Protein AF-A0A7S4E510-F1 (afdb_monomer_lite)

Foldseek 3Di:
DDDDDDDDDDDDDDDDDDDDDDDPVVVVVVVVVVVVVVPPPDDPPPPPDPDVLLVLLVQQLPDDPVPPVSNVVSVVVCVVVVPALVNLVVRCCCQCVPPDLSSVLSSLQVSLVRCQVVNDDLQCLLVLLLVLLVSCVRQSNVLSSLSSLLSSLLNLVVDPDPSNLNSLQSLLCSLQNPVLLCLVVHDPSSLLSSLSNLLSCLPPPNLVSNCVVPVQQLLSQLNSLLNNLAPDDPLSSLLSSLSSLLSSQLSCVPRNNSDPCSLVSSLVSLLVCAPPPDDAPPDRVPPRDSVSSLVSSLSSQLSAQSSLLSQLVSLLVQLPPPPHALVNVLSSLQSNLSSLVHHDLVSLQVCLVSLLVSLVVCLVSHDPVSNVSSVSNNVSSVVSPVVVVVVVVVVVVVVVVDD

InterPro domains:
  IPR029240 MMS19, N-terminal [PF14500] (93-359)
  IPR039920 DNA repair/transcription protein MMS19 [PTHR12891] (59-388)

Organism: NCBI:txid35677

pLDDT: mean 81.96, std 18.94, range [25.2, 98.0]

Structure (mmCIF, N/CA/C/O backbone):
data_AF-A0A7S4E510-F1
#
_entry.id   AF-A0A7S4E510-F1
#
loop_
_atom_site.group_PDB
_atom_site.id
_atom_site.type_symbol
_atom_site.label_atom_id
_atom_site.label_alt_id
_atom_site.label_comp_id
_atom_site.label_asym_id
_atom_site.label_entity_id
_atom_site.label_seq_id
_atom_site.pdbx_PDB_ins_code
_atom_site.Cartn_x
_atom_site.Cartn_y
_atom_site.Cartn_z
_atom_site.occupancy
_atom_site.B_iso_or_equiv
_atom_site.auth_seq_id
_atom_site.auth_comp_id
_atom_site.auth_asym_id
_atom_site.auth_atom_id
_atom_site.pdbx_PDB_model_num
ATOM 1 N N . MET A 1 1 ? -2.244 -4.834 -28.600 1.00 34.59 1 MET A N 1
ATOM 2 C CA . MET A 1 1 ? -3.024 -5.903 -27.921 1.00 34.59 1 MET A CA 1
ATOM 3 C C . MET A 1 1 ? -4.372 -5.312 -27.489 1.00 34.59 1 MET A C 1
ATOM 5 O O . MET A 1 1 ? -4.414 -4.124 -27.218 1.00 34.59 1 MET A O 1
ATOM 9 N N . ARG A 1 2 ? -5.484 -6.060 -27.577 1.00 27.27 2 ARG A N 1
ATOM 10 C CA . ARG A 1 2 ? -6.871 -5.535 -27.662 1.00 27.27 2 ARG A CA 1
ATOM 11 C C . ARG A 1 2 ? -7.300 -4.632 -26.488 1.00 27.27 2 ARG A C 1
ATOM 13 O O . ARG A 1 2 ? -7.232 -5.043 -25.337 1.00 27.27 2 ARG A O 1
ATOM 20 N N . ALA A 1 3 ? -7.831 -3.454 -26.825 1.00 25.20 3 ALA A N 1
ATOM 21 C CA . ALA A 1 3 ? -8.552 -2.554 -25.929 1.00 25.20 3 ALA A CA 1
ATOM 22 C C . ALA A 1 3 ? -9.840 -3.218 -25.411 1.00 25.20 3 ALA A C 1
ATOM 24 O O . ALA A 1 3 ? -10.648 -3.704 -26.204 1.00 25.20 3 ALA A O 1
ATOM 25 N N . ALA A 1 4 ? -10.026 -3.247 -24.091 1.00 29.47 4 ALA A N 1
ATOM 26 C CA . ALA A 1 4 ? -11.217 -3.795 -23.451 1.00 29.47 4 ALA A CA 1
ATOM 27 C C . ALA A 1 4 ? -12.209 -2.672 -23.109 1.00 29.47 4 ALA A C 1
ATOM 29 O O . ALA A 1 4 ? -11.973 -1.842 -22.234 1.00 29.47 4 ALA A O 1
ATOM 30 N N . THR A 1 5 ? -13.329 -2.667 -23.824 1.00 28.55 5 THR A N 1
ATOM 31 C CA . THR A 1 5 ? -14.561 -1.930 -23.526 1.00 28.55 5 THR A CA 1
ATOM 32 C C . THR A 1 5 ? -15.255 -2.511 -22.287 1.00 28.55 5 THR A C 1
ATOM 34 O O . THR A 1 5 ? -15.418 -3.723 -22.177 1.00 28.55 5 THR A O 1
ATOM 37 N N . LEU A 1 6 ? -15.668 -1.643 -21.360 1.00 31.52 6 LEU A N 1
ATOM 38 C CA . LEU A 1 6 ? -16.363 -1.969 -20.108 1.00 31.52 6 LEU A CA 1
ATOM 39 C C . LEU A 1 6 ? -17.877 -1.746 -20.256 1.00 31.52 6 LEU A C 1
ATOM 41 O O . LEU A 1 6 ? -18.286 -0.591 -20.311 1.00 31.52 6 LEU A O 1
ATOM 45 N N . TRP A 1 7 ? -18.681 -2.815 -20.263 1.00 25.94 7 TRP A N 1
ATOM 46 C CA . TRP A 1 7 ? -20.042 -2.891 -19.690 1.00 25.94 7 TRP A CA 1
ATOM 47 C C . TRP A 1 7 ? -20.675 -4.261 -19.980 1.00 25.94 7 TRP A C 1
ATOM 49 O O . TRP A 1 7 ? -20.770 -4.627 -21.143 1.00 25.94 7 TRP A O 1
ATOM 59 N N . GLU A 1 8 ? -21.082 -4.991 -18.932 1.00 26.61 8 GLU A N 1
ATOM 60 C CA . GLU A 1 8 ? -22.410 -5.621 -18.774 1.00 26.61 8 GLU A CA 1
ATOM 61 C C . GLU A 1 8 ? -22.497 -6.454 -17.475 1.00 26.61 8 GLU A C 1
ATOM 63 O O . GLU A 1 8 ? -21.551 -7.132 -17.073 1.00 26.61 8 GLU A O 1
ATOM 68 N N . ASP A 1 9 ? -23.653 -6.331 -16.816 1.00 27.31 9 ASP A N 1
ATOM 69 C CA . ASP A 1 9 ? -24.111 -7.009 -15.596 1.00 27.31 9 ASP A CA 1
ATOM 70 C C . ASP A 1 9 ? -24.517 -8.473 -15.844 1.00 27.31 9 ASP A C 1
ATOM 72 O O . ASP A 1 9 ? -25.006 -8.804 -16.922 1.00 27.31 9 ASP A O 1
ATOM 76 N N . THR A 1 10 ? -24.455 -9.328 -14.811 1.00 29.94 10 THR A N 1
ATOM 77 C CA . THR A 1 10 ? -25.538 -10.277 -14.439 1.00 29.94 10 THR A CA 1
ATOM 78 C C . THR A 1 10 ? -25.245 -11.030 -13.130 1.00 29.94 10 THR A C 1
ATOM 80 O O . THR A 1 10 ? -24.119 -11.093 -12.646 1.00 29.94 10 THR A O 1
ATOM 83 N N . ALA A 1 11 ? -26.316 -11.543 -12.518 1.00 28.16 11 ALA A N 1
ATOM 84 C CA . ALA A 1 11 ? -26.493 -11.771 -11.088 1.00 28.16 11 ALA A CA 1
ATOM 85 C C . ALA A 1 11 ? -26.593 -13.256 -10.639 1.00 28.16 11 ALA A C 1
ATOM 87 O O . ALA A 1 11 ? -26.949 -14.124 -11.424 1.00 28.16 11 ALA A O 1
ATOM 88 N N . ALA A 1 12 ? -26.412 -13.450 -9.318 1.00 28.72 12 ALA A N 1
ATOM 89 C CA . ALA A 1 12 ? -27.141 -14.323 -8.363 1.00 28.72 12 ALA A CA 1
ATOM 90 C C . ALA A 1 12 ? -26.940 -15.873 -8.234 1.00 28.72 12 ALA A C 1
ATOM 92 O O . ALA A 1 12 ? -27.448 -16.644 -9.037 1.00 28.72 12 ALA A O 1
ATOM 93 N N . HIS A 1 13 ? -26.416 -16.252 -7.036 1.00 26.38 13 HIS A N 1
ATOM 94 C CA . HIS A 1 13 ? -26.822 -17.304 -6.040 1.00 26.38 13 HIS A CA 1
ATOM 95 C C . HIS A 1 13 ? -26.686 -18.831 -6.312 1.00 26.38 13 HIS A C 1
ATOM 97 O O . HIS A 1 13 ? -26.640 -19.205 -7.477 1.00 26.38 13 HIS A O 1
ATOM 103 N N . PRO A 1 14 ? -26.714 -19.753 -5.287 1.00 35.78 14 PRO A N 1
ATOM 104 C CA . PRO A 1 14 ? -26.771 -19.663 -3.794 1.00 35.78 14 PRO A CA 1
ATOM 105 C C . PRO A 1 14 ? -25.725 -20.572 -3.029 1.00 35.78 14 PRO A C 1
ATOM 107 O O . PRO A 1 14 ? -24.839 -21.129 -3.675 1.00 35.78 14 PRO A O 1
ATOM 110 N N . PRO A 1 15 ? -25.761 -20.718 -1.668 1.00 34.16 15 PRO A N 1
ATOM 111 C CA . PRO A 1 15 ? -24.638 -21.214 -0.850 1.00 34.16 15 PRO A CA 1
ATOM 112 C C . PRO A 1 15 ? -24.763 -22.674 -0.358 1.00 34.16 15 PRO A C 1
ATOM 114 O O . PRO A 1 15 ? -25.859 -23.224 -0.259 1.00 34.16 15 PRO A O 1
ATOM 117 N N . ALA A 1 16 ? -23.633 -23.268 0.051 1.00 29.16 16 ALA A N 1
ATOM 118 C CA . ALA A 1 16 ? -23.561 -24.573 0.716 1.00 29.16 16 ALA A CA 1
ATOM 119 C C . ALA A 1 16 ? -22.999 -24.458 2.146 1.00 29.16 16 ALA A C 1
ATOM 121 O O . ALA A 1 16 ? -22.014 -23.767 2.398 1.00 29.16 16 ALA A O 1
ATOM 122 N N . ALA A 1 17 ? -23.660 -25.150 3.075 1.00 28.94 17 ALA A N 1
ATOM 123 C CA . ALA A 1 17 ? -23.387 -25.197 4.507 1.00 28.94 17 ALA A CA 1
ATOM 124 C C . ALA A 1 17 ? -22.254 -26.173 4.871 1.00 28.94 17 ALA A C 1
ATOM 126 O O . ALA A 1 17 ? -22.187 -27.260 4.299 1.00 28.94 17 ALA A O 1
ATOM 127 N N . GLN A 1 18 ? -21.457 -25.855 5.900 1.00 30.02 18 GLN A N 1
ATOM 128 C CA . GLN A 1 18 ? -20.700 -26.852 6.671 1.00 30.02 18 GLN A CA 1
ATOM 129 C C . GLN A 1 18 ? -20.683 -26.523 8.175 1.00 30.02 18 GLN A C 1
ATOM 131 O O . GLN A 1 18 ? -20.299 -25.435 8.599 1.00 30.02 18 GLN A O 1
ATOM 136 N N . ALA A 1 19 ? -21.117 -27.511 8.965 1.00 29.25 19 ALA A N 1
ATOM 137 C CA . ALA A 1 19 ? -20.861 -27.682 10.397 1.00 29.25 19 ALA A CA 1
ATOM 138 C C . ALA A 1 19 ? -19.338 -27.819 10.637 1.00 29.25 19 ALA A C 1
ATOM 140 O O . ALA A 1 19 ? -18.631 -28.300 9.763 1.00 29.25 19 ALA A O 1
ATOM 141 N N . GLY A 1 20 ? -18.705 -27.443 11.747 1.00 29.67 20 GLY A N 1
ATOM 142 C CA . GLY A 1 20 ? -19.125 -27.399 13.142 1.00 29.67 20 GLY A CA 1
ATOM 143 C C . GLY A 1 20 ? -18.057 -28.135 13.969 1.00 29.67 20 GLY A C 1
ATOM 144 O O . GLY A 1 20 ? -18.207 -29.320 14.241 1.00 29.67 20 GLY A O 1
ATOM 145 N N . LEU A 1 21 ? -16.971 -27.447 14.348 1.00 28.58 21 LEU A N 1
ATOM 146 C CA . LEU A 1 21 ? -15.955 -27.925 15.302 1.00 28.58 21 LEU A CA 1
ATOM 147 C C . LEU A 1 21 ? -15.669 -26.834 16.357 1.00 28.58 21 LEU A C 1
ATOM 149 O O . LEU A 1 21 ? -15.790 -25.646 16.056 1.00 28.58 21 LEU A O 1
ATOM 153 N N . PRO A 1 22 ? -15.361 -27.205 17.616 1.00 32.94 22 PRO A N 1
ATOM 154 C CA . PRO A 1 22 ? -15.517 -26.318 18.767 1.00 32.94 22 PRO A CA 1
ATOM 155 C C . PRO A 1 22 ? -14.387 -25.287 18.880 1.00 32.94 22 PRO A C 1
ATOM 157 O O . PRO A 1 22 ? -13.209 -25.636 18.936 1.00 32.94 22 PRO A O 1
ATOM 160 N N . SER A 1 23 ? -14.761 -24.008 18.971 1.00 40.84 23 SER A N 1
ATOM 161 C CA . SER A 1 23 ? -13.823 -22.895 19.090 1.00 40.84 23 SER A CA 1
ATOM 162 C C . SER A 1 23 ? -13.149 -22.824 20.467 1.00 40.84 23 SER A C 1
ATOM 164 O O . SER A 1 23 ? -13.710 -23.145 21.521 1.00 40.84 23 SER A O 1
ATOM 166 N N . SER A 1 24 ? -11.929 -22.302 20.441 1.00 42.72 24 SER A N 1
ATOM 167 C CA . SER A 1 24 ? -11.059 -21.888 21.548 1.00 42.72 24 SER A CA 1
ATOM 168 C C . SER A 1 24 ? -11.702 -20.947 22.591 1.00 42.72 24 SER A C 1
ATOM 170 O O . SER A 1 24 ? -11.084 -20.666 23.622 1.00 42.72 24 SER A O 1
ATOM 172 N N . SER A 1 25 ? -12.954 -20.516 22.399 1.00 42.75 25 SER A N 1
ATOM 173 C CA . SER A 1 25 ? -13.703 -19.616 23.285 1.00 42.75 25 SER A CA 1
ATOM 174 C C . SER A 1 25 ? -13.950 -20.170 24.693 1.00 42.75 25 SER A C 1
ATOM 176 O O . SER A 1 25 ? -14.021 -19.396 25.645 1.00 42.75 25 SER A O 1
ATOM 1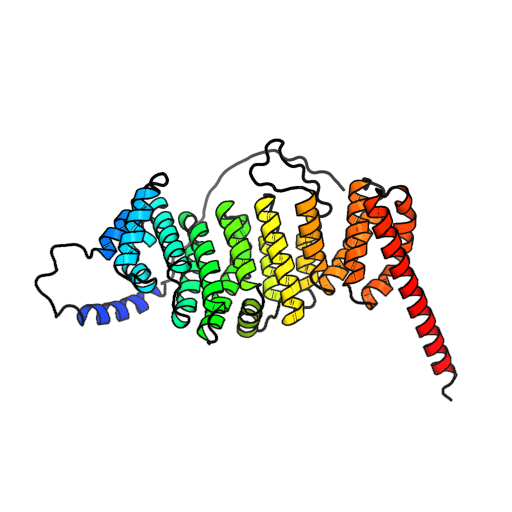78 N N . ARG A 1 26 ? -14.025 -21.496 24.887 1.00 40.44 26 ARG A N 1
ATOM 179 C CA . ARG A 1 26 ? -14.336 -22.072 26.218 1.00 40.44 26 ARG A CA 1
ATOM 180 C C . ARG A 1 26 ? -13.189 -21.977 27.231 1.00 40.44 26 ARG A C 1
ATOM 182 O O . ARG A 1 26 ? -13.447 -21.917 28.430 1.00 40.44 26 ARG A O 1
ATOM 189 N N . LYS A 1 27 ? -11.928 -21.921 26.784 1.00 35.97 27 LYS A N 1
ATOM 190 C CA . LYS A 1 27 ? -10.766 -21.799 27.692 1.00 35.97 27 LYS A CA 1
ATOM 191 C C . LYS A 1 27 ? -10.543 -20.360 28.180 1.00 35.97 27 LYS A C 1
ATOM 193 O O . LYS A 1 27 ? -10.024 -20.167 29.277 1.00 35.97 27 LYS A O 1
ATOM 198 N N . LEU A 1 28 ? -10.995 -19.363 27.416 1.00 45.06 28 LEU A N 1
ATOM 199 C CA . LEU A 1 28 ? -11.019 -17.953 27.829 1.00 45.06 28 LEU A CA 1
ATOM 200 C C . LEU A 1 28 ? -12.139 -17.660 28.843 1.00 45.06 28 LEU A C 1
ATOM 202 O O . LEU A 1 28 ? -11.979 -16.783 29.690 1.00 45.06 28 LEU A O 1
ATOM 206 N N . ASP A 1 29 ? -13.232 -18.425 28.813 1.00 44.88 29 ASP A N 1
ATOM 207 C CA . ASP A 1 29 ? -14.400 -18.192 29.670 1.00 44.88 29 ASP A CA 1
ATOM 208 C C . ASP A 1 29 ? -14.167 -18.600 31.143 1.00 44.88 29 ASP A C 1
ATOM 210 O O . ASP A 1 29 ? -14.668 -17.957 32.067 1.00 44.88 29 ASP A O 1
ATOM 214 N N . LEU A 1 30 ? -13.319 -19.605 31.404 1.00 39.88 30 LEU A N 1
ATOM 215 C CA . LEU A 1 30 ? -13.035 -20.056 32.775 1.00 39.88 30 LEU A CA 1
ATOM 216 C C . LEU A 1 30 ? -12.098 -19.101 33.541 1.00 39.88 30 LEU A C 1
ATOM 218 O O . LEU A 1 30 ? -12.336 -18.808 34.711 1.00 39.88 30 LEU A O 1
ATOM 222 N N . LYS A 1 31 ? -11.074 -18.542 32.874 1.00 42.41 31 LYS A N 1
ATOM 223 C CA . LYS A 1 31 ? -10.165 -17.549 33.486 1.00 42.41 31 LYS A CA 1
ATOM 224 C C . LYS A 1 31 ? -10.860 -16.202 33.750 1.00 42.41 31 LYS A C 1
ATOM 226 O O . LYS A 1 31 ? -10.549 -15.544 34.740 1.00 42.41 31 LYS A O 1
ATOM 231 N N . ARG A 1 32 ? -11.860 -15.828 32.935 1.00 46.44 32 ARG A N 1
ATOM 232 C CA . ARG A 1 32 ? -12.686 -14.616 33.127 1.00 46.44 32 ARG A CA 1
ATOM 233 C C . ARG A 1 32 ? -13.617 -14.699 34.345 1.00 46.44 32 ARG A C 1
ATOM 235 O O . ARG A 1 32 ? -13.875 -13.677 34.983 1.00 46.44 32 ARG A O 1
ATOM 242 N N . ARG A 1 33 ? -14.101 -15.894 34.709 1.00 45.97 33 ARG A N 1
ATOM 243 C CA . ARG A 1 33 ? -14.996 -16.083 35.871 1.00 45.97 33 ARG A CA 1
ATOM 244 C C . ARG A 1 33 ? -14.266 -15.985 37.212 1.00 45.97 33 ARG A C 1
ATOM 246 O O . ARG A 1 33 ? -14.810 -15.389 38.138 1.00 45.97 33 ARG A O 1
ATOM 253 N N . CYS A 1 34 ? -13.026 -16.468 37.301 1.00 42.31 34 CYS A N 1
ATOM 254 C CA . CYS A 1 34 ? -12.227 -16.363 38.527 1.00 42.31 34 CYS A CA 1
ATOM 255 C C . CYS A 1 34 ? -11.835 -14.911 38.861 1.00 42.31 34 CYS A C 1
ATOM 257 O O . CYS A 1 34 ? -11.834 -14.539 40.031 1.00 42.31 34 CYS A O 1
ATOM 259 N N . TRP A 1 35 ? -11.601 -14.061 37.854 1.00 39.38 35 TRP A N 1
ATOM 260 C CA . TRP A 1 35 ? -11.285 -12.640 38.073 1.00 39.38 35 TRP A CA 1
ATOM 261 C C . TRP A 1 35 ? -12.512 -11.820 38.513 1.00 39.38 35 TRP A C 1
ATOM 263 O O . TRP A 1 35 ? -12.420 -10.968 39.395 1.00 39.38 35 TRP A O 1
ATOM 273 N N . ARG A 1 36 ? -13.703 -12.133 37.977 1.00 41.69 36 ARG A N 1
ATOM 274 C CA . ARG A 1 36 ? -14.965 -11.458 38.344 1.00 41.69 36 ARG A CA 1
ATOM 275 C C . ARG A 1 36 ? -15.461 -11.774 39.760 1.00 41.69 36 ARG A C 1
ATOM 277 O O . ARG A 1 36 ? -16.232 -10.982 40.296 1.00 41.69 36 ARG A O 1
ATOM 284 N N . MET A 1 37 ? -15.061 -12.895 40.367 1.00 36.72 37 MET A N 1
ATOM 285 C CA . MET A 1 37 ? -15.494 -13.230 41.733 1.00 36.72 37 MET A CA 1
ATOM 286 C C . MET A 1 37 ? -14.672 -12.533 42.823 1.00 36.72 37 MET A C 1
ATOM 288 O O . MET A 1 37 ? -15.230 -12.234 43.874 1.00 36.72 37 MET A O 1
ATOM 292 N N . SER A 1 38 ? -13.404 -12.191 42.571 1.00 39.59 38 SER A N 1
ATOM 293 C CA . SER A 1 38 ? -12.547 -11.565 43.592 1.00 39.59 38 SER A CA 1
ATOM 294 C C . SER A 1 38 ? -12.798 -10.061 43.783 1.00 39.59 38 SER A C 1
ATOM 296 O O . SER A 1 38 ? -12.484 -9.527 44.840 1.00 39.59 38 SER A O 1
ATOM 298 N N . LEU A 1 39 ? -13.384 -9.375 42.795 1.00 42.50 39 LEU A N 1
ATOM 299 C CA . LEU A 1 39 ? -13.647 -7.925 42.833 1.00 42.50 39 LEU A CA 1
ATOM 300 C C . LEU A 1 39 ? -15.077 -7.559 43.273 1.00 42.50 39 LEU A C 1
ATOM 302 O O . LEU A 1 39 ? -15.386 -6.388 43.461 1.00 42.50 39 LEU A O 1
ATOM 306 N N . ARG A 1 40 ? -15.965 -8.544 43.469 1.00 46.34 40 ARG A N 1
ATOM 307 C CA . ARG A 1 40 ? -17.377 -8.316 43.845 1.00 46.34 40 ARG A CA 1
ATOM 308 C C . ARG A 1 40 ? -17.625 -8.114 45.345 1.00 46.34 40 ARG A C 1
ATOM 310 O O . ARG A 1 40 ? -18.770 -7.896 45.724 1.00 46.34 40 ARG A O 1
ATOM 317 N N . GLN A 1 41 ? -16.601 -8.181 46.198 1.00 42.78 41 GLN A N 1
ATOM 318 C CA . GLN A 1 41 ? -16.773 -8.104 47.658 1.00 42.78 41 GLN A CA 1
ATOM 319 C C . GLN A 1 41 ? -16.532 -6.722 48.290 1.00 42.78 41 GLN A C 1
ATOM 321 O O . GLN A 1 41 ? -16.660 -6.597 49.503 1.00 42.78 41 GLN A O 1
ATOM 326 N N . GLN A 1 42 ? -16.246 -5.666 47.522 1.00 45.84 42 GLN A N 1
ATOM 327 C CA . GLN A 1 42 ? -16.008 -4.331 48.088 1.00 45.84 42 GLN A CA 1
ATOM 328 C C . GLN A 1 42 ? -16.864 -3.264 47.387 1.00 45.84 42 GLN A C 1
ATOM 330 O O . GLN A 1 42 ? -16.559 -2.861 46.271 1.00 45.84 42 GLN A O 1
ATOM 335 N N . GLY A 1 43 ? -17.934 -2.797 48.047 1.00 40.91 43 GLY A N 1
ATOM 336 C CA . GLY A 1 43 ? -18.635 -1.554 47.680 1.00 40.91 43 GLY A CA 1
ATOM 337 C C . GLY A 1 43 ? -20.136 -1.688 47.393 1.00 40.91 43 GLY A C 1
ATOM 338 O O . GLY A 1 43 ? -20.572 -1.664 46.243 1.00 40.91 43 GLY A O 1
ATOM 339 N N . LEU A 1 44 ? -20.948 -1.764 48.448 1.00 49.22 44 LEU A N 1
ATOM 340 C CA . LEU A 1 44 ? -22.409 -1.637 48.394 1.00 49.22 44 LEU A CA 1
ATOM 341 C C . LEU A 1 44 ? -22.789 -0.162 48.602 1.00 49.22 44 LEU A C 1
ATOM 343 O O . LEU A 1 44 ? -22.915 0.257 49.745 1.00 49.22 44 LEU A O 1
ATOM 347 N N . LEU A 1 45 ? -22.890 0.610 47.507 1.00 41.62 45 LEU A N 1
ATOM 348 C CA . LEU A 1 45 ? -23.704 1.845 47.348 1.00 41.62 45 LEU A CA 1
ATOM 349 C C . LEU A 1 45 ? -23.498 2.544 45.979 1.00 41.62 45 LEU A C 1
ATOM 351 O O . LEU A 1 45 ? -24.301 3.389 45.606 1.00 41.62 45 LEU A O 1
ATOM 355 N N . GLY A 1 46 ? -22.495 2.156 45.178 1.00 42.44 46 GLY A N 1
ATOM 356 C CA . GLY A 1 46 ? -22.245 2.712 43.831 1.00 42.44 46 GLY A CA 1
ATOM 357 C C . GLY A 1 46 ? -23.093 2.134 42.682 1.00 42.44 46 GLY A C 1
ATOM 358 O O . GLY A 1 46 ? -22.770 2.355 41.523 1.00 42.44 46 GLY A O 1
ATOM 359 N N . TRP A 1 47 ? -24.147 1.365 42.970 1.00 47.59 47 TRP A N 1
ATOM 360 C CA . TRP A 1 47 ? -24.819 0.486 41.994 1.00 47.59 47 TRP A CA 1
ATOM 361 C C . TRP A 1 47 ? -25.991 1.110 41.216 1.00 47.59 47 TRP A C 1
ATOM 363 O O . TRP A 1 47 ? -26.612 0.418 40.415 1.00 47.59 47 TRP A O 1
ATOM 373 N N . LEU A 1 48 ? -26.325 2.384 41.440 1.00 57.94 48 LEU A N 1
ATOM 374 C CA . LEU A 1 48 ? -27.518 3.000 40.835 1.00 57.94 48 LEU A CA 1
ATOM 375 C C . LEU A 1 48 ? -27.236 3.904 39.632 1.00 57.94 48 LEU A C 1
ATOM 377 O O . LEU A 1 48 ? -28.159 4.186 38.873 1.00 57.94 48 LEU A O 1
ATOM 381 N N . LEU A 1 49 ? -25.989 4.330 39.422 1.00 64.75 49 LEU A N 1
ATOM 382 C CA . LEU A 1 49 ? -25.622 5.157 38.275 1.00 64.75 49 LEU A CA 1
ATOM 383 C C . LEU A 1 49 ? -24.633 4.397 37.386 1.00 64.75 49 LEU A C 1
ATOM 385 O O . LEU A 1 49 ? -23.673 3.831 37.911 1.00 64.75 49 LEU A O 1
ATOM 389 N N . PRO A 1 50 ? -24.858 4.350 36.059 1.00 80.25 50 PRO A N 1
ATOM 390 C CA . PRO A 1 50 ? -23.891 3.766 35.141 1.00 80.25 50 PRO A CA 1
ATOM 391 C C . PRO A 1 50 ? -22.546 4.485 35.279 1.00 80.25 50 PRO A C 1
ATOM 393 O O . PRO A 1 50 ? -22.510 5.707 35.446 1.00 80.25 50 PRO A O 1
ATOM 396 N N . ASP A 1 51 ? -21.446 3.727 35.209 1.00 88.75 51 ASP A N 1
ATOM 397 C CA . ASP A 1 51 ? -20.103 4.306 35.217 1.00 88.75 51 ASP A CA 1
ATOM 398 C C . ASP A 1 51 ? -20.031 5.352 34.098 1.00 88.75 51 ASP A C 1
ATOM 400 O O . ASP A 1 51 ? -20.404 5.050 32.958 1.00 88.75 51 ASP A O 1
ATOM 404 N N . PRO A 1 52 ? -19.606 6.594 34.364 1.00 89.62 52 PRO A N 1
ATOM 405 C CA . PRO A 1 52 ? -19.803 7.612 33.357 1.00 89.62 52 PRO A CA 1
ATOM 406 C C . PRO A 1 52 ? -18.805 7.516 32.188 1.00 89.62 52 PRO A C 1
ATOM 408 O O . PRO A 1 52 ? -19.051 8.130 31.151 1.00 89.62 52 PRO A O 1
ATOM 411 N N . ILE A 1 53 ? -17.746 6.694 32.284 1.00 92.31 53 ILE A N 1
ATOM 412 C CA . ILE A 1 53 ? -16.983 6.266 31.096 1.00 92.31 53 ILE A CA 1
ATOM 413 C C . ILE A 1 53 ? -17.893 5.445 30.172 1.00 92.31 53 ILE A C 1
ATOM 415 O O . ILE A 1 53 ? -17.919 5.682 28.965 1.00 92.31 53 ILE A O 1
ATOM 419 N N . ASP A 1 54 ? -18.698 4.531 30.721 1.00 93.25 54 ASP A N 1
ATOM 420 C CA . ASP A 1 54 ? -19.636 3.722 29.935 1.00 93.25 54 ASP A CA 1
ATOM 421 C C . ASP A 1 54 ? -20.742 4.588 29.315 1.00 93.25 54 ASP A C 1
ATOM 423 O O . ASP A 1 54 ? -21.198 4.301 28.203 1.00 93.25 54 ASP A O 1
ATOM 427 N N . VAL A 1 55 ? -21.163 5.649 30.017 1.00 93.44 55 VAL A N 1
ATOM 428 C CA . VAL A 1 55 ? -22.119 6.647 29.507 1.00 93.44 55 VAL A CA 1
ATOM 429 C C . VAL A 1 55 ? -21.516 7.421 28.338 1.00 93.44 55 VAL A C 1
ATOM 431 O O . VAL A 1 55 ? -22.157 7.532 27.295 1.00 93.44 55 VAL A O 1
ATOM 434 N N . ALA A 1 56 ? -20.283 7.911 28.471 1.00 94.44 56 ALA A N 1
ATOM 435 C CA . ALA A 1 56 ? -19.623 8.669 27.413 1.00 94.44 56 ALA A CA 1
ATOM 436 C C . ALA A 1 56 ? -19.314 7.799 26.177 1.00 94.44 56 ALA A C 1
ATOM 438 O O . ALA A 1 56 ? -19.525 8.244 25.047 1.00 94.44 56 ALA A O 1
ATOM 439 N N . ILE A 1 57 ? -18.915 6.533 26.367 1.00 95.56 57 ILE A N 1
ATOM 440 C CA . ILE A 1 57 ? -18.780 5.562 25.265 1.00 95.56 57 ILE A CA 1
ATOM 441 C C . ILE A 1 57 ? -20.127 5.372 24.559 1.00 95.56 57 ILE A C 1
ATOM 443 O O . ILE A 1 57 ? -20.199 5.469 23.333 1.00 95.56 57 ILE A O 1
ATOM 447 N N . ALA A 1 58 ? -21.202 5.120 25.313 1.00 94.69 58 ALA A N 1
ATOM 448 C CA . ALA A 1 58 ? -22.525 4.914 24.733 1.00 94.69 58 ALA A CA 1
ATOM 449 C C . ALA A 1 58 ? -23.016 6.153 23.969 1.00 94.69 58 ALA A C 1
ATOM 451 O O . ALA A 1 58 ? -23.541 6.006 22.867 1.00 94.69 58 ALA A O 1
ATOM 452 N N . ALA A 1 59 ? -22.792 7.355 24.512 1.00 94.38 59 ALA A N 1
ATOM 453 C CA . ALA A 1 59 ? -23.133 8.618 23.864 1.00 94.38 59 ALA A CA 1
ATOM 454 C C . ALA A 1 59 ? -22.389 8.791 22.532 1.00 94.38 59 ALA A C 1
ATOM 456 O O . ALA A 1 59 ? -23.016 9.065 21.510 1.00 94.38 59 ALA A O 1
ATOM 457 N N . TYR A 1 60 ? -21.076 8.539 22.507 1.00 95.69 60 TYR A N 1
ATOM 458 C CA . TYR A 1 60 ? -20.295 8.607 21.271 1.00 95.69 60 TYR A CA 1
ATOM 459 C C . TYR A 1 60 ? -20.790 7.598 20.226 1.00 95.69 60 TYR A C 1
ATOM 461 O O . TYR A 1 60 ? -20.920 7.925 19.047 1.00 95.69 60 TYR A O 1
ATOM 469 N N . VAL A 1 61 ? -21.050 6.355 20.642 1.00 94.94 61 VAL A N 1
ATOM 470 C CA . VAL A 1 61 ? -21.465 5.279 19.730 1.00 94.94 61 VAL A CA 1
ATOM 471 C C . VAL A 1 61 ? -22.868 5.525 19.168 1.00 94.94 61 VAL A C 1
ATOM 473 O O . VAL A 1 61 ? -23.111 5.222 17.997 1.00 94.94 61 VAL A O 1
ATOM 476 N N . ALA A 1 62 ? -23.774 6.075 19.980 1.00 92.31 62 ALA A N 1
ATOM 477 C CA . ALA A 1 62 ? -25.138 6.412 19.581 1.00 92.31 62 ALA A CA 1
ATOM 478 C C . ALA A 1 62 ? -25.219 7.655 18.679 1.00 92.31 62 ALA A C 1
ATOM 480 O O . ALA A 1 62 ? -26.192 7.797 17.938 1.00 92.31 62 ALA A O 1
ATOM 481 N N . ALA A 1 63 ? -24.210 8.533 18.711 1.00 87.38 63 ALA A N 1
ATOM 482 C CA . ALA A 1 63 ? -24.180 9.732 17.886 1.00 87.38 63 ALA A CA 1
ATOM 483 C C . ALA A 1 63 ? -24.263 9.381 16.389 1.00 87.38 63 ALA A C 1
ATOM 485 O O . ALA A 1 63 ? -23.463 8.610 15.840 1.00 87.38 63 ALA A O 1
ATOM 486 N N . CYS A 1 64 ? -25.249 9.968 15.713 1.00 78.94 64 CYS A N 1
ATOM 487 C CA . CYS A 1 64 ? -25.468 9.789 14.280 1.00 78.94 64 CYS A CA 1
ATOM 488 C C . CYS A 1 64 ? -24.326 10.422 13.477 1.00 78.94 64 CYS A C 1
ATOM 490 O O . CYS A 1 64 ? -23.653 11.322 13.964 1.00 78.94 64 CYS A O 1
ATOM 492 N N . GLU A 1 65 ? -24.101 10.017 12.224 1.00 71.44 65 GLU A N 1
ATOM 493 C CA . GLU A 1 65 ? -22.980 10.539 11.415 1.00 71.44 65 GLU A CA 1
ATOM 494 C C . GLU A 1 65 ? -22.924 12.063 11.301 1.00 71.44 65 GLU A C 1
ATOM 496 O O . GLU A 1 65 ? -21.828 12.605 11.276 1.00 71.44 65 GLU A O 1
ATOM 501 N N . ALA A 1 66 ? -24.064 12.750 11.283 1.00 77.50 66 ALA A N 1
ATOM 502 C CA . ALA A 1 66 ? -24.117 14.208 11.202 1.00 77.50 66 ALA A CA 1
ATOM 503 C C . ALA A 1 66 ? -23.808 14.919 12.536 1.00 77.50 66 ALA A C 1
ATOM 505 O O . ALA A 1 66 ? -23.580 16.122 12.547 1.00 77.50 66 ALA A O 1
ATOM 506 N N . ASP A 1 67 ? -23.790 14.188 13.653 1.00 87.12 67 ASP A N 1
ATOM 507 C CA . ASP A 1 67 ? -23.582 14.736 14.994 1.00 87.12 67 ASP A CA 1
ATOM 508 C C . ASP A 1 67 ? -22.093 14.724 15.382 1.00 87.12 67 ASP A C 1
ATOM 510 O O . ASP A 1 67 ? -21.621 13.909 16.183 1.00 87.12 67 ASP A O 1
ATOM 514 N N . ASP A 1 68 ? -21.311 15.590 14.733 1.00 85.81 68 ASP A N 1
ATOM 515 C CA . ASP A 1 68 ? -19.895 15.775 15.068 1.00 85.81 68 ASP A CA 1
ATOM 516 C C . ASP A 1 68 ? -19.706 16.454 16.433 1.00 85.81 68 ASP A C 1
ATOM 518 O O . ASP A 1 68 ? -18.772 16.101 17.157 1.00 85.81 68 ASP A O 1
ATOM 522 N N . GLU A 1 69 ? -20.604 17.364 16.819 1.00 89.19 69 GLU A N 1
ATOM 523 C CA . GLU A 1 69 ? -20.554 18.058 18.111 1.00 89.19 69 GLU A CA 1
ATOM 524 C C . GLU A 1 69 ? -20.791 17.097 19.281 1.00 89.19 69 GLU A C 1
ATOM 526 O O . GLU A 1 69 ? -19.995 17.076 20.223 1.00 89.19 69 GLU A O 1
ATOM 531 N N . GLY A 1 70 ? -21.811 16.236 19.201 1.00 89.31 70 GLY A N 1
ATOM 532 C CA . GLY A 1 70 ? -22.090 15.227 20.221 1.00 89.31 70 GLY A CA 1
ATOM 533 C C . GLY A 1 70 ? -20.944 14.229 20.387 1.00 89.31 70 GLY A C 1
ATOM 534 O O . GLY A 1 70 ? -20.550 13.910 21.513 1.00 89.31 70 GLY A O 1
ATOM 535 N N . ARG A 1 71 ? -20.315 13.800 19.282 1.00 91.56 71 ARG A N 1
ATOM 536 C CA . ARG A 1 71 ? -19.093 12.977 19.346 1.00 91.56 71 ARG A CA 1
ATOM 537 C C . ARG A 1 71 ? -17.925 13.712 19.989 1.00 91.56 71 ARG A C 1
ATOM 539 O O . ARG A 1 71 ? -17.212 13.115 20.796 1.00 91.56 71 ARG A O 1
ATOM 546 N N . ALA A 1 72 ? -17.707 14.975 19.631 1.00 91.50 72 ALA A N 1
ATOM 547 C CA . ALA A 1 72 ? -16.626 15.778 20.190 1.00 91.50 72 ALA A CA 1
ATOM 548 C C . ALA A 1 72 ? -16.812 15.994 21.700 1.00 91.50 72 ALA A C 1
ATOM 550 O O . ALA A 1 72 ? -15.846 15.860 22.453 1.00 91.50 72 ALA A O 1
ATOM 551 N N . ALA A 1 73 ? -18.044 16.244 22.148 1.00 93.62 73 ALA A N 1
ATOM 552 C CA . ALA A 1 73 ? -18.389 16.372 23.560 1.00 93.62 73 ALA A CA 1
ATOM 553 C C . ALA A 1 73 ? -18.174 15.054 24.324 1.00 93.62 73 ALA A C 1
ATOM 555 O O . ALA A 1 73 ? -17.496 15.043 25.351 1.00 93.62 73 ALA A O 1
ATOM 556 N N . ALA A 1 74 ? -18.664 13.928 23.793 1.00 94.56 74 ALA A N 1
ATOM 557 C CA . ALA A 1 74 ? -18.459 12.613 24.403 1.00 94.56 74 ALA A CA 1
ATOM 558 C C . ALA A 1 74 ? -16.967 12.243 24.494 1.00 94.56 74 ALA A C 1
ATOM 560 O O . ALA A 1 74 ? -16.506 11.713 25.505 1.00 94.56 74 ALA A O 1
ATOM 561 N N . TRP A 1 75 ? -16.185 12.571 23.463 1.00 95.19 75 TRP A N 1
ATOM 562 C CA . TRP A 1 75 ? -14.737 12.387 23.480 1.00 95.19 75 TRP A CA 1
ATOM 563 C C . TRP A 1 75 ? -14.028 13.305 24.486 1.00 95.19 75 TRP A C 1
ATOM 565 O O . TRP A 1 75 ? -13.106 12.871 25.178 1.00 95.19 75 TRP A O 1
ATOM 575 N N . ALA A 1 76 ? -14.442 14.569 24.597 1.00 94.69 76 ALA A N 1
ATOM 576 C CA . ALA A 1 76 ? -13.902 15.493 25.591 1.00 94.69 76 ALA A CA 1
ATOM 577 C C . ALA A 1 76 ? -14.140 14.985 27.021 1.00 94.69 76 ALA A C 1
ATOM 579 O O . ALA A 1 76 ? -13.219 15.038 27.833 1.00 94.69 76 ALA A O 1
ATOM 580 N N . GLU A 1 77 ? -15.316 14.417 27.296 1.00 94.94 77 GLU A N 1
ATOM 581 C CA . GLU A 1 77 ? -15.637 13.801 28.588 1.00 94.94 77 GLU A CA 1
ATOM 582 C C . GLU A 1 77 ? -14.749 12.580 28.881 1.00 94.94 77 GLU A C 1
ATOM 584 O O . GLU A 1 77 ? -14.201 12.456 29.977 1.00 94.94 77 GLU A O 1
ATOM 589 N N . LEU A 1 78 ? -14.538 11.701 27.893 1.00 95.56 78 LEU A N 1
ATOM 590 C CA . LEU A 1 78 ? -13.626 10.557 28.032 1.00 95.56 78 LEU A CA 1
ATOM 591 C C . LEU A 1 78 ? -12.194 11.006 28.352 1.00 95.56 78 LEU A C 1
ATOM 593 O O . LEU A 1 78 ? -11.561 10.452 29.253 1.00 95.56 78 LEU A O 1
ATOM 597 N N . ARG A 1 79 ? -11.704 12.046 27.666 1.00 94.69 79 ARG A N 1
ATOM 598 C CA . ARG A 1 79 ? -10.379 12.629 27.930 1.00 94.69 79 ARG A CA 1
ATOM 599 C C . ARG A 1 79 ? -10.291 13.278 29.306 1.00 94.69 79 ARG A C 1
ATOM 601 O O . ARG A 1 79 ? -9.310 13.050 30.007 1.00 94.69 79 ARG A O 1
ATOM 608 N N . ALA A 1 80 ? -11.300 14.050 29.709 1.00 94.75 80 ALA A N 1
ATOM 609 C CA . ALA A 1 80 ? -11.338 14.702 31.020 1.00 94.75 80 ALA A CA 1
ATOM 610 C C . ALA A 1 80 ? -11.269 13.685 32.172 1.00 94.75 80 ALA A C 1
ATOM 612 O O . ALA A 1 80 ? -10.725 13.977 33.234 1.00 94.75 80 ALA A O 1
ATOM 613 N N . ARG A 1 81 ? -11.774 12.471 31.936 1.00 93.50 81 ARG A N 1
ATOM 614 C CA . ARG A 1 81 ? -11.748 11.350 32.884 1.00 93.50 81 ARG A CA 1
ATOM 615 C C . ARG A 1 81 ? -10.481 10.503 32.830 1.00 93.50 81 ARG A C 1
ATOM 617 O O . ARG A 1 81 ? -10.374 9.557 33.602 1.00 93.50 81 ARG A O 1
ATOM 624 N N . GLY A 1 82 ? -9.551 10.807 31.926 1.00 92.94 82 GLY A N 1
ATOM 625 C CA . GLY A 1 82 ? -8.332 10.021 31.744 1.00 92.94 82 GLY A CA 1
ATOM 626 C C . GLY A 1 82 ? -8.588 8.604 31.226 1.00 92.94 82 GLY A C 1
ATOM 627 O O . GLY A 1 82 ? -7.802 7.711 31.526 1.00 92.94 82 GLY A O 1
ATOM 628 N N . ALA A 1 83 ? -9.677 8.382 30.479 1.00 93.75 83 ALA A N 1
ATOM 629 C CA . ALA A 1 83 ? -9.965 7.071 29.905 1.00 93.75 83 ALA A CA 1
ATOM 630 C C . ALA A 1 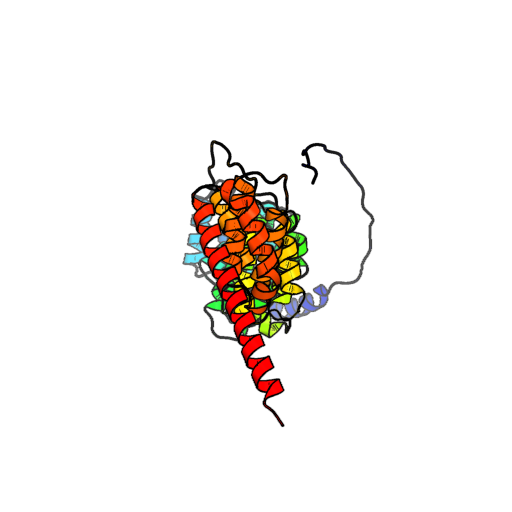83 ? -8.840 6.641 28.949 1.00 93.75 83 ALA A C 1
ATOM 632 O O . ALA A 1 83 ? -8.385 7.422 28.110 1.00 93.75 83 ALA A O 1
ATOM 633 N N . THR A 1 84 ? -8.415 5.385 29.058 1.00 90.62 84 THR A N 1
ATOM 634 C CA . THR A 1 84 ? -7.338 4.814 28.238 1.00 90.62 84 THR A CA 1
ATOM 635 C C . THR A 1 84 ? -7.874 3.904 27.128 1.00 90.62 84 THR A C 1
ATOM 637 O O . THR A 1 84 ? -9.033 3.479 27.142 1.00 90.62 84 THR A O 1
ATOM 640 N N . CYS A 1 85 ? -7.008 3.532 26.175 1.00 89.44 85 CYS A N 1
ATOM 641 C CA . CYS A 1 85 ? -7.312 2.469 25.208 1.00 89.44 85 CYS A CA 1
ATOM 642 C C . CYS A 1 85 ? -7.723 1.159 25.908 1.00 89.44 85 CYS A C 1
ATOM 644 O O . CYS A 1 85 ? -8.652 0.486 25.460 1.00 89.44 85 CYS A O 1
ATOM 646 N N . ALA A 1 86 ? -7.054 0.806 27.011 1.00 86.69 86 ALA A N 1
ATOM 647 C CA . ALA A 1 86 ? -7.348 -0.402 27.775 1.00 86.69 86 ALA A CA 1
ATOM 648 C C . ALA A 1 86 ? -8.745 -0.342 28.416 1.00 86.69 86 ALA A C 1
ATOM 650 O O . ALA A 1 86 ? -9.510 -1.303 28.295 1.00 86.69 86 ALA A O 1
ATOM 651 N N . ASP A 1 87 ? -9.114 0.802 29.007 1.00 89.88 87 ASP A N 1
ATOM 652 C CA . ASP A 1 87 ? -10.465 1.024 29.541 1.00 89.88 87 ASP A CA 1
ATOM 653 C C . ASP A 1 87 ? -11.516 0.855 28.446 1.00 89.88 87 ASP A C 1
ATOM 655 O O . ASP A 1 87 ? -12.499 0.130 28.619 1.00 89.88 87 ASP A O 1
ATOM 659 N N . TYR A 1 88 ? -11.286 1.485 27.292 1.00 93.19 88 TYR A N 1
ATOM 660 C CA . TYR A 1 88 ? -12.196 1.405 26.161 1.00 93.19 88 TYR A CA 1
ATOM 661 C C . TYR A 1 88 ? -12.408 -0.041 25.698 1.00 93.19 88 TYR A C 1
ATOM 663 O O . TYR A 1 88 ? -13.554 -0.486 25.586 1.00 93.19 88 TYR A O 1
ATOM 671 N N . VAL A 1 89 ? -11.331 -0.796 25.463 1.00 88.12 89 VAL A N 1
ATOM 672 C CA . VAL A 1 89 ? -11.416 -2.194 25.007 1.00 88.12 89 VAL A CA 1
ATOM 673 C C . VAL A 1 89 ? -12.125 -3.071 26.042 1.00 88.12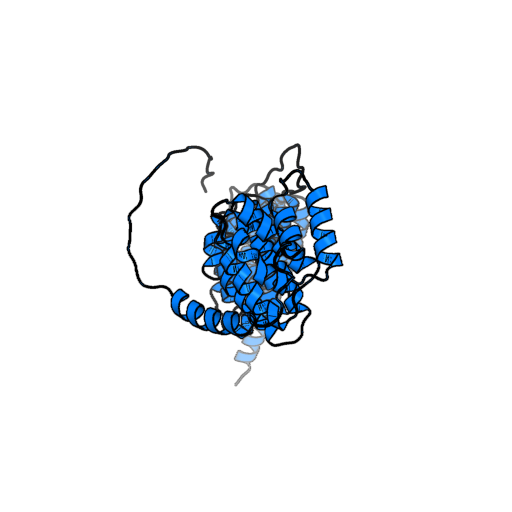 89 VAL A C 1
ATOM 675 O O . VAL A 1 89 ? -12.965 -3.892 25.669 1.00 88.12 89 VAL A O 1
ATOM 678 N N . ALA A 1 90 ? -11.854 -2.872 27.335 1.00 88.38 90 ALA A N 1
ATOM 679 C CA . ALA A 1 90 ? -12.478 -3.642 28.411 1.00 88.38 90 ALA A CA 1
ATOM 680 C C . ALA A 1 90 ? -13.995 -3.401 28.536 1.00 88.38 90 ALA A C 1
ATOM 682 O O . ALA A 1 90 ? -14.732 -4.304 28.938 1.00 88.38 90 ALA A O 1
ATOM 683 N N . ARG A 1 91 ? -14.466 -2.198 28.192 1.00 93.25 91 ARG A N 1
ATOM 684 C CA . ARG A 1 91 ? -15.856 -1.753 28.411 1.00 93.25 91 ARG A CA 1
ATOM 685 C C . ARG A 1 91 ? -16.731 -1.804 27.157 1.00 93.25 91 ARG A C 1
ATOM 687 O O . ARG A 1 91 ? -17.958 -1.830 27.251 1.00 93.25 91 ARG A O 1
ATOM 694 N N . SER A 1 92 ? -16.127 -1.858 25.972 1.00 92.69 92 SER A N 1
ATOM 695 C CA . SER A 1 92 ? -16.846 -1.660 24.702 1.00 92.69 92 SER A CA 1
ATOM 696 C C . SER A 1 92 ? -17.301 -2.939 24.009 1.00 92.69 92 SER A C 1
ATOM 698 O O . SER A 1 92 ? -17.831 -2.864 22.901 1.00 92.69 92 SER A O 1
ATOM 700 N N . GLU A 1 93 ? -17.156 -4.106 24.648 1.00 91.12 93 GLU A N 1
ATOM 701 C CA . GLU A 1 93 ? -17.560 -5.408 24.092 1.00 91.12 93 GLU A CA 1
ATOM 702 C C . GLU A 1 93 ? -19.000 -5.375 23.555 1.00 91.12 93 GLU A C 1
ATOM 704 O O . GLU A 1 93 ? -19.239 -5.749 22.409 1.00 91.12 93 GLU A O 1
ATOM 709 N N . ARG A 1 94 ? -19.945 -4.810 24.320 1.00 92.88 94 ARG A N 1
ATOM 710 C CA . ARG A 1 94 ? -21.361 -4.697 23.919 1.00 92.88 94 ARG A CA 1
ATOM 711 C C . ARG A 1 94 ? -21.587 -3.886 22.636 1.00 92.88 94 ARG A C 1
ATOM 713 O O . ARG A 1 94 ? -22.553 -4.126 21.921 1.00 92.88 94 ARG A O 1
ATOM 720 N N . HIS A 1 95 ? -20.721 -2.913 22.353 1.00 95.50 95 HIS A N 1
ATOM 721 C CA . HIS A 1 95 ? -20.828 -2.056 21.172 1.00 95.50 95 HIS A CA 1
ATOM 722 C C . HIS A 1 95 ? -20.082 -2.665 19.982 1.00 95.50 95 HIS A C 1
ATOM 724 O O . HIS A 1 95 ? -20.587 -2.660 18.862 1.00 95.50 95 HIS A O 1
ATOM 730 N N . LEU A 1 96 ? -18.904 -3.236 20.237 1.00 93.06 96 LEU A N 1
ATOM 731 C CA . LEU A 1 96 ? -18.051 -3.870 19.233 1.00 93.06 96 LEU A CA 1
ATOM 732 C C . LEU A 1 96 ? -18.625 -5.200 18.725 1.00 93.06 96 LEU A C 1
ATOM 734 O O . LEU A 1 96 ? -18.370 -5.558 17.580 1.00 93.06 96 LEU A O 1
ATOM 738 N N . ALA A 1 97 ? -19.415 -5.900 19.542 1.00 94.06 97 ALA A N 1
ATOM 739 C CA . ALA A 1 97 ? -20.112 -7.137 19.187 1.00 94.06 97 ALA A CA 1
ATOM 740 C C . ALA A 1 97 ? -21.611 -6.933 18.885 1.00 94.06 97 ALA A C 1
ATOM 742 O O . ALA A 1 97 ? -22.356 -7.904 18.794 1.00 94.06 97 ALA A O 1
ATOM 743 N N . SER A 1 98 ? -22.072 -5.684 18.751 1.00 95.75 98 SER A N 1
ATOM 744 C CA . SER A 1 98 ? -23.474 -5.389 18.433 1.00 95.75 98 SER A CA 1
ATOM 745 C C . SER A 1 98 ? -23.881 -6.006 17.094 1.00 95.75 98 SER A C 1
ATOM 747 O O . SER A 1 98 ? -23.111 -5.967 16.138 1.00 95.75 98 SER A O 1
ATOM 749 N N . GLU A 1 99 ? -25.110 -6.503 16.972 1.00 95.25 99 GLU A N 1
ATOM 750 C CA . GLU A 1 99 ? -25.653 -6.971 15.687 1.00 95.25 99 GLU A CA 1
ATOM 751 C C . GLU A 1 99 ? -25.827 -5.819 14.681 1.00 95.25 99 GLU A C 1
ATOM 753 O O . GLU A 1 99 ? -25.766 -6.020 13.466 1.00 95.25 99 GLU A O 1
ATOM 758 N N . VAL A 1 100 ? -25.936 -4.583 15.177 1.00 95.31 100 VAL A N 1
ATOM 759 C CA . VAL A 1 100 ? -26.118 -3.380 14.366 1.00 95.31 100 VAL A CA 1
ATOM 760 C C . VAL A 1 100 ? -24.775 -2.899 13.806 1.00 95.31 100 VAL A C 1
ATOM 762 O O . VAL A 1 100 ? -23.880 -2.471 14.538 1.00 95.31 100 VAL A O 1
ATOM 765 N N . GLY A 1 101 ? -24.638 -2.917 12.477 1.00 94.19 101 GLY A N 1
ATOM 766 C CA . GLY A 1 101 ? -23.392 -2.549 11.794 1.00 94.19 101 GLY A CA 1
ATOM 767 C C . GLY A 1 101 ? -22.925 -1.111 12.059 1.00 94.19 101 GLY A C 1
ATOM 768 O O . GLY A 1 101 ? -21.734 -0.885 12.263 1.00 94.19 101 GLY A O 1
ATOM 769 N N . SER A 1 102 ? -23.841 -0.137 12.126 1.00 94.12 102 SER A N 1
ATOM 770 C CA . SER A 1 102 ? -23.498 1.264 12.427 1.00 94.12 102 SER A CA 1
ATOM 771 C C . SER A 1 102 ? -22.951 1.441 13.847 1.00 94.12 102 SER A C 1
ATOM 773 O O . SER A 1 102 ? -21.998 2.194 14.044 1.00 94.12 102 SER A O 1
ATOM 775 N N . THR A 1 103 ? -23.478 0.693 14.822 1.00 95.62 103 THR A N 1
ATOM 776 C CA . THR A 1 103 ? -22.962 0.651 16.198 1.00 95.62 103 THR A CA 1
ATOM 777 C C . THR A 1 103 ? -21.532 0.118 16.224 1.00 95.62 103 THR A C 1
ATOM 779 O O . THR A 1 103 ? -20.656 0.767 16.800 1.00 95.62 103 THR A O 1
ATOM 782 N N . ARG A 1 104 ? -21.261 -1.008 15.546 1.00 95.94 104 ARG A N 1
ATOM 783 C CA . ARG A 1 104 ? -19.901 -1.569 15.455 1.00 95.94 104 ARG A CA 1
ATOM 784 C C . ARG A 1 104 ? -18.930 -0.614 14.768 1.00 95.94 104 ARG A C 1
ATOM 786 O O . ARG A 1 104 ? -17.819 -0.415 15.261 1.00 95.94 104 ARG A O 1
ATOM 793 N N . ARG A 1 105 ? -19.356 0.031 13.678 1.00 95.31 105 ARG A N 1
ATOM 794 C CA . ARG A 1 105 ? -18.555 1.043 12.980 1.00 95.31 105 ARG A CA 1
ATOM 795 C C . ARG A 1 105 ? -18.213 2.215 13.895 1.00 95.31 105 ARG A C 1
ATOM 797 O O . ARG A 1 105 ? -17.041 2.562 14.004 1.00 95.31 105 ARG A O 1
ATOM 804 N N . ASN A 1 106 ? -19.200 2.814 14.563 1.00 95.75 106 ASN A N 1
ATOM 805 C CA . ASN A 1 106 ? -18.981 3.959 15.452 1.00 95.75 106 ASN A CA 1
ATOM 806 C C . ASN A 1 106 ? -18.090 3.587 16.649 1.00 95.75 106 ASN A C 1
ATOM 808 O O . ASN A 1 106 ? -17.214 4.364 17.026 1.00 95.75 106 ASN A O 1
ATOM 812 N N . ALA A 1 107 ? -18.237 2.375 17.188 1.00 96.56 107 ALA A N 1
ATOM 813 C CA . ALA A 1 107 ? -17.328 1.846 18.199 1.00 96.56 107 ALA A CA 1
ATOM 814 C C . ALA A 1 107 ? -15.894 1.695 17.651 1.00 96.56 107 ALA A C 1
ATOM 816 O O . ALA A 1 107 ? -14.922 2.097 18.288 1.00 96.56 107 ALA A O 1
ATOM 817 N N . SER A 1 108 ? -15.711 1.177 16.438 1.00 96.69 108 SER A N 1
ATOM 818 C CA . SER A 1 108 ? -14.377 1.116 15.825 1.00 96.69 108 SER A CA 1
ATOM 819 C C . SER A 1 108 ? -13.809 2.499 15.491 1.00 96.69 108 SER A C 1
ATOM 821 O O . SER A 1 108 ? -12.600 2.691 15.595 1.00 96.69 108 SER A O 1
ATOM 823 N N . ARG A 1 109 ? -14.652 3.486 15.165 1.00 96.19 109 ARG A N 1
ATOM 824 C CA . ARG A 1 109 ? -14.238 4.889 15.006 1.00 96.19 109 ARG A CA 1
ATOM 825 C C . ARG A 1 109 ? -13.700 5.455 16.316 1.00 96.19 109 ARG A C 1
ATOM 827 O O . ARG A 1 109 ? -12.619 6.034 16.310 1.00 96.19 109 ARG A O 1
ATOM 834 N N . LEU A 1 110 ? -14.412 5.236 17.423 1.00 96.50 110 LEU A N 1
ATOM 835 C CA . LEU A 1 110 ? -13.960 5.655 18.750 1.00 96.50 110 LEU A CA 1
ATOM 836 C C . LEU A 1 110 ? -12.636 4.983 19.128 1.00 96.50 110 LEU A C 1
ATOM 838 O O . LEU A 1 110 ? -11.741 5.653 19.631 1.00 96.50 110 LEU A O 1
ATOM 842 N N . LEU A 1 111 ? -12.471 3.693 18.815 1.00 96.12 111 LEU A N 1
ATOM 843 C CA . LEU A 1 111 ? -11.195 3.000 19.008 1.00 96.12 111 LEU A CA 1
ATOM 844 C C . LEU A 1 111 ? -10.052 3.695 18.259 1.00 96.12 111 LEU A C 1
ATOM 846 O O . LEU A 1 111 ? -9.000 3.940 18.838 1.00 96.12 111 LEU A O 1
ATOM 850 N N . ALA A 1 112 ? -10.261 4.030 16.983 1.00 96.06 112 ALA A N 1
ATOM 851 C CA . ALA A 1 112 ? -9.262 4.741 16.192 1.00 96.06 112 ALA A CA 1
ATOM 852 C C . ALA A 1 112 ? -8.944 6.127 16.783 1.00 96.06 112 ALA A C 1
ATOM 854 O O . ALA A 1 112 ? -7.785 6.535 16.794 1.00 96.06 112 ALA A O 1
ATOM 855 N N . THR A 1 113 ? -9.944 6.835 17.324 1.00 95.69 113 THR A N 1
ATOM 856 C CA . THR A 1 113 ? -9.731 8.092 18.061 1.00 95.69 113 THR A CA 1
ATOM 857 C C . THR A 1 113 ? -8.862 7.873 19.299 1.00 95.69 113 THR A C 1
ATOM 859 O O . THR A 1 113 ? -7.885 8.601 19.469 1.00 95.69 113 THR A O 1
ATOM 862 N N . PHE A 1 114 ? -9.155 6.850 20.108 1.00 95.12 114 PHE A N 1
ATOM 863 C CA . PHE A 1 114 ? -8.347 6.487 21.274 1.00 95.12 114 PHE A CA 1
ATOM 864 C C . PHE A 1 114 ? -6.891 6.218 20.892 1.00 95.12 114 PHE A C 1
ATOM 866 O O . PHE A 1 114 ? -6.004 6.859 21.440 1.00 95.12 114 PHE A O 1
ATOM 873 N N . VAL A 1 115 ? -6.635 5.355 19.907 1.00 93.69 115 VAL A N 1
ATOM 874 C CA . VAL A 1 115 ? -5.262 5.026 19.480 1.00 93.69 115 VAL A CA 1
ATOM 875 C C . VAL A 1 115 ? -4.501 6.259 18.996 1.00 93.69 115 VAL A C 1
ATOM 877 O O . VAL A 1 115 ? -3.311 6.403 19.267 1.00 93.69 115 VAL A O 1
ATOM 880 N N . ARG A 1 116 ? -5.168 7.157 18.271 1.00 92.69 116 ARG A N 1
ATOM 881 C CA . ARG A 1 116 ? -4.518 8.334 17.692 1.00 92.69 116 ARG A CA 1
ATOM 882 C C . ARG A 1 116 ? -4.220 9.419 18.725 1.00 92.69 116 ARG A C 1
ATOM 884 O O . ARG A 1 116 ? -3.176 10.059 18.651 1.00 92.69 116 ARG A O 1
ATOM 891 N N . GLU A 1 117 ? -5.156 9.677 19.632 1.00 91.62 117 GLU A N 1
ATOM 892 C CA . GLU A 1 117 ? -5.102 10.833 20.540 1.00 91.62 117 GLU A CA 1
ATOM 893 C C . GLU A 1 117 ? -4.642 10.473 21.959 1.00 91.62 117 GLU A C 1
ATOM 895 O O . GLU A 1 117 ? -4.153 11.337 22.682 1.00 91.62 117 GLU A O 1
ATOM 900 N N . ALA A 1 118 ? -4.755 9.202 22.340 1.00 89.06 118 ALA A N 1
ATOM 901 C CA . ALA A 1 118 ? -4.278 8.628 23.594 1.00 89.06 118 ALA A CA 1
ATOM 902 C C . ALA A 1 118 ? -3.595 7.273 23.303 1.00 89.06 118 ALA A C 1
ATOM 904 O O . ALA A 1 118 ? -4.134 6.215 23.660 1.00 89.06 118 ALA A O 1
ATOM 905 N N . PRO A 1 119 ? -2.445 7.290 22.595 1.00 86.44 119 PRO A N 1
ATOM 906 C CA . PRO A 1 119 ? -1.818 6.084 22.074 1.00 86.44 119 PRO A CA 1
ATOM 907 C C . PRO A 1 119 ? -1.524 5.062 23.176 1.00 86.44 119 PRO A C 1
ATOM 909 O O . PRO A 1 119 ? -1.155 5.446 24.289 1.00 86.44 119 PRO A O 1
ATOM 912 N N . PRO A 1 120 ? -1.684 3.760 22.877 1.00 87.75 120 PRO A N 1
ATOM 913 C CA . PRO A 1 120 ? -1.418 2.707 23.845 1.00 87.75 120 PRO A CA 1
ATOM 914 C C . PRO A 1 120 ? 0.064 2.704 24.252 1.00 87.75 120 PRO A C 1
ATOM 916 O O . PRO A 1 120 ? 0.927 3.084 23.451 1.00 87.75 120 PRO A O 1
ATOM 919 N N . PRO A 1 121 ? 0.391 2.233 25.466 1.00 86.06 121 PRO A N 1
ATOM 920 C CA . PRO A 1 121 ? 1.777 1.972 25.819 1.00 86.06 121 PRO A CA 1
ATOM 921 C C . PRO A 1 121 ? 2.376 0.890 24.893 1.00 86.06 121 PRO A C 1
ATOM 923 O O . PRO A 1 121 ? 1.635 0.064 24.345 1.00 86.06 121 PRO A O 1
ATOM 926 N N . PRO A 1 122 ? 3.711 0.853 24.714 1.00 82.56 122 PRO A N 1
ATOM 927 C CA . PRO A 1 122 ? 4.371 -0.106 23.821 1.00 82.56 122 PRO A CA 1
ATOM 928 C C . PRO A 1 122 ? 4.006 -1.573 24.085 1.00 82.56 122 PRO A C 1
ATOM 930 O O . PRO A 1 122 ? 3.844 -2.341 23.137 1.00 82.56 122 PRO A O 1
ATOM 933 N N . ASP A 1 123 ? 3.818 -1.942 25.352 1.00 82.94 123 ASP A N 1
ATOM 934 C CA . ASP A 1 123 ? 3.502 -3.315 25.767 1.00 82.94 123 ASP A CA 1
ATOM 935 C C . ASP A 1 123 ? 2.099 -3.763 25.320 1.00 82.94 123 ASP A C 1
ATOM 937 O O . ASP A 1 123 ? 1.879 -4.940 25.033 1.00 82.94 123 ASP A O 1
ATOM 941 N N . ASP A 1 124 ? 1.165 -2.820 25.161 1.00 87.44 124 ASP A N 1
ATOM 942 C CA . ASP A 1 124 ? -0.206 -3.096 24.716 1.00 87.44 124 ASP A CA 1
ATOM 943 C C . ASP A 1 124 ? -0.347 -3.070 23.187 1.00 87.44 124 ASP A C 1
ATOM 945 O O . ASP A 1 124 ? -1.330 -3.581 22.636 1.00 87.44 124 ASP A O 1
ATOM 949 N N . CYS A 1 125 ? 0.628 -2.493 22.473 1.00 89.19 125 CYS A N 1
ATOM 950 C CA . CYS A 1 125 ? 0.562 -2.313 21.022 1.00 89.19 125 CYS A CA 1
ATOM 951 C C . CYS A 1 125 ? 0.391 -3.643 20.281 1.00 89.19 125 CYS A C 1
ATOM 953 O O . CYS A 1 125 ? -0.359 -3.708 19.310 1.00 89.19 125 CYS A O 1
ATOM 955 N N . ALA A 1 126 ? 1.043 -4.715 20.738 1.00 88.12 126 ALA A N 1
ATOM 956 C CA . ALA A 1 126 ? 0.956 -6.021 20.089 1.00 88.12 126 ALA A CA 1
ATOM 957 C C . ALA A 1 126 ? -0.458 -6.614 20.165 1.00 88.12 126 ALA A C 1
ATOM 959 O O . ALA A 1 126 ? -1.030 -7.021 19.149 1.00 88.12 126 ALA A O 1
ATOM 960 N N . ALA A 1 127 ? -1.052 -6.609 21.361 1.00 89.62 127 ALA A N 1
ATOM 961 C CA . ALA A 1 127 ? -2.415 -7.084 21.568 1.00 89.62 127 ALA A CA 1
ATOM 962 C C . ALA A 1 127 ? -3.426 -6.220 20.802 1.00 89.62 127 ALA A C 1
ATOM 964 O O . ALA A 1 127 ? -4.358 -6.748 20.188 1.00 89.62 127 ALA A O 1
ATOM 965 N N . LEU A 1 128 ? -3.219 -4.900 20.787 1.00 92.19 128 LEU A N 1
ATOM 966 C CA . LEU A 1 128 ? -4.115 -3.985 20.096 1.00 92.19 128 LEU A CA 1
ATOM 967 C C . LEU A 1 128 ? -4.000 -4.081 18.571 1.00 92.19 128 LEU A C 1
ATOM 969 O O . LEU A 1 128 ? -5.021 -4.013 17.888 1.00 92.19 128 LEU A O 1
ATOM 973 N N . ALA A 1 129 ? -2.800 -4.302 18.031 1.00 92.31 129 ALA A N 1
ATOM 974 C CA . ALA A 1 129 ? -2.592 -4.562 16.609 1.00 92.31 129 ALA A CA 1
ATOM 975 C C . ALA A 1 129 ? -3.312 -5.846 16.178 1.00 92.31 129 ALA A C 1
ATOM 977 O O . ALA A 1 129 ? -4.064 -5.828 15.205 1.00 92.31 129 ALA A O 1
ATOM 978 N N . ALA A 1 130 ? -3.164 -6.935 16.941 1.00 91.19 130 ALA A N 1
ATOM 979 C CA . ALA A 1 130 ? -3.879 -8.185 16.683 1.00 91.19 130 ALA A CA 1
ATOM 980 C C . ALA A 1 130 ? -5.407 -8.005 16.764 1.00 91.19 130 ALA A C 1
ATOM 982 O O . ALA A 1 130 ? -6.144 -8.521 15.922 1.00 91.19 130 ALA A O 1
ATOM 983 N N . PHE A 1 131 ? -5.888 -7.226 17.737 1.00 92.38 131 PHE A N 1
ATOM 984 C CA . PHE A 1 131 ? -7.304 -6.891 17.854 1.00 92.38 131 PHE A CA 1
ATOM 985 C C . PHE A 1 131 ? -7.809 -6.096 16.640 1.00 92.38 131 PHE A C 1
ATOM 987 O O . PHE A 1 131 ? -8.819 -6.465 16.043 1.00 92.38 131 PHE A O 1
ATOM 994 N N . CYS A 1 132 ? -7.103 -5.038 16.232 1.00 94.19 132 CYS A N 1
ATOM 995 C CA . CYS A 1 132 ? -7.473 -4.231 15.068 1.00 94.19 132 CYS A CA 1
ATOM 996 C C . CYS A 1 132 ? -7.431 -5.052 13.772 1.00 94.19 132 CYS A C 1
ATOM 998 O O . CYS A 1 132 ? -8.341 -4.943 12.955 1.00 94.19 132 CYS A O 1
ATOM 1000 N N . ALA A 1 133 ? -6.430 -5.921 13.617 1.00 91.19 133 ALA A N 1
ATOM 1001 C CA . ALA A 1 133 ? -6.331 -6.853 12.501 1.00 91.19 133 ALA A CA 1
ATOM 1002 C C . ALA A 1 133 ? -7.549 -7.785 12.420 1.00 91.19 133 ALA A C 1
ATOM 1004 O O . ALA A 1 133 ? -8.164 -7.880 11.364 1.00 91.19 133 ALA A O 1
ATOM 1005 N N . ALA A 1 134 ? -7.953 -8.404 13.532 1.00 90.81 134 ALA A N 1
ATOM 1006 C CA . ALA A 1 134 ? -9.143 -9.258 13.567 1.00 90.81 134 ALA A CA 1
ATOM 1007 C C . ALA A 1 134 ? -10.439 -8.474 13.290 1.00 90.81 134 ALA A C 1
ATOM 1009 O O . ALA A 1 134 ? -11.374 -8.983 12.677 1.00 90.81 134 ALA A O 1
ATOM 1010 N N . ARG A 1 135 ? -10.512 -7.212 13.730 1.00 91.75 135 ARG A N 1
ATOM 1011 C CA . ARG A 1 135 ? -11.665 -6.336 13.473 1.00 91.75 135 ARG A CA 1
ATOM 1012 C C . ARG A 1 135 ? -11.744 -5.843 12.032 1.00 91.75 135 ARG A C 1
ATOM 1014 O O . ARG A 1 135 ? -12.833 -5.446 11.621 1.00 91.75 135 ARG A O 1
ATOM 1021 N N . ALA A 1 136 ? -10.647 -5.878 11.275 1.00 92.25 136 ALA A N 1
ATOM 1022 C CA . ALA A 1 136 ? -10.652 -5.510 9.862 1.00 92.25 136 ALA A CA 1
ATOM 1023 C C . ALA A 1 136 ? -11.538 -6.441 9.009 1.00 92.25 136 ALA A C 1
ATOM 1025 O O . ALA A 1 136 ? -11.997 -6.034 7.945 1.00 92.25 136 ALA A O 1
ATOM 1026 N N . ASP A 1 137 ? -11.832 -7.645 9.509 1.00 88.56 137 ASP A N 1
ATOM 1027 C CA . ASP A 1 137 ? -12.645 -8.659 8.823 1.00 88.56 137 ASP A CA 1
ATOM 1028 C C . ASP A 1 137 ? -14.148 -8.383 8.921 1.00 88.56 137 ASP A C 1
ATOM 1030 O O . ASP A 1 137 ? -14.950 -8.919 8.158 1.00 88.56 137 ASP A O 1
ATOM 1034 N N . ASP A 1 138 ? -14.549 -7.515 9.846 1.00 91.44 138 ASP A N 1
ATOM 1035 C CA . ASP A 1 138 ? -15.926 -7.063 9.969 1.00 91.44 138 ASP A CA 1
ATOM 1036 C C . ASP A 1 138 ? -16.135 -5.830 9.094 1.00 91.44 138 ASP A C 1
ATOM 1038 O O . ASP A 1 138 ? -15.677 -4.735 9.425 1.00 91.44 138 ASP A O 1
ATOM 1042 N N . ALA A 1 139 ? -16.851 -6.001 7.982 1.00 91.38 139 ALA A N 1
ATOM 1043 C CA . ALA A 1 139 ? -16.986 -4.979 6.944 1.00 91.38 139 ALA A CA 1
ATOM 1044 C C . ALA A 1 139 ? -17.400 -3.580 7.462 1.00 91.38 139 ALA A C 1
ATOM 1046 O O . ALA A 1 139 ? -16.780 -2.602 7.039 1.00 91.38 139 ALA A O 1
ATOM 1047 N N . PRO A 1 140 ? -18.360 -3.428 8.405 1.00 94.38 140 PRO A N 1
ATOM 1048 C CA . PRO A 1 140 ? -18.696 -2.123 8.976 1.00 94.38 140 PRO A CA 1
ATOM 1049 C C . PRO A 1 140 ? -17.546 -1.465 9.740 1.00 94.38 140 PRO A C 1
ATOM 1051 O O . PRO A 1 140 ? -17.499 -0.245 9.834 1.00 94.38 140 PRO A O 1
ATOM 1054 N N . SER A 1 141 ? -16.620 -2.243 10.290 1.00 95.56 141 SER A N 1
ATOM 1055 C CA . SER A 1 141 ? -15.512 -1.752 11.108 1.00 95.56 141 SER A CA 1
ATOM 1056 C C . SER A 1 141 ? -14.185 -1.668 10.371 1.00 95.56 141 SER A C 1
ATOM 1058 O O . SER A 1 141 ? -13.281 -0.999 10.874 1.00 95.56 141 SER A O 1
ATOM 1060 N N . ALA A 1 142 ? -14.081 -2.282 9.191 1.00 94.94 142 ALA A N 1
ATOM 1061 C CA . ALA A 1 142 ? -12.847 -2.425 8.428 1.00 94.94 142 ALA A CA 1
ATOM 1062 C C . ALA A 1 142 ? -12.072 -1.111 8.267 1.00 94.94 142 ALA A C 1
ATOM 1064 O O . ALA A 1 142 ? -10.893 -1.048 8.603 1.00 94.94 142 ALA A O 1
ATOM 1065 N N . GLU A 1 143 ? -12.736 -0.035 7.834 1.00 96.06 143 GLU A N 1
ATOM 1066 C CA . GLU A 1 143 ? -12.085 1.266 7.632 1.00 96.06 143 GLU A CA 1
ATOM 1067 C C . GLU A 1 143 ? -11.398 1.776 8.907 1.00 96.06 143 GLU A C 1
ATOM 1069 O O . GLU A 1 143 ? -10.213 2.120 8.898 1.00 96.06 143 GLU A O 1
ATOM 1074 N N . HIS A 1 144 ? -12.133 1.829 10.016 1.00 96.94 144 HIS A N 1
ATOM 1075 C CA . HIS A 1 144 ? -11.615 2.386 11.261 1.00 96.94 144 HIS A CA 1
ATOM 1076 C C . HIS A 1 144 ? -10.650 1.432 11.967 1.00 96.94 144 HIS A C 1
ATOM 1078 O O . HIS A 1 144 ? -9.698 1.893 12.588 1.00 96.94 144 HIS A O 1
ATOM 1084 N N . ALA A 1 145 ? -10.845 0.119 11.831 1.00 96.38 145 ALA A N 1
ATOM 1085 C CA . ALA A 1 145 ? -9.925 -0.886 12.346 1.00 96.38 145 ALA A CA 1
ATOM 1086 C C . ALA A 1 145 ? -8.566 -0.825 11.631 1.00 96.38 145 ALA A C 1
ATOM 1088 O O . ALA A 1 145 ? -7.532 -0.825 12.293 1.00 96.38 145 ALA A O 1
ATOM 1089 N N . LEU A 1 146 ? -8.551 -0.683 10.301 1.00 96.75 146 LEU A N 1
ATOM 1090 C CA . LEU A 1 146 ? -7.320 -0.505 9.522 1.00 96.75 146 LEU A CA 1
ATOM 1091 C C . LEU A 1 146 ? -6.637 0.830 9.832 1.00 96.75 146 LEU A C 1
ATOM 1093 O O . LEU A 1 146 ? -5.412 0.890 9.924 1.00 96.75 146 LEU A O 1
ATOM 1097 N N . ARG A 1 147 ? -7.418 1.897 10.055 1.00 97.00 147 ARG A N 1
ATOM 1098 C CA . ARG A 1 147 ? -6.864 3.175 10.515 1.00 97.00 147 ARG A CA 1
ATOM 1099 C C . ARG A 1 147 ? -6.195 3.037 11.883 1.00 97.00 147 ARG A C 1
ATOM 1101 O O . ARG A 1 147 ? -5.055 3.466 12.032 1.00 97.00 147 ARG A O 1
ATOM 1108 N N . ALA A 1 148 ? -6.884 2.423 12.844 1.00 96.25 148 ALA A N 1
ATOM 1109 C CA . ALA A 1 148 ? -6.339 2.165 14.170 1.00 96.25 148 ALA A CA 1
ATOM 1110 C C . ALA A 1 148 ? -5.082 1.288 14.088 1.00 96.25 148 ALA A C 1
ATOM 1112 O O . ALA A 1 148 ? -4.097 1.598 14.741 1.00 96.25 148 ALA A O 1
ATOM 1113 N N . LEU A 1 149 ? -5.071 0.253 13.241 1.00 95.31 149 LEU A N 1
ATOM 1114 C CA . LEU A 1 149 ? -3.900 -0.600 13.030 1.00 95.31 149 LEU A CA 1
ATOM 1115 C C . LEU A 1 149 ? -2.677 0.208 12.570 1.00 95.31 149 LEU A C 1
ATOM 1117 O O . LEU A 1 149 ? -1.597 0.030 13.127 1.00 95.31 149 LEU A O 1
ATOM 1121 N N . ALA A 1 150 ? -2.846 1.117 11.605 1.00 93.94 150 ALA A N 1
ATOM 1122 C CA . ALA A 1 150 ? -1.771 2.002 11.159 1.00 93.94 150 ALA A CA 1
ATOM 1123 C C . ALA A 1 150 ? -1.253 2.891 12.305 1.00 93.94 150 ALA A C 1
ATOM 1125 O O . ALA A 1 150 ? -0.047 2.955 12.540 1.00 93.94 150 ALA A O 1
ATOM 1126 N N . ASP A 1 151 ? -2.164 3.518 13.058 1.00 93.62 151 ASP A N 1
ATOM 1127 C CA . ASP A 1 151 ? -1.812 4.393 14.181 1.00 93.62 151 ASP A CA 1
ATOM 1128 C C . ASP A 1 151 ? -1.123 3.599 15.328 1.00 93.62 151 ASP A C 1
ATOM 1130 O O . ASP A 1 151 ? -0.176 4.099 15.939 1.00 93.62 151 ASP A O 1
ATOM 1134 N N . VAL A 1 152 ? -1.514 2.335 15.574 1.00 92.50 152 VAL A N 1
ATOM 1135 C CA . VAL A 1 152 ? -0.836 1.427 16.525 1.00 92.50 152 VAL A CA 1
ATOM 1136 C C . VAL A 1 152 ? 0.581 1.101 16.058 1.00 92.50 152 VAL A C 1
ATOM 1138 O O . VAL A 1 152 ? 1.504 1.153 16.866 1.00 92.50 152 VAL A O 1
ATOM 1141 N N . VAL A 1 153 ? 0.780 0.777 14.776 1.00 89.94 153 VAL A N 1
ATOM 1142 C CA . VAL A 1 153 ? 2.119 0.491 14.225 1.00 89.94 153 VAL A CA 1
ATOM 1143 C C . VAL A 1 153 ? 3.026 1.717 14.347 1.00 89.94 153 VAL A C 1
ATOM 1145 O O . VAL A 1 153 ? 4.187 1.601 14.746 1.00 89.94 153 VAL A O 1
ATOM 1148 N N . GLU A 1 154 ? 2.500 2.913 14.081 1.00 88.19 154 GLU A N 1
ATOM 1149 C CA . GLU A 1 154 ? 3.251 4.151 14.284 1.00 88.19 154 GLU A CA 1
ATOM 1150 C C . GLU A 1 154 ? 3.589 4.406 15.759 1.00 88.19 154 GLU A C 1
ATOM 1152 O O . GLU A 1 154 ? 4.697 4.858 16.058 1.00 88.19 154 GLU A O 1
ATOM 1157 N N . ALA A 1 155 ? 2.662 4.135 16.683 1.00 86.00 155 ALA A N 1
ATOM 1158 C CA . ALA A 1 155 ? 2.901 4.246 18.122 1.00 86.00 155 ALA A CA 1
ATOM 1159 C C . ALA A 1 155 ? 3.972 3.253 18.595 1.00 86.00 155 ALA A C 1
ATOM 1161 O O . ALA A 1 155 ? 4.934 3.657 19.250 1.00 86.00 155 ALA A O 1
ATOM 1162 N N . ALA A 1 156 ? 3.862 1.995 18.169 1.00 83.31 156 ALA A N 1
ATOM 1163 C CA . ALA A 1 156 ? 4.824 0.929 18.422 1.00 83.31 156 ALA A CA 1
ATOM 1164 C C . ALA A 1 156 ? 6.242 1.307 17.973 1.00 83.31 156 ALA A C 1
ATOM 1166 O O . ALA A 1 156 ? 7.198 1.074 18.710 1.00 83.31 156 ALA A O 1
ATOM 1167 N N . ARG A 1 157 ? 6.381 1.956 16.808 1.00 77.88 157 ARG A N 1
ATOM 1168 C CA . ARG A 1 157 ? 7.675 2.418 16.276 1.00 77.88 157 ARG A CA 1
ATOM 1169 C C . ARG A 1 157 ? 8.365 3.461 17.160 1.00 77.88 157 ARG A C 1
ATOM 1171 O O . ARG A 1 157 ? 9.589 3.556 17.139 1.00 77.88 157 ARG A O 1
ATOM 1178 N N . ARG A 1 158 ? 7.605 4.273 17.903 1.00 77.12 158 ARG A N 1
ATOM 1179 C CA . ARG A 1 158 ? 8.177 5.268 18.829 1.00 77.12 158 ARG A CA 1
ATOM 1180 C C . ARG A 1 158 ? 8.755 4.610 20.089 1.00 77.12 158 ARG A C 1
ATOM 1182 O O . ARG A 1 158 ? 9.570 5.232 20.763 1.00 77.12 158 ARG A O 1
ATOM 1189 N N . GLY A 1 159 ? 8.349 3.377 20.399 1.00 67.75 159 GLY A N 1
ATOM 1190 C CA . GLY A 1 159 ? 8.932 2.564 21.464 1.00 67.75 159 GLY A CA 1
ATOM 1191 C C . GLY A 1 159 ? 10.154 1.773 20.984 1.00 67.75 159 GLY A C 1
ATOM 1192 O O . GLY A 1 159 ? 10.250 1.395 19.822 1.00 67.75 159 GLY A O 1
ATOM 1193 N N . THR A 1 160 ? 11.096 1.496 21.885 1.00 57.03 160 THR A N 1
ATOM 1194 C CA . THR A 1 160 ? 12.353 0.781 21.581 1.00 57.03 160 THR A CA 1
ATOM 1195 C C . THR A 1 160 ? 12.384 -0.669 22.092 1.00 57.03 160 THR A C 1
ATOM 1197 O O . THR A 1 160 ? 13.456 -1.261 22.178 1.00 57.03 160 THR A O 1
ATOM 1200 N N . GLY A 1 161 ? 11.230 -1.257 22.436 1.00 65.88 161 GLY A N 1
ATOM 1201 C CA . GLY A 1 161 ? 11.126 -2.581 23.073 1.00 65.88 161 GLY A CA 1
ATOM 1202 C C . GLY A 1 161 ? 10.521 -3.693 22.204 1.00 65.88 161 GLY A C 1
ATOM 1203 O O . GLY A 1 161 ? 10.010 -3.450 21.110 1.00 65.88 161 GLY A O 1
ATOM 1204 N N . GLU A 1 162 ? 10.525 -4.921 22.735 1.00 70.25 162 GLU A N 1
ATOM 1205 C CA . GLU A 1 162 ? 9.967 -6.134 22.103 1.00 70.25 162 GLU A CA 1
ATOM 1206 C C . GLU A 1 162 ? 8.489 -5.986 21.697 1.00 70.25 162 GLU A C 1
ATOM 1208 O O . GLU A 1 162 ? 8.075 -6.496 20.652 1.00 70.25 162 GLU A O 1
ATOM 1213 N N . GLY A 1 163 ? 7.704 -5.223 22.468 1.00 72.69 163 GLY A N 1
ATOM 1214 C CA . GLY A 1 163 ? 6.297 -4.939 22.164 1.00 72.69 163 GLY A CA 1
ATOM 1215 C C . GLY A 1 163 ? 6.094 -4.254 20.808 1.00 72.69 163 GLY A C 1
ATOM 1216 O O . GLY A 1 163 ? 5.130 -4.553 20.098 1.00 72.69 163 GLY A O 1
ATOM 1217 N N . GLY A 1 164 ? 7.046 -3.411 20.388 1.00 78.00 164 GLY A N 1
ATOM 1218 C CA . GLY A 1 164 ? 6.995 -2.754 19.084 1.00 78.00 164 GLY A CA 1
ATOM 1219 C C . GLY A 1 164 ? 7.184 -3.732 17.923 1.00 78.00 164 GLY A C 1
ATOM 1220 O O . GLY A 1 164 ? 6.478 -3.654 16.914 1.00 78.00 164 GLY A O 1
ATOM 1221 N N . ALA A 1 165 ? 8.081 -4.707 18.093 1.00 80.06 165 ALA A N 1
ATOM 1222 C CA . ALA A 1 165 ? 8.329 -5.739 17.093 1.00 80.06 165 ALA A CA 1
ATOM 1223 C C . ALA A 1 165 ? 7.136 -6.683 16.933 1.00 80.06 165 ALA A C 1
ATOM 1225 O O . ALA A 1 165 ? 6.710 -6.965 15.813 1.00 80.06 165 ALA A O 1
ATOM 1226 N N . ALA A 1 166 ? 6.548 -7.111 18.051 1.00 84.31 166 ALA A N 1
ATOM 1227 C CA . ALA A 1 166 ? 5.364 -7.961 18.046 1.00 84.31 166 ALA A CA 1
ATOM 1228 C C . ALA A 1 166 ? 4.150 -7.264 17.399 1.00 84.31 166 ALA A C 1
ATOM 1230 O O . ALA A 1 166 ? 3.414 -7.895 16.639 1.00 84.31 166 ALA A O 1
ATOM 1231 N N . ALA A 1 167 ? 3.966 -5.960 17.632 1.00 87.19 167 ALA A N 1
ATOM 1232 C CA . ALA A 1 167 ? 2.917 -5.176 16.977 1.00 87.19 167 ALA A CA 1
ATOM 1233 C C . ALA A 1 167 ? 3.118 -5.078 15.458 1.00 87.19 167 ALA A C 1
ATOM 1235 O O . ALA A 1 167 ? 2.179 -5.324 14.695 1.00 87.19 167 ALA A O 1
ATOM 1236 N N . ALA A 1 168 ? 4.342 -4.774 15.013 1.00 86.50 168 ALA A N 1
ATOM 1237 C CA . ALA A 1 168 ? 4.681 -4.725 13.593 1.00 86.50 168 ALA A CA 1
ATOM 1238 C C . ALA A 1 168 ? 4.484 -6.092 12.915 1.00 86.50 168 ALA A C 1
ATOM 1240 O O . ALA A 1 168 ? 3.914 -6.161 11.827 1.00 86.50 168 ALA A O 1
ATOM 1241 N N . ALA A 1 169 ? 4.873 -7.184 13.579 1.00 86.56 169 ALA A N 1
ATOM 1242 C CA . ALA A 1 169 ? 4.678 -8.544 13.085 1.00 86.56 169 ALA A CA 1
ATOM 1243 C C . ALA A 1 169 ? 3.189 -8.917 12.962 1.00 86.56 169 ALA A C 1
ATOM 1245 O O . ALA A 1 169 ? 2.767 -9.448 11.933 1.00 86.56 169 ALA A O 1
ATOM 1246 N N . ALA A 1 170 ? 2.372 -8.595 13.972 1.00 87.94 170 ALA A N 1
ATOM 1247 C CA . ALA A 1 170 ? 0.930 -8.842 13.937 1.00 87.94 170 ALA A CA 1
ATOM 1248 C C . ALA A 1 170 ? 0.249 -8.073 12.791 1.00 87.94 170 ALA A C 1
ATOM 1250 O O . ALA A 1 170 ? -0.562 -8.637 12.051 1.00 87.94 170 ALA A O 1
ATOM 1251 N N . ALA A 1 171 ? 0.621 -6.803 12.600 1.00 90.94 171 ALA A N 1
ATOM 1252 C CA . ALA A 1 171 ? 0.148 -6.006 11.474 1.00 90.94 171 ALA A CA 1
ATOM 1253 C C . ALA A 1 171 ? 0.610 -6.597 10.133 1.00 90.94 171 ALA A C 1
ATOM 1255 O O . ALA A 1 171 ? -0.193 -6.718 9.209 1.00 90.94 171 ALA A O 1
ATOM 1256 N N . ALA A 1 172 ? 1.871 -7.023 10.034 1.00 91.00 172 ALA A N 1
ATOM 1257 C CA . ALA A 1 172 ? 2.427 -7.582 8.810 1.00 91.00 172 ALA A CA 1
ATOM 1258 C C . ALA A 1 172 ? 1.721 -8.872 8.362 1.00 91.00 172 ALA A C 1
ATOM 1260 O O . ALA A 1 172 ? 1.435 -9.036 7.175 1.00 91.00 172 ALA A O 1
ATOM 1261 N N . LEU A 1 173 ? 1.389 -9.765 9.299 1.00 88.06 173 LEU A N 1
ATOM 1262 C CA . LEU A 1 173 ? 0.628 -10.985 9.006 1.00 88.06 173 LEU A CA 1
ATOM 1263 C C . LEU A 1 173 ? -0.747 -10.667 8.408 1.00 88.06 173 LEU A C 1
ATOM 1265 O O . LEU A 1 173 ? -1.152 -11.281 7.424 1.00 88.06 173 LEU A O 1
ATOM 1269 N N . CYS A 1 174 ? -1.437 -9.671 8.964 1.00 89.38 174 CYS A N 1
ATOM 1270 C CA . CYS A 1 174 ? -2.739 -9.236 8.470 1.00 89.38 174 CYS A CA 1
ATOM 1271 C C . CYS A 1 174 ? -2.649 -8.539 7.105 1.00 89.38 174 CYS A C 1
ATOM 1273 O O . CYS A 1 174 ? -3.493 -8.752 6.242 1.00 89.38 174 CYS A O 1
ATOM 1275 N N . LEU A 1 175 ? -1.641 -7.695 6.895 1.00 92.75 175 LEU A N 1
ATOM 1276 C CA . LEU A 1 175 ? -1.592 -6.787 5.747 1.00 92.75 175 LEU A CA 1
ATOM 1277 C C . LEU A 1 175 ? -0.860 -7.358 4.528 1.00 92.75 175 LEU A C 1
ATOM 1279 O O . LEU A 1 175 ? -1.086 -6.879 3.417 1.00 92.75 175 LEU A O 1
ATOM 1283 N N . PHE A 1 176 ? 0.016 -8.346 4.724 1.00 92.81 176 PHE A N 1
ATOM 1284 C CA . PHE A 1 176 ? 0.831 -8.930 3.653 1.00 92.81 176 PHE A CA 1
ATOM 1285 C C . PHE A 1 176 ? 0.734 -10.459 3.548 1.00 92.81 176 PHE A C 1
ATOM 1287 O O . PHE A 1 176 ? 1.273 -11.031 2.605 1.00 92.81 176 PHE A O 1
ATOM 1294 N N . GLY A 1 177 ? 0.079 -11.123 4.505 1.00 87.25 177 GLY A N 1
ATOM 1295 C CA . GLY A 1 177 ? -0.309 -12.533 4.399 1.00 87.25 177 GLY A CA 1
ATOM 1296 C C . GLY A 1 177 ? -1.679 -12.689 3.735 1.00 87.25 177 GLY A C 1
ATOM 1297 O O . GLY A 1 177 ? -2.024 -11.936 2.826 1.00 87.25 177 GLY A O 1
ATOM 1298 N N . ASP A 1 178 ? -2.498 -13.611 4.246 1.00 78.88 178 ASP A N 1
ATOM 1299 C CA . ASP A 1 178 ? -3.856 -13.886 3.742 1.00 78.88 178 ASP A CA 1
ATOM 1300 C C . ASP A 1 178 ? -4.733 -12.634 3.646 1.00 78.88 178 ASP A C 1
ATOM 1302 O O . ASP A 1 178 ? -5.627 -12.544 2.803 1.00 78.88 178 ASP A O 1
ATOM 1306 N N . GLY A 1 179 ? -4.482 -11.633 4.493 1.00 76.38 179 GLY A N 1
ATOM 1307 C CA . GLY A 1 179 ? -5.296 -10.435 4.470 1.00 76.38 179 GLY A CA 1
ATOM 1308 C C . GLY A 1 179 ? -5.033 -9.475 3.314 1.00 76.38 179 GLY A C 1
ATOM 1309 O O . GLY A 1 179 ? -5.926 -8.683 3.014 1.00 76.38 179 GLY A O 1
ATOM 1310 N N . ALA A 1 180 ? -3.907 -9.600 2.605 1.00 81.94 180 ALA A N 1
ATOM 1311 C CA . ALA A 1 180 ? -3.668 -8.898 1.344 1.00 81.94 180 ALA A CA 1
ATOM 1312 C C . ALA A 1 180 ? -4.682 -9.281 0.261 1.00 81.94 180 ALA A C 1
ATOM 1314 O O . ALA A 1 180 ? -5.225 -8.410 -0.416 1.00 81.94 180 ALA A O 1
ATOM 1315 N N . VAL A 1 181 ? -5.011 -10.572 0.170 1.00 84.06 181 VAL A N 1
ATOM 1316 C CA . VAL A 1 181 ? -5.969 -11.126 -0.804 1.00 84.06 181 VAL A CA 1
ATOM 1317 C C . VAL A 1 181 ? -7.377 -10.545 -0.612 1.00 84.06 181 VAL A C 1
ATOM 1319 O O . VAL A 1 181 ? -8.197 -10.546 -1.525 1.00 84.06 181 VAL A O 1
ATOM 1322 N N . ARG A 1 182 ? -7.672 -10.008 0.575 1.00 83.81 182 ARG A N 1
ATOM 1323 C CA . ARG A 1 182 ? -8.977 -9.421 0.904 1.00 83.81 182 ARG A CA 1
ATOM 1324 C C . ARG A 1 182 ? -9.124 -7.980 0.430 1.00 83.81 182 ARG A C 1
ATOM 1326 O O . ARG A 1 182 ? -10.255 -7.511 0.321 1.00 83.81 182 ARG A O 1
ATOM 1333 N N . ALA A 1 183 ? -8.023 -7.275 0.161 1.00 87.31 183 ALA A N 1
ATOM 1334 C CA . ALA A 1 183 ? -8.062 -5.851 -0.161 1.00 87.31 183 ALA A CA 1
ATOM 1335 C C . ALA A 1 183 ? -9.019 -5.517 -1.324 1.00 87.31 183 ALA A C 1
ATOM 1337 O O . ALA A 1 183 ? -9.829 -4.605 -1.147 1.00 87.31 183 ALA A O 1
ATOM 1338 N N . PRO A 1 184 ? -9.055 -6.273 -2.442 1.00 88.44 184 PRO A N 1
ATOM 1339 C CA . PRO A 1 184 ? -9.995 -6.006 -3.534 1.00 88.44 184 PRO A CA 1
ATOM 1340 C C . PRO A 1 184 ? -11.477 -6.086 -3.127 1.00 88.44 184 PRO A C 1
ATOM 1342 O O . PRO A 1 184 ? -12.311 -5.392 -3.709 1.00 88.44 184 PRO A O 1
ATOM 1345 N N . ALA A 1 185 ? -11.816 -6.887 -2.108 1.00 90.12 185 ALA A N 1
ATOM 1346 C CA . ALA A 1 185 ? -13.187 -7.059 -1.621 1.00 90.12 185 ALA A CA 1
ATOM 1347 C C . ALA A 1 185 ? -13.654 -5.924 -0.691 1.00 90.12 185 ALA A C 1
ATOM 1349 O O . ALA A 1 185 ? -14.853 -5.780 -0.438 1.00 90.12 185 ALA A O 1
ATOM 1350 N N . PHE A 1 186 ? -12.738 -5.105 -0.167 1.00 92.94 186 PHE A N 1
ATOM 1351 C CA . PHE A 1 186 ? -13.106 -4.003 0.715 1.00 92.94 186 PHE A CA 1
ATOM 1352 C C . PHE A 1 186 ? -13.797 -2.858 -0.040 1.00 92.94 186 PHE A C 1
ATOM 1354 O O . PHE A 1 186 ? -13.454 -2.560 -1.192 1.00 92.94 186 PHE A O 1
ATOM 1361 N N . PRO A 1 187 ? -14.716 -2.123 0.620 1.00 92.81 187 PRO A N 1
ATOM 1362 C CA . PRO A 1 187 ? -15.199 -0.856 0.090 1.00 92.81 187 PRO A CA 1
ATOM 1363 C C . PRO A 1 187 ? -14.043 0.147 -0.020 1.00 92.81 187 PRO A C 1
ATOM 1365 O O . PRO A 1 187 ? -13.078 0.090 0.744 1.00 92.81 187 PRO A O 1
ATOM 1368 N N . ARG A 1 188 ? -14.163 1.117 -0.937 1.00 94.06 188 ARG A N 1
ATOM 1369 C CA . ARG A 1 188 ? -13.086 2.069 -1.272 1.00 94.06 188 ARG A CA 1
ATOM 1370 C C . ARG A 1 188 ? -12.403 2.685 -0.046 1.00 94.06 188 ARG A C 1
ATOM 1372 O O . ARG A 1 188 ? -11.181 2.677 0.037 1.00 94.06 188 ARG A O 1
ATOM 1379 N N . ALA A 1 189 ? -13.179 3.208 0.907 1.00 94.00 189 ALA A N 1
ATOM 1380 C CA . ALA A 1 189 ? -12.625 3.871 2.087 1.00 94.00 189 ALA A CA 1
ATOM 1381 C C . ALA A 1 189 ? -11.750 2.923 2.926 1.00 94.00 189 ALA A C 1
ATOM 1383 O O . ALA A 1 189 ? -10.667 3.308 3.356 1.00 94.00 189 ALA A O 1
ATOM 1384 N N . ALA A 1 190 ? -12.159 1.661 3.080 1.00 95.50 190 ALA A N 1
ATOM 1385 C CA . ALA A 1 190 ? -11.353 0.652 3.757 1.00 95.50 190 ALA A CA 1
ATOM 1386 C C . ALA A 1 190 ? -10.111 0.257 2.941 1.00 95.50 190 ALA A C 1
ATOM 1388 O O . ALA A 1 190 ? -9.045 0.125 3.535 1.00 95.50 190 ALA A O 1
ATOM 1389 N N . ARG A 1 191 ? -10.186 0.176 1.601 1.00 96.00 191 ARG A N 1
ATOM 1390 C CA . ARG A 1 191 ? -8.993 -0.034 0.748 1.00 96.00 191 ARG A CA 1
ATOM 1391 C C . ARG A 1 191 ? -7.964 1.076 0.904 1.00 96.00 191 ARG A C 1
ATOM 1393 O O . ARG A 1 191 ? -6.777 0.804 1.044 1.00 96.00 191 ARG A O 1
ATOM 1400 N N . GLU A 1 192 ? -8.408 2.331 0.953 1.00 95.62 192 GLU A N 1
ATOM 1401 C CA . GLU A 1 192 ? -7.509 3.456 1.224 1.00 95.62 192 GLU A CA 1
ATOM 1402 C C . GLU A 1 192 ? -6.770 3.282 2.560 1.00 95.62 192 GLU A C 1
ATOM 1404 O O . GLU A 1 192 ? -5.556 3.476 2.621 1.00 95.62 192 GLU A O 1
ATOM 1409 N N . ARG A 1 193 ? -7.484 2.869 3.617 1.00 96.69 193 ARG A N 1
ATOM 1410 C CA . ARG A 1 193 ? -6.877 2.597 4.930 1.00 96.69 193 ARG A CA 1
ATOM 1411 C C . ARG A 1 193 ? -5.999 1.354 4.939 1.00 96.69 193 ARG A C 1
ATOM 1413 O O . ARG A 1 193 ? -5.012 1.339 5.665 1.00 96.69 193 ARG A O 1
ATOM 1420 N N . PHE A 1 194 ? -6.316 0.354 4.125 1.00 96.50 194 PHE A N 1
ATOM 1421 C CA . PHE A 1 194 ? -5.504 -0.846 3.967 1.00 96.50 194 PHE A CA 1
ATOM 1422 C C . PHE A 1 194 ? -4.112 -0.502 3.425 1.00 96.50 194 PHE A C 1
ATOM 1424 O O . PHE A 1 194 ? -3.106 -0.861 4.035 1.00 96.50 194 PHE A O 1
ATOM 1431 N N . PHE A 1 195 ? -4.046 0.277 2.341 1.00 96.69 195 PHE A N 1
ATOM 1432 C CA . PHE A 1 195 ? -2.770 0.723 1.777 1.00 96.69 195 PHE A CA 1
ATOM 1433 C C . PHE A 1 195 ? -2.022 1.699 2.699 1.00 96.69 195 PHE A C 1
ATOM 1435 O O . PHE A 1 195 ? -0.793 1.658 2.762 1.00 96.69 195 PHE A O 1
ATOM 1442 N N . ASP A 1 196 ? -2.730 2.544 3.458 1.00 95.19 196 ASP A N 1
ATOM 1443 C CA . ASP A 1 196 ? -2.102 3.377 4.496 1.00 95.19 196 ASP A CA 1
ATOM 1444 C C . ASP A 1 196 ? -1.455 2.523 5.594 1.00 95.19 196 ASP A C 1
ATOM 1446 O O . ASP A 1 196 ? -0.322 2.788 5.995 1.00 95.19 196 ASP A O 1
ATOM 1450 N N . ALA A 1 197 ? -2.142 1.472 6.046 1.00 95.12 197 ALA A N 1
ATOM 1451 C CA . ALA A 1 197 ? -1.624 0.554 7.053 1.00 95.12 197 ALA A CA 1
ATOM 1452 C C . ALA A 1 197 ? -0.426 -0.254 6.529 1.00 95.12 197 ALA A C 1
ATOM 1454 O O . ALA A 1 197 ? 0.572 -0.385 7.238 1.00 95.12 197 ALA A O 1
ATOM 1455 N N . GLN A 1 198 ? -0.465 -0.725 5.274 1.00 95.25 198 GLN A N 1
ATOM 1456 C CA . GLN A 1 198 ? 0.700 -1.347 4.632 1.00 95.25 198 GLN A CA 1
ATOM 1457 C C . GLN A 1 198 ? 1.903 -0.396 4.635 1.00 95.25 198 GLN A C 1
ATOM 1459 O O . GLN A 1 198 ? 3.006 -0.784 5.015 1.00 95.25 198 GLN A O 1
ATOM 1464 N N . ARG A 1 199 ? 1.698 0.873 4.268 1.00 94.31 199 ARG A N 1
ATOM 1465 C CA . ARG A 1 199 ? 2.769 1.880 4.276 1.00 94.31 199 ARG A CA 1
ATOM 1466 C C . ARG A 1 199 ? 3.338 2.138 5.668 1.00 94.31 199 ARG A C 1
ATOM 1468 O O . ARG A 1 199 ? 4.543 2.331 5.767 1.00 94.31 199 ARG A O 1
ATOM 1475 N N . ALA A 1 200 ? 2.507 2.131 6.709 1.00 92.00 200 ALA A N 1
ATOM 1476 C CA . ALA A 1 200 ? 2.967 2.295 8.088 1.00 92.00 200 ALA A CA 1
ATOM 1477 C C . ALA A 1 200 ? 3.907 1.154 8.517 1.00 92.00 200 ALA A C 1
ATOM 1479 O O . ALA A 1 200 ? 4.920 1.406 9.165 1.00 92.00 200 ALA A O 1
ATOM 1480 N N . VAL A 1 201 ? 3.616 -0.089 8.111 1.00 91.81 201 VAL A N 1
ATOM 1481 C CA . VAL A 1 201 ? 4.505 -1.240 8.368 1.00 91.81 201 VAL A CA 1
ATOM 1482 C C . VAL A 1 201 ? 5.780 -1.170 7.528 1.00 91.81 201 VAL A C 1
ATOM 1484 O O . VAL A 1 201 ? 6.852 -1.505 8.017 1.00 91.81 201 VAL A O 1
ATOM 1487 N N . LEU A 1 202 ? 5.686 -0.709 6.281 1.00 92.25 202 LEU A N 1
ATOM 1488 C CA . LEU A 1 202 ? 6.823 -0.597 5.359 1.00 92.25 202 LEU A CA 1
ATOM 1489 C C . LEU A 1 202 ? 7.775 0.570 5.668 1.00 92.25 202 LEU A C 1
ATOM 1491 O O . LEU A 1 202 ? 8.759 0.765 4.955 1.00 92.25 202 LEU A O 1
ATOM 1495 N N . ASP A 1 203 ? 7.491 1.371 6.693 1.00 85.25 203 ASP A N 1
ATOM 1496 C CA . ASP A 1 203 ? 8.315 2.520 7.050 1.00 85.25 203 ASP A CA 1
ATOM 1497 C C . ASP A 1 203 ? 9.504 2.119 7.941 1.00 85.25 203 ASP A C 1
ATOM 1499 O O . ASP A 1 203 ? 9.357 1.878 9.145 1.00 85.25 203 ASP A O 1
ATOM 1503 N N . GLY A 1 204 ? 10.697 2.078 7.337 1.00 78.75 204 GLY A N 1
ATOM 1504 C CA . GLY A 1 204 ? 11.998 1.950 7.999 1.00 78.75 204 GLY A CA 1
ATOM 1505 C C . GLY A 1 204 ? 12.018 0.885 9.095 1.00 78.75 204 GLY A C 1
ATOM 1506 O O . GLY A 1 204 ? 11.927 -0.313 8.828 1.00 78.75 204 GLY A O 1
ATOM 1507 N N . LYS A 1 205 ? 12.093 1.337 10.353 1.00 77.81 205 LYS A N 1
ATOM 1508 C CA . LYS A 1 205 ? 12.235 0.451 11.511 1.00 77.81 205 LYS A CA 1
ATOM 1509 C C . LYS A 1 205 ? 11.096 -0.561 11.664 1.00 77.81 205 LYS A C 1
ATOM 1511 O O . LYS A 1 205 ? 11.344 -1.667 12.132 1.00 77.81 205 LYS A O 1
ATOM 1516 N N . ALA A 1 206 ? 9.866 -0.222 11.272 1.00 76.25 206 ALA A N 1
ATOM 1517 C CA . ALA A 1 206 ? 8.744 -1.158 11.373 1.00 76.25 206 ALA A CA 1
ATOM 1518 C C . ALA A 1 206 ? 8.925 -2.363 10.432 1.00 76.25 206 ALA A C 1
ATOM 1520 O O . ALA A 1 206 ? 8.636 -3.496 10.825 1.00 76.25 206 ALA A O 1
ATOM 1521 N N . ALA A 1 207 ? 9.487 -2.134 9.243 1.00 78.19 207 ALA A N 1
ATOM 1522 C CA . ALA A 1 207 ? 9.763 -3.183 8.270 1.00 78.19 207 ALA A CA 1
ATOM 1523 C C . ALA A 1 207 ? 10.869 -4.121 8.767 1.00 78.19 207 ALA A C 1
ATOM 1525 O O . ALA A 1 207 ? 10.710 -5.337 8.699 1.00 78.19 207 ALA A O 1
ATOM 1526 N N . GLU A 1 208 ? 11.947 -3.568 9.336 1.00 83.00 208 GLU A N 1
ATOM 1527 C CA . GLU A 1 208 ? 13.022 -4.352 9.962 1.00 83.00 208 GLU A CA 1
ATOM 1528 C C . GLU A 1 208 ? 12.493 -5.271 11.063 1.00 83.00 208 GLU A C 1
ATOM 1530 O O . GLU A 1 208 ? 12.810 -6.460 11.095 1.00 83.00 208 GLU A O 1
ATOM 1535 N N . LEU A 1 209 ? 11.665 -4.730 11.958 1.00 75.19 209 LEU A N 1
ATOM 1536 C CA . LEU A 1 209 ? 11.121 -5.489 13.078 1.00 75.19 209 LEU A CA 1
ATOM 1537 C C . LEU A 1 209 ? 10.159 -6.592 12.611 1.00 75.19 209 LEU A C 1
ATOM 1539 O O . LEU A 1 209 ? 10.229 -7.720 13.099 1.00 75.19 209 LEU A O 1
ATOM 1543 N N . ALA A 1 210 ? 9.288 -6.292 11.646 1.00 77.81 210 ALA A N 1
ATOM 1544 C CA . ALA A 1 210 ? 8.374 -7.278 11.072 1.00 77.81 210 ALA A CA 1
ATOM 1545 C C . ALA A 1 210 ? 9.115 -8.379 10.287 1.00 77.81 210 ALA A C 1
ATOM 1547 O O . ALA A 1 210 ? 8.738 -9.553 10.348 1.00 77.81 210 ALA A O 1
ATOM 1548 N N . ALA A 1 211 ? 10.185 -8.026 9.574 1.00 79.56 211 ALA A N 1
ATOM 1549 C CA . ALA A 1 211 ? 11.012 -8.985 8.849 1.00 79.56 211 ALA A CA 1
ATOM 1550 C C . ALA A 1 211 ? 11.780 -9.907 9.802 1.00 79.56 211 ALA A C 1
ATOM 1552 O O . ALA A 1 211 ? 11.740 -11.126 9.627 1.00 79.56 211 ALA A O 1
ATOM 1553 N N . ALA A 1 212 ? 12.389 -9.349 10.854 1.00 75.75 212 ALA A N 1
ATOM 1554 C CA . ALA A 1 212 ? 13.082 -10.117 11.888 1.00 75.75 212 ALA A CA 1
ATOM 1555 C C . ALA A 1 212 ? 12.160 -11.136 12.580 1.00 75.75 212 ALA A C 1
ATOM 1557 O O . ALA A 1 212 ? 12.592 -12.236 12.908 1.00 75.75 212 ALA A O 1
ATOM 1558 N N . ALA A 1 213 ? 10.876 -10.807 12.756 1.00 71.62 213 ALA A N 1
ATOM 1559 C CA . ALA A 1 213 ? 9.901 -11.718 13.351 1.00 71.62 213 ALA A CA 1
ATOM 1560 C C . ALA A 1 213 ? 9.488 -12.887 12.435 1.00 71.62 213 ALA A C 1
ATOM 1562 O O . ALA A 1 213 ? 8.899 -13.854 12.916 1.00 71.62 213 ALA A O 1
ATOM 1563 N N . SER A 1 214 ? 9.742 -12.798 11.125 1.00 72.56 214 SER A N 1
ATOM 1564 C CA . SER A 1 214 ? 9.176 -13.728 10.143 1.00 72.56 214 SER A CA 1
ATOM 1565 C C . SER A 1 214 ? 10.188 -14.472 9.272 1.00 72.56 214 SER A C 1
ATOM 1567 O O . SER A 1 214 ? 9.797 -15.405 8.577 1.00 72.56 214 SER A O 1
ATOM 1569 N N . ASN A 1 215 ? 11.470 -14.095 9.318 1.00 73.56 215 ASN A N 1
ATOM 1570 C CA . ASN A 1 215 ? 12.574 -14.710 8.567 1.00 73.56 215 ASN A CA 1
ATOM 1571 C C . ASN A 1 215 ? 12.395 -14.748 7.031 1.00 73.56 215 ASN A C 1
ATOM 1573 O O . ASN A 1 215 ? 13.121 -15.467 6.354 1.00 73.56 215 ASN A O 1
ATOM 1577 N N . GLU A 1 216 ? 11.463 -13.978 6.460 1.00 76.25 216 GLU A N 1
ATOM 1578 C CA . GLU A 1 216 ? 11.181 -13.962 5.010 1.00 76.25 216 GLU A CA 1
ATOM 1579 C C . GLU A 1 216 ? 11.717 -12.714 4.284 1.00 76.25 216 GLU A C 1
ATOM 1581 O O . GLU A 1 216 ? 11.504 -12.564 3.081 1.00 76.25 216 GLU A O 1
ATOM 1586 N N . GLY A 1 217 ? 12.392 -11.802 4.992 1.00 82.12 217 GLY A N 1
ATOM 1587 C CA . GLY A 1 217 ? 12.837 -10.527 4.421 1.00 82.12 217 GLY A CA 1
ATOM 1588 C C . GLY A 1 217 ? 11.670 -9.729 3.823 1.00 82.12 217 GLY A C 1
ATOM 1589 O O . GLY A 1 217 ? 10.560 -9.729 4.364 1.00 82.12 217 GLY A O 1
ATOM 1590 N N . ALA A 1 218 ? 11.905 -9.061 2.692 1.00 88.38 218 ALA A N 1
ATOM 1591 C CA . ALA A 1 218 ? 10.872 -8.313 1.975 1.00 88.38 218 ALA A CA 1
ATOM 1592 C C . ALA A 1 218 ? 9.948 -9.187 1.100 1.00 88.38 218 ALA A C 1
ATOM 1594 O O . ALA A 1 218 ? 8.947 -8.677 0.596 1.00 88.38 218 ALA A O 1
ATOM 1595 N N . ALA A 1 219 ? 10.205 -10.493 0.943 1.00 91.56 219 ALA A N 1
ATOM 1596 C CA . ALA A 1 219 ? 9.425 -11.362 0.055 1.00 91.56 219 ALA A CA 1
ATOM 1597 C C . ALA A 1 219 ? 7.940 -11.414 0.435 1.00 91.56 219 ALA A C 1
ATOM 1599 O O . ALA A 1 219 ? 7.062 -11.352 -0.429 1.00 91.56 219 ALA A O 1
ATOM 1600 N N . ARG A 1 220 ? 7.644 -11.487 1.741 1.00 91.50 220 ARG A N 1
ATOM 1601 C CA . ARG A 1 220 ? 6.268 -11.417 2.257 1.00 91.50 220 ARG A CA 1
ATOM 1602 C C . ARG A 1 220 ? 5.602 -10.109 1.852 1.00 91.50 220 ARG A C 1
ATOM 1604 O O . ARG A 1 220 ? 4.467 -10.121 1.386 1.00 91.50 220 ARG A O 1
ATOM 1611 N N . PHE A 1 221 ? 6.299 -8.991 2.032 1.00 94.00 221 PHE A N 1
ATOM 1612 C CA . PHE A 1 221 ? 5.760 -7.680 1.697 1.00 94.00 221 PHE A CA 1
ATOM 1613 C C . PHE A 1 221 ? 5.480 -7.562 0.204 1.00 94.00 221 PHE A C 1
ATOM 1615 O O . PHE A 1 221 ? 4.403 -7.108 -0.168 1.00 94.00 221 PHE A O 1
ATOM 1622 N N . ALA A 1 222 ? 6.397 -8.043 -0.636 1.00 94.75 222 ALA A N 1
ATOM 1623 C CA . ALA A 1 222 ? 6.247 -8.030 -2.083 1.00 94.75 222 ALA A CA 1
ATOM 1624 C C . ALA A 1 222 ? 4.999 -8.805 -2.524 1.00 94.75 222 ALA A C 1
ATOM 1626 O O . ALA A 1 222 ? 4.149 -8.248 -3.217 1.00 94.75 222 ALA A O 1
ATOM 1627 N N . ARG A 1 223 ? 4.831 -10.046 -2.041 1.00 94.38 223 ARG A N 1
ATOM 1628 C CA . ARG A 1 223 ? 3.635 -10.866 -2.308 1.00 94.38 223 ARG A CA 1
ATOM 1629 C C . ARG A 1 223 ? 2.355 -10.200 -1.814 1.00 94.38 223 ARG A C 1
ATOM 1631 O O . ARG A 1 223 ? 1.362 -10.168 -2.533 1.00 94.38 223 ARG A O 1
ATOM 1638 N N . GLY A 1 224 ? 2.384 -9.647 -0.605 1.00 95.19 224 GLY A N 1
ATOM 1639 C CA . GLY A 1 224 ? 1.238 -8.975 -0.008 1.00 95.19 224 GLY A CA 1
ATOM 1640 C C . GLY A 1 224 ? 0.822 -7.702 -0.743 1.00 95.19 224 GLY A C 1
ATOM 1641 O O . GLY A 1 224 ? -0.362 -7.463 -0.962 1.00 95.19 224 GLY A O 1
ATOM 1642 N N . VAL A 1 225 ? 1.779 -6.876 -1.165 1.00 96.94 225 VAL A N 1
ATOM 1643 C CA . VAL A 1 225 ? 1.469 -5.690 -1.971 1.00 96.94 225 VAL A CA 1
ATOM 1644 C C . VAL A 1 225 ? 0.975 -6.101 -3.355 1.00 96.94 225 VAL A C 1
ATOM 1646 O O . VAL A 1 225 ? -0.032 -5.557 -3.799 1.00 96.94 225 VAL A O 1
ATOM 1649 N N . ALA A 1 226 ? 1.623 -7.076 -4.000 1.00 96.19 226 ALA A N 1
ATOM 1650 C CA . ALA A 1 226 ? 1.211 -7.598 -5.301 1.00 96.19 226 ALA A CA 1
ATOM 1651 C C . ALA A 1 226 ? -0.239 -8.111 -5.272 1.00 96.19 226 ALA A C 1
ATOM 1653 O O . ALA A 1 226 ? -1.054 -7.694 -6.089 1.00 96.19 226 ALA A O 1
ATOM 1654 N N . ALA A 1 227 ? -0.589 -8.932 -4.278 1.00 95.50 227 ALA A N 1
ATOM 1655 C CA . ALA A 1 227 ? -1.944 -9.457 -4.116 1.00 95.50 227 ALA A CA 1
ATOM 1656 C C . ALA A 1 227 ? -2.984 -8.366 -3.810 1.00 95.50 227 ALA A C 1
ATOM 1658 O O . ALA A 1 227 ? -4.134 -8.480 -4.223 1.00 95.50 227 ALA A O 1
ATOM 1659 N N . ALA A 1 228 ? -2.601 -7.311 -3.084 1.00 95.38 228 ALA A N 1
ATOM 1660 C CA . ALA A 1 228 ? -3.519 -6.232 -2.727 1.00 95.38 228 ALA A CA 1
ATOM 1661 C C . ALA A 1 228 ? -3.742 -5.219 -3.862 1.00 95.38 228 ALA A C 1
ATOM 1663 O O . ALA A 1 228 ? -4.824 -4.639 -3.947 1.00 95.38 228 ALA A O 1
ATOM 1664 N N . VAL A 1 229 ? -2.723 -4.965 -4.694 1.00 95.62 229 VAL A N 1
ATOM 1665 C CA . VAL A 1 229 ? -2.814 -4.025 -5.823 1.00 95.62 229 VAL A CA 1
ATOM 1666 C C . VAL A 1 229 ? -3.441 -4.657 -7.060 1.00 95.62 229 VAL A C 1
ATOM 1668 O O . VAL A 1 229 ? -3.910 -3.920 -7.925 1.00 95.62 229 VAL A O 1
ATOM 1671 N N . ASP A 1 230 ? -3.453 -5.987 -7.166 1.00 90.50 230 ASP A N 1
ATOM 1672 C CA . ASP A 1 230 ? -4.004 -6.680 -8.327 1.00 90.50 230 ASP A CA 1
ATOM 1673 C C . ASP A 1 230 ? -5.458 -6.252 -8.600 1.00 90.50 230 ASP A C 1
ATOM 1675 O O . ASP A 1 230 ? -6.343 -6.333 -7.745 1.00 90.50 230 ASP A O 1
ATOM 1679 N N . GLY A 1 231 ? -5.687 -5.721 -9.801 1.00 87.81 231 GLY A N 1
ATOM 1680 C CA . GLY A 1 231 ? -6.996 -5.253 -10.248 1.00 87.81 231 GLY A CA 1
ATOM 1681 C C . GLY A 1 231 ? -7.555 -3.987 -9.575 1.00 87.81 231 GLY A C 1
ATOM 1682 O O . GLY A 1 231 ? -8.743 -3.712 -9.763 1.00 87.81 231 GLY A O 1
ATOM 1683 N N . GLU A 1 232 ? -6.778 -3.194 -8.826 1.00 95.25 232 GLU A N 1
ATOM 1684 C CA . GLU A 1 232 ? -7.249 -1.914 -8.274 1.00 95.25 232 GLU A CA 1
ATOM 1685 C C . GLU A 1 232 ? -7.531 -0.881 -9.380 1.00 95.25 232 GLU A C 1
ATOM 1687 O O . GLU A 1 232 ? -6.661 -0.487 -10.153 1.00 95.25 232 GLU A O 1
ATOM 1692 N N . ARG A 1 233 ? -8.769 -0.381 -9.424 1.00 91.94 233 ARG A N 1
ATOM 1693 C CA . ARG A 1 233 ? -9.244 0.535 -10.477 1.00 91.94 233 ARG A CA 1
ATOM 1694 C C . ARG A 1 233 ? -9.487 1.955 -9.984 1.00 91.94 233 ARG A C 1
ATOM 1696 O O . ARG A 1 233 ? -9.562 2.871 -10.802 1.00 91.94 233 ARG A O 1
ATOM 1703 N N . ASP A 1 234 ? -9.652 2.166 -8.677 1.00 93.81 234 ASP A N 1
ATOM 1704 C CA . ASP A 1 234 ? -9.859 3.511 -8.146 1.00 93.81 234 ASP A CA 1
ATOM 1705 C C . ASP A 1 234 ? -8.517 4.260 -8.103 1.00 93.81 234 ASP A C 1
ATOM 1707 O O . ASP A 1 234 ? -7.598 3.831 -7.401 1.00 93.81 234 ASP A O 1
ATOM 1711 N N . PRO A 1 235 ? -8.376 5.406 -8.793 1.00 94.19 235 PRO A N 1
ATOM 1712 C CA . PRO A 1 235 ? -7.096 6.102 -8.905 1.00 94.19 235 PRO A CA 1
ATOM 1713 C C . PRO A 1 235 ? -6.569 6.625 -7.555 1.00 94.19 235 PRO A C 1
ATOM 1715 O O . PRO A 1 235 ? -5.364 6.829 -7.405 1.00 94.19 235 PRO A O 1
ATOM 1718 N N . ARG A 1 236 ? -7.432 6.819 -6.544 1.00 94.75 236 ARG A N 1
ATOM 1719 C CA . ARG A 1 236 ? -7.003 7.209 -5.187 1.00 94.75 236 ARG A CA 1
ATOM 1720 C C . ARG A 1 236 ? -6.396 6.029 -4.445 1.00 94.75 236 ARG A C 1
ATOM 1722 O O . ARG A 1 236 ? -5.362 6.182 -3.797 1.00 94.75 236 ARG A O 1
ATOM 1729 N N . CYS A 1 237 ? -7.037 4.867 -4.538 1.00 96.31 237 CYS A N 1
ATOM 1730 C CA . CYS A 1 237 ? -6.527 3.632 -3.956 1.00 96.31 237 CYS A CA 1
ATOM 1731 C C . CYS A 1 237 ? -5.230 3.215 -4.656 1.00 96.31 237 CYS A C 1
ATOM 1733 O O . CYS A 1 237 ? -4.247 2.948 -3.970 1.00 96.31 237 CYS A O 1
ATOM 1735 N N . LEU A 1 238 ? -5.183 3.297 -5.991 1.00 96.38 238 LEU A N 1
ATOM 1736 C CA . LEU A 1 238 ? -3.993 2.989 -6.781 1.00 96.38 238 LEU A CA 1
ATOM 1737 C C . LEU A 1 238 ? -2.796 3.861 -6.378 1.00 96.38 238 LEU A C 1
ATOM 1739 O O . LEU A 1 238 ? -1.719 3.330 -6.141 1.00 96.38 238 LEU A O 1
ATOM 1743 N N . LEU A 1 239 ? -2.964 5.177 -6.191 1.00 96.75 239 LEU A N 1
ATOM 1744 C CA . LEU A 1 239 ? -1.874 6.032 -5.691 1.00 96.75 239 LEU A CA 1
ATOM 1745 C C . LEU A 1 239 ? -1.313 5.560 -4.341 1.00 96.75 239 LEU A C 1
ATOM 1747 O O . LEU A 1 239 ? -0.099 5.603 -4.121 1.00 96.75 239 LEU A O 1
ATOM 1751 N N . ARG A 1 240 ? -2.178 5.118 -3.422 1.00 97.00 240 ARG A N 1
ATOM 1752 C CA . ARG A 1 240 ? -1.737 4.600 -2.120 1.00 97.00 240 ARG A CA 1
ATOM 1753 C C . ARG A 1 240 ? -1.055 3.239 -2.266 1.00 97.00 240 ARG A C 1
ATOM 1755 O O . ARG A 1 240 ? -0.019 3.042 -1.632 1.00 97.00 240 ARG A O 1
ATOM 1762 N N . ALA A 1 241 ? -1.575 2.367 -3.128 1.00 97.06 241 ALA A N 1
ATOM 1763 C CA . ALA A 1 241 ? -0.999 1.063 -3.445 1.00 97.06 241 ALA A CA 1
ATOM 1764 C C . ALA A 1 241 ? 0.400 1.186 -4.067 1.00 97.06 241 ALA A C 1
ATOM 1766 O O . ALA A 1 241 ? 1.341 0.551 -3.601 1.00 97.06 241 ALA A O 1
ATOM 1767 N N . LEU A 1 242 ? 0.580 2.092 -5.033 1.00 97.88 242 LEU A N 1
ATOM 1768 C CA . LEU A 1 242 ? 1.889 2.425 -5.607 1.00 97.88 242 LEU A CA 1
ATOM 1769 C C . LEU A 1 242 ? 2.842 2.986 -4.540 1.00 97.88 242 LEU A C 1
ATOM 1771 O O . LEU A 1 242 ? 4.032 2.674 -4.523 1.00 97.88 242 LEU A O 1
ATOM 1775 N N . GLY A 1 243 ? 2.318 3.766 -3.591 1.00 97.19 243 GLY A N 1
ATOM 1776 C CA . GLY A 1 243 ? 3.066 4.206 -2.414 1.00 97.19 243 GLY A CA 1
ATOM 1777 C C . GLY A 1 243 ? 3.530 3.052 -1.517 1.00 97.19 243 GLY A C 1
ATOM 1778 O O . GLY A 1 243 ? 4.657 3.097 -1.019 1.00 97.19 243 GLY A O 1
ATOM 1779 N N . ALA A 1 244 ? 2.695 2.025 -1.330 1.00 96.69 244 ALA A N 1
ATOM 1780 C CA . ALA A 1 244 ? 3.052 0.802 -0.613 1.00 96.69 244 ALA A CA 1
ATOM 1781 C C . ALA A 1 244 ? 4.101 -0.011 -1.389 1.00 96.69 244 ALA A C 1
ATOM 1783 O O . ALA A 1 244 ? 5.132 -0.351 -0.820 1.00 96.69 244 ALA A O 1
ATOM 1784 N N . ALA A 1 245 ? 3.930 -0.216 -2.697 1.00 97.19 245 ALA A N 1
ATOM 1785 C CA . ALA A 1 245 ? 4.911 -0.907 -3.539 1.00 97.19 245 ALA A CA 1
ATOM 1786 C C . ALA A 1 245 ? 6.287 -0.227 -3.511 1.00 97.19 245 ALA A C 1
ATOM 1788 O O . ALA A 1 245 ? 7.311 -0.878 -3.305 1.00 97.19 245 ALA A O 1
ATOM 1789 N N . ARG A 1 246 ? 6.313 1.108 -3.589 1.00 97.19 246 ARG A N 1
ATOM 1790 C CA . ARG A 1 246 ? 7.542 1.891 -3.419 1.00 97.19 246 ARG A CA 1
ATOM 1791 C C . ARG A 1 246 ? 8.159 1.717 -2.025 1.00 97.19 246 ARG A C 1
ATOM 1793 O O . ARG A 1 246 ? 9.379 1.708 -1.889 1.00 97.19 246 ARG A O 1
ATOM 1800 N N . GLY A 1 247 ? 7.331 1.634 -0.983 1.00 95.38 247 GLY A N 1
ATOM 1801 C CA . GLY A 1 247 ? 7.780 1.326 0.378 1.00 95.38 247 GLY A CA 1
ATOM 1802 C C . GLY A 1 247 ? 8.415 -0.061 0.477 1.00 95.38 247 GLY A C 1
ATOM 1803 O O . GLY A 1 247 ? 9.466 -0.195 1.089 1.00 95.38 247 GLY A O 1
ATOM 1804 N N . CYS A 1 248 ? 7.828 -1.052 -0.196 1.00 94.81 248 CYS A N 1
ATOM 1805 C CA . CYS A 1 248 ? 8.350 -2.413 -0.269 1.00 94.81 248 CYS A CA 1
ATOM 1806 C C . CYS A 1 248 ? 9.734 -2.465 -0.925 1.00 94.81 248 CYS A C 1
ATOM 1808 O O . CYS A 1 248 ? 10.633 -3.078 -0.359 1.00 94.81 248 CYS A O 1
ATOM 1810 N N . GLY A 1 249 ? 9.929 -1.782 -2.060 1.00 94.25 249 GLY A N 1
ATOM 1811 C CA . GLY A 1 249 ? 11.245 -1.698 -2.707 1.00 94.25 249 GLY A CA 1
ATOM 1812 C C . GLY A 1 249 ? 12.312 -1.096 -1.786 1.00 94.25 249 GLY A C 1
ATOM 1813 O O . GLY A 1 249 ? 13.346 -1.711 -1.560 1.00 94.25 249 GLY A O 1
ATOM 1814 N N . ARG A 1 250 ? 12.018 0.040 -1.137 1.00 93.75 250 ARG A N 1
ATOM 1815 C CA . ARG A 1 250 ? 12.954 0.646 -0.168 1.00 93.75 250 ARG A CA 1
ATOM 1816 C C . ARG A 1 250 ? 13.239 -0.244 1.040 1.00 93.75 250 ARG A C 1
ATOM 1818 O O . ARG A 1 250 ? 14.343 -0.215 1.574 1.00 93.75 250 ARG A O 1
ATOM 1825 N N . ALA A 1 251 ? 12.242 -0.991 1.512 1.00 92.00 251 ALA A N 1
ATOM 1826 C CA . ALA A 1 251 ? 12.454 -1.951 2.586 1.00 92.00 251 ALA A CA 1
ATOM 1827 C C . ALA A 1 251 ? 13.417 -3.053 2.122 1.00 92.00 251 ALA A C 1
ATOM 1829 O O . ALA A 1 251 ? 14.360 -3.363 2.845 1.00 92.00 251 ALA A O 1
ATOM 1830 N N . ALA A 1 252 ? 13.245 -3.582 0.907 1.00 91.44 252 ALA A N 1
ATOM 1831 C CA . ALA A 1 252 ? 14.121 -4.610 0.348 1.00 91.44 252 ALA A CA 1
ATOM 1832 C C . ALA A 1 252 ? 15.598 -4.180 0.282 1.00 91.44 252 ALA A C 1
ATOM 1834 O O . ALA A 1 252 ? 16.456 -5.003 0.589 1.00 91.44 252 ALA A O 1
ATOM 1835 N N . ASP A 1 253 ? 15.900 -2.903 0.021 1.00 86.50 253 ASP A N 1
ATOM 1836 C CA . ASP A 1 253 ? 17.281 -2.382 0.084 1.00 86.50 253 ASP A CA 1
ATOM 1837 C C . ASP A 1 253 ? 17.922 -2.539 1.479 1.00 86.50 253 ASP A C 1
ATOM 1839 O O . ASP A 1 253 ? 19.142 -2.621 1.606 1.00 86.50 253 ASP A O 1
ATOM 1843 N N . THR A 1 254 ? 17.109 -2.571 2.541 1.00 86.81 254 THR A N 1
ATOM 1844 C CA . THR A 1 254 ? 17.578 -2.655 3.936 1.00 86.81 254 THR A CA 1
ATOM 1845 C C . THR A 1 254 ? 17.579 -4.089 4.465 1.00 86.81 254 THR A C 1
ATOM 1847 O O . THR A 1 254 ? 18.536 -4.512 5.110 1.00 86.81 254 THR A O 1
ATOM 1850 N N . ILE A 1 255 ? 16.499 -4.838 4.224 1.00 88.38 255 ILE A N 1
ATOM 1851 C CA . ILE A 1 255 ? 16.282 -6.179 4.805 1.00 88.38 255 ILE A CA 1
ATOM 1852 C C . ILE A 1 255 ? 16.474 -7.325 3.803 1.00 88.38 255 ILE A C 1
ATOM 1854 O O . ILE A 1 255 ? 16.334 -8.491 4.173 1.00 88.38 255 ILE A O 1
ATOM 1858 N N . GLY A 1 256 ? 16.789 -7.008 2.547 1.00 90.06 256 GLY A N 1
ATOM 1859 C CA . GLY A 1 256 ? 16.899 -7.961 1.449 1.00 90.06 256 GLY A CA 1
ATOM 1860 C C . GLY A 1 256 ? 15.545 -8.462 0.942 1.00 90.06 256 GLY A C 1
ATOM 1861 O O . GLY A 1 256 ? 14.548 -8.513 1.667 1.00 90.06 256 GLY A O 1
ATOM 1862 N N . TRP A 1 257 ? 15.510 -8.890 -0.322 1.00 89.50 257 TRP A N 1
ATOM 1863 C CA . TRP A 1 257 ? 14.314 -9.485 -0.926 1.00 89.50 257 TRP A CA 1
ATOM 1864 C C . TRP A 1 257 ? 13.917 -10.815 -0.295 1.00 89.50 257 TRP A C 1
ATOM 1866 O O . TRP A 1 257 ? 12.733 -11.111 -0.241 1.00 89.50 257 TRP A O 1
ATOM 1876 N N . GLY A 1 258 ? 14.873 -11.610 0.192 1.00 83.75 258 GLY A N 1
ATOM 1877 C CA . GLY A 1 258 ? 14.632 -12.926 0.798 1.00 83.75 258 GLY A CA 1
ATOM 1878 C C . GLY A 1 258 ? 14.306 -14.048 -0.200 1.00 83.75 258 GLY A C 1
ATOM 1879 O O . GLY A 1 258 ? 14.666 -15.194 0.048 1.00 83.75 258 GLY A O 1
ATOM 1880 N N . ASP A 1 259 ? 13.689 -13.729 -1.340 1.00 83.69 259 ASP A N 1
ATOM 1881 C CA . ASP A 1 259 ? 13.377 -14.654 -2.435 1.00 83.69 259 ASP A CA 1
ATOM 1882 C C . ASP A 1 259 ? 13.685 -14.006 -3.795 1.00 83.69 259 ASP A C 1
ATOM 1884 O O . ASP A 1 259 ? 13.370 -12.835 -4.015 1.00 83.69 259 ASP A O 1
ATOM 1888 N N . ALA A 1 260 ? 14.271 -14.777 -4.714 1.00 77.56 260 ALA A N 1
ATOM 1889 C CA . ALA A 1 260 ? 14.692 -14.302 -6.031 1.00 77.56 260 ALA A CA 1
ATOM 1890 C C . ALA A 1 260 ? 13.508 -13.882 -6.923 1.00 77.56 260 ALA A C 1
ATOM 1892 O O . ALA A 1 260 ? 13.666 -13.017 -7.779 1.00 77.56 260 ALA A O 1
ATOM 1893 N N . GLY A 1 261 ? 12.317 -14.457 -6.711 1.00 89.81 261 GLY A N 1
ATOM 1894 C CA . GLY A 1 261 ? 11.110 -14.135 -7.482 1.00 89.81 261 GLY A CA 1
ATOM 1895 C C . GLY A 1 261 ? 10.283 -12.970 -6.932 1.00 89.81 261 GLY A C 1
ATOM 1896 O O . GLY A 1 261 ? 9.334 -12.535 -7.583 1.00 89.81 261 GLY A O 1
ATOM 1897 N N . ALA A 1 262 ? 10.606 -12.451 -5.743 1.00 92.81 262 ALA A N 1
ATOM 1898 C CA . ALA A 1 262 ? 9.762 -11.473 -5.058 1.00 92.81 262 ALA A CA 1
ATOM 1899 C C . ALA A 1 262 ? 9.679 -10.126 -5.796 1.00 92.81 262 ALA A C 1
ATOM 1901 O O . ALA A 1 262 ? 8.586 -9.575 -5.948 1.00 92.81 262 ALA A O 1
ATOM 1902 N N . ALA A 1 263 ? 10.817 -9.614 -6.276 1.00 94.19 263 ALA A N 1
ATOM 1903 C CA . ALA A 1 263 ? 10.867 -8.375 -7.050 1.00 94.19 263 ALA A CA 1
ATOM 1904 C C . ALA A 1 263 ? 10.096 -8.514 -8.371 1.00 94.19 263 ALA A C 1
ATOM 1906 O O . ALA A 1 263 ? 9.220 -7.698 -8.651 1.00 94.19 263 ALA A O 1
ATOM 1907 N N . ALA A 1 264 ? 10.353 -9.591 -9.121 1.00 95.50 264 ALA A N 1
ATOM 1908 C CA . ALA A 1 264 ? 9.674 -9.887 -10.380 1.00 95.50 264 ALA A CA 1
ATOM 1909 C C . ALA A 1 264 ? 8.153 -10.024 -10.199 1.00 95.50 264 ALA A C 1
ATOM 1911 O O . ALA A 1 264 ? 7.381 -9.442 -10.955 1.00 95.50 264 ALA A O 1
ATOM 1912 N N . GLY A 1 265 ? 7.700 -10.723 -9.152 1.00 96.25 265 GLY A N 1
ATOM 1913 C CA . GLY A 1 265 ? 6.274 -10.863 -8.847 1.00 96.25 265 GLY A CA 1
ATOM 1914 C C . GLY A 1 265 ? 5.592 -9.531 -8.519 1.00 96.25 265 GLY A C 1
ATOM 1915 O O . GLY A 1 265 ? 4.475 -9.280 -8.973 1.00 96.25 265 GLY A O 1
ATOM 1916 N N . LEU A 1 266 ? 6.267 -8.647 -7.775 1.00 96.81 266 LEU A N 1
ATOM 1917 C CA . LEU A 1 266 ? 5.752 -7.302 -7.512 1.00 96.81 266 LEU A CA 1
ATOM 1918 C C . LEU A 1 266 ? 5.734 -6.449 -8.786 1.00 96.81 266 LEU A C 1
ATOM 1920 O O . LEU A 1 266 ? 4.729 -5.792 -9.047 1.00 96.81 266 LEU A O 1
ATOM 1924 N N . ALA A 1 267 ? 6.801 -6.473 -9.587 1.00 97.06 267 ALA A N 1
ATOM 1925 C CA . ALA A 1 267 ? 6.851 -5.760 -10.861 1.00 97.06 267 ALA A CA 1
ATOM 1926 C C . ALA A 1 267 ? 5.731 -6.227 -11.802 1.00 97.06 267 ALA A C 1
ATOM 1928 O O . ALA A 1 267 ? 4.986 -5.393 -12.308 1.00 97.06 267 ALA A O 1
ATOM 1929 N N . ALA A 1 268 ? 5.521 -7.539 -11.933 1.00 97.38 268 ALA A N 1
ATOM 1930 C CA . ALA A 1 268 ? 4.455 -8.125 -12.743 1.00 97.38 268 ALA A CA 1
ATOM 1931 C C . ALA A 1 268 ? 3.049 -7.671 -12.316 1.00 97.38 268 ALA A C 1
ATOM 1933 O O . ALA A 1 268 ? 2.196 -7.463 -13.174 1.00 97.38 268 ALA A O 1
ATOM 1934 N N . ALA A 1 269 ? 2.803 -7.464 -11.018 1.00 97.00 269 ALA A N 1
ATOM 1935 C CA . ALA A 1 269 ? 1.534 -6.916 -10.530 1.00 97.00 269 ALA A CA 1
ATOM 1936 C C . ALA A 1 269 ? 1.362 -5.415 -10.841 1.00 97.00 269 ALA A C 1
ATOM 1938 O O . ALA A 1 269 ? 0.238 -4.915 -10.903 1.00 97.00 269 ALA A O 1
ATOM 1939 N N . LEU A 1 270 ? 2.462 -4.681 -11.040 1.00 97.50 270 LEU A N 1
ATOM 1940 C CA . LEU A 1 270 ? 2.455 -3.259 -11.393 1.00 97.50 270 LEU A CA 1
ATOM 1941 C C . LEU A 1 270 ? 2.413 -3.014 -12.909 1.00 97.50 270 LEU A C 1
ATOM 1943 O O . LEU A 1 270 ? 1.852 -2.006 -13.345 1.00 97.50 270 LEU A O 1
ATOM 1947 N N . SER A 1 271 ? 2.979 -3.919 -13.710 1.00 96.56 271 SER A N 1
ATOM 1948 C CA . SER A 1 271 ? 3.076 -3.803 -15.170 1.00 96.56 271 SER A CA 1
ATOM 1949 C C . SER A 1 271 ? 1.744 -3.517 -15.883 1.00 96.56 271 SER A C 1
ATOM 1951 O O . SER A 1 271 ? 1.754 -2.675 -16.779 1.00 96.56 271 SER A O 1
ATOM 1953 N N . PRO A 1 272 ? 0.582 -4.089 -15.490 1.00 95.50 272 PRO A N 1
ATOM 1954 C CA . PRO A 1 272 ? -0.702 -3.799 -16.136 1.00 95.50 272 PRO A CA 1
ATOM 1955 C C . PRO A 1 272 ? -1.139 -2.330 -16.065 1.00 95.50 272 PRO A C 1
ATOM 1957 O O . PRO A 1 272 ? -2.007 -1.911 -16.829 1.00 95.50 272 PRO A O 1
ATOM 1960 N N . TYR A 1 273 ? -0.562 -1.542 -15.152 1.00 95.62 273 TYR A N 1
ATOM 1961 C CA . TYR A 1 273 ? -0.839 -0.109 -15.027 1.00 95.62 273 TYR A CA 1
ATOM 1962 C C . TYR A 1 273 ? 0.037 0.757 -15.944 1.00 95.62 273 TYR A C 1
ATOM 1964 O O . TYR A 1 273 ? -0.146 1.978 -15.980 1.00 95.62 273 TYR A O 1
ATOM 1972 N N . PHE A 1 274 ? 0.992 0.160 -16.662 1.00 95.38 274 PHE A N 1
ATOM 1973 C CA . PHE A 1 274 ? 1.900 0.849 -17.569 1.00 95.38 274 PHE A CA 1
ATOM 1974 C C . PHE A 1 274 ? 1.517 0.611 -19.044 1.00 95.38 274 PHE A C 1
ATOM 1976 O O . PHE A 1 274 ? 1.335 -0.540 -19.436 1.00 95.38 274 PHE A O 1
ATOM 1983 N N . PRO A 1 275 ? 1.465 1.657 -19.890 1.00 91.12 275 PRO A N 1
ATOM 1984 C CA . PRO A 1 275 ? 1.494 3.081 -19.550 1.00 91.12 275 PRO A CA 1
ATOM 1985 C C . PRO A 1 275 ? 0.147 3.556 -18.969 1.00 91.12 275 PRO A C 1
ATOM 1987 O O . PRO A 1 275 ? -0.925 3.071 -19.323 1.00 91.12 275 PRO A O 1
ATOM 1990 N N . VAL A 1 276 ? 0.180 4.553 -18.077 1.00 90.75 276 VAL A N 1
ATOM 1991 C CA . VAL A 1 276 ? -1.044 5.053 -17.421 1.00 90.75 276 VAL A CA 1
ATOM 1992 C C . VAL A 1 276 ? -1.890 5.885 -18.398 1.00 90.75 276 VAL A C 1
ATOM 1994 O O . VAL A 1 276 ? -1.504 7.000 -18.774 1.00 90.75 276 VAL A O 1
ATOM 1997 N N . SER A 1 277 ? -3.096 5.397 -18.701 1.00 83.62 277 SER A N 1
ATOM 1998 C CA . SER A 1 277 ? -4.094 6.007 -19.604 1.00 83.62 277 SER A CA 1
ATOM 1999 C C . SER A 1 277 ? -5.207 6.802 -18.889 1.00 83.62 277 SER A C 1
ATOM 2001 O O . SER A 1 277 ? -6.309 6.982 -19.403 1.00 83.62 277 SER A O 1
ATOM 2003 N N . PHE A 1 278 ? -4.937 7.304 -17.681 1.00 88.00 278 PHE A N 1
ATOM 2004 C CA . PHE A 1 278 ? -5.925 8.008 -16.858 1.00 88.00 278 PHE A CA 1
ATOM 2005 C C . PHE A 1 278 ? -6.264 9.413 -17.380 1.00 88.00 278 PHE A C 1
ATOM 2007 O O . PHE A 1 278 ? -5.374 10.227 -17.626 1.00 88.00 278 PHE A O 1
ATOM 2014 N N . VAL A 1 279 ? -7.559 9.739 -17.422 1.00 86.62 279 VAL A N 1
ATOM 2015 C CA . VAL A 1 279 ? -8.069 11.097 -17.659 1.00 86.62 279 VAL A CA 1
ATOM 2016 C C . VAL A 1 279 ? -8.866 11.545 -16.438 1.00 86.62 279 VAL A C 1
ATOM 2018 O O . VAL A 1 279 ? -9.832 10.898 -16.036 1.00 86.62 279 VAL A O 1
ATOM 2021 N N . ALA A 1 280 ? -8.453 12.658 -15.829 1.00 86.81 280 ALA A N 1
ATOM 2022 C CA . ALA A 1 280 ? -9.132 13.190 -14.654 1.00 86.81 280 ALA A CA 1
ATOM 2023 C C . ALA A 1 280 ? -10.521 13.758 -15.020 1.00 86.81 280 ALA A C 1
ATOM 2025 O O . ALA A 1 280 ? -10.652 14.416 -16.055 1.00 86.81 280 ALA A O 1
ATOM 2026 N N . PRO A 1 281 ? -11.548 13.584 -14.167 1.00 85.81 281 PRO A N 1
ATOM 2027 C CA . PRO A 1 281 ? -12.838 14.246 -14.353 1.00 85.81 281 PRO A CA 1
ATOM 2028 C C . PRO A 1 281 ? -12.705 15.776 -14.334 1.00 85.81 281 PRO A C 1
ATOM 2030 O O . PRO A 1 281 ? -11.900 16.315 -13.574 1.00 85.81 281 PRO A O 1
ATOM 2033 N N . ALA A 1 282 ? -13.551 1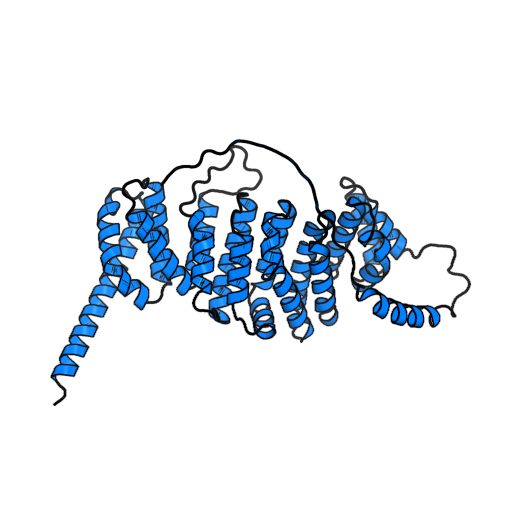6.484 -15.094 1.00 84.69 282 ALA A N 1
ATOM 2034 C CA . ALA A 1 282 ? -13.529 17.953 -15.195 1.00 84.69 282 ALA A CA 1
ATOM 2035 C C . ALA A 1 282 ? -13.617 18.656 -13.827 1.00 84.69 282 ALA A C 1
ATOM 2037 O O . ALA A 1 282 ? -12.934 19.645 -13.573 1.00 84.69 282 ALA A O 1
ATOM 2038 N N . ARG A 1 283 ? -14.428 18.107 -12.916 1.00 83.25 283 ARG A N 1
ATOM 2039 C CA . ARG A 1 283 ? -14.443 18.486 -11.504 1.00 83.25 283 ARG A CA 1
ATOM 2040 C C . ARG A 1 283 ? -13.709 17.395 -10.734 1.00 83.25 283 ARG A C 1
ATOM 2042 O O . ARG A 1 283 ? -14.283 16.344 -10.469 1.00 83.25 283 ARG A O 1
ATOM 2049 N N . ASN A 1 284 ? -12.441 17.639 -10.410 1.00 83.19 284 ASN A N 1
ATOM 2050 C CA . ASN A 1 284 ? -11.572 16.698 -9.702 1.00 83.19 284 ASN A CA 1
ATOM 2051 C C . ASN A 1 284 ? -11.438 17.082 -8.213 1.00 83.19 284 ASN A C 1
ATOM 2053 O O . ASN A 1 284 ? -10.424 17.663 -7.824 1.00 83.19 284 ASN A O 1
ATOM 2057 N N . PRO A 1 285 ? -12.433 16.779 -7.354 1.00 84.50 285 PRO A N 1
ATOM 2058 C CA . PRO A 1 285 ? -12.417 17.181 -5.944 1.00 84.50 285 PRO A CA 1
ATOM 2059 C C . PRO A 1 285 ? -11.293 16.524 -5.132 1.00 84.50 285 PRO A C 1
ATOM 2061 O O . PRO A 1 285 ? -11.018 16.952 -4.017 1.00 84.50 285 PRO A O 1
ATOM 2064 N N . HIS A 1 286 ? -10.659 15.478 -5.666 1.00 83.19 286 HIS A N 1
ATOM 2065 C CA . HIS A 1 286 ? -9.626 14.706 -4.976 1.00 83.19 286 HIS A CA 1
ATOM 2066 C C . HIS A 1 286 ? -8.208 14.995 -5.485 1.00 83.19 286 HIS A C 1
ATOM 2068 O O . HIS A 1 286 ? -7.252 14.468 -4.927 1.00 83.19 286 HIS A O 1
ATOM 2074 N N . GLY A 1 287 ? -8.061 15.803 -6.540 1.00 88.62 287 GLY A N 1
ATOM 2075 C CA . GLY A 1 287 ? -6.760 16.247 -7.044 1.00 88.62 287 GLY A CA 1
ATOM 2076 C C . GLY A 1 287 ? -5.877 15.161 -7.671 1.00 88.62 287 GLY A C 1
ATOM 2077 O O . GLY A 1 287 ? -4.697 15.413 -7.898 1.00 88.62 287 GLY A O 1
ATOM 2078 N N . VAL A 1 288 ? -6.399 13.965 -7.974 1.00 92.88 288 VAL A N 1
ATOM 2079 C CA . VAL A 1 288 ? -5.601 12.905 -8.619 1.00 92.88 288 VAL A CA 1
ATOM 2080 C C . VAL A 1 288 ? -5.380 13.242 -10.091 1.00 92.88 288 VAL A C 1
ATOM 2082 O O . VAL A 1 288 ? -6.338 13.517 -10.811 1.00 92.88 288 VAL A O 1
ATOM 2085 N N . THR A 1 289 ? -4.130 13.222 -10.552 1.00 93.12 289 THR A N 1
ATOM 2086 C CA . THR A 1 289 ? -3.757 13.575 -11.929 1.00 93.12 289 THR A CA 1
ATOM 2087 C C . THR A 1 289 ? -3.064 12.412 -12.635 1.00 93.12 289 THR A C 1
ATOM 2089 O O . THR A 1 289 ? -2.430 11.573 -11.993 1.00 93.12 289 THR A O 1
ATOM 2092 N N . ALA A 1 290 ? -3.139 12.382 -13.970 1.00 91.56 290 ALA A N 1
ATOM 2093 C CA . ALA A 1 290 ? -2.433 11.390 -14.786 1.00 91.56 290 ALA A CA 1
ATOM 2094 C C . ALA A 1 290 ? -0.917 11.454 -14.561 1.00 91.56 290 ALA A C 1
ATOM 2096 O O . ALA A 1 290 ? -0.272 10.430 -14.363 1.00 91.56 290 ALA A O 1
ATOM 2097 N N . VAL A 1 291 ? -0.368 12.672 -14.501 1.00 91.56 291 VAL A N 1
ATOM 2098 C CA . VAL A 1 291 ? 1.049 12.920 -14.200 1.00 91.56 291 VAL A CA 1
ATOM 2099 C C . VAL A 1 291 ? 1.427 12.362 -12.826 1.00 91.56 291 VAL A C 1
ATOM 2101 O O . VAL A 1 291 ? 2.456 11.705 -12.705 1.00 91.56 291 VAL A O 1
ATOM 2104 N N . GLY A 1 292 ? 0.586 12.567 -11.807 1.00 94.69 292 GLY A N 1
ATOM 2105 C CA . GLY A 1 292 ? 0.818 12.037 -10.463 1.00 94.69 292 GLY A CA 1
ATOM 2106 C C . GLY A 1 292 ? 0.816 10.508 -10.412 1.00 94.69 292 GLY A C 1
ATOM 2107 O O . GLY A 1 292 ? 1.680 9.923 -9.764 1.00 94.69 292 GLY A O 1
ATOM 2108 N N . LEU A 1 293 ? -0.105 9.856 -11.129 1.00 96.12 293 LEU A N 1
ATOM 2109 C CA . LEU A 1 293 ? -0.151 8.392 -11.234 1.00 96.12 293 LEU A CA 1
ATOM 2110 C C . LEU A 1 293 ? 1.067 7.826 -11.971 1.00 96.12 293 LEU A C 1
ATOM 2112 O O . LEU A 1 293 ? 1.693 6.891 -11.479 1.00 96.12 293 LEU A O 1
ATOM 2116 N N . ARG A 1 294 ? 1.441 8.424 -13.109 1.00 95.38 294 ARG A N 1
ATOM 2117 C CA . ARG A 1 294 ? 2.647 8.053 -13.869 1.00 95.38 294 ARG A CA 1
ATOM 2118 C C . ARG A 1 294 ? 3.899 8.173 -13.010 1.00 95.38 294 ARG A C 1
ATOM 2120 O O . ARG A 1 294 ? 4.719 7.262 -12.968 1.00 95.38 294 ARG A O 1
ATOM 2127 N N . GLU A 1 295 ? 4.025 9.275 -12.275 1.00 96.38 295 GLU A N 1
ATOM 2128 C CA . GLU A 1 295 ? 5.150 9.497 -11.373 1.00 96.38 295 GLU A CA 1
ATOM 2129 C C . GLU A 1 295 ? 5.187 8.483 -10.227 1.00 96.38 295 GLU A C 1
ATOM 2131 O O . GLU A 1 295 ? 6.250 7.935 -9.938 1.00 96.38 295 GLU A O 1
ATOM 2136 N N . ALA A 1 296 ? 4.040 8.191 -9.608 1.00 97.75 296 ALA A N 1
ATOM 2137 C CA . ALA A 1 296 ? 3.944 7.192 -8.549 1.00 97.75 296 ALA A CA 1
ATOM 2138 C C . ALA A 1 296 ? 4.307 5.784 -9.048 1.00 97.75 296 ALA A C 1
ATOM 2140 O O . ALA A 1 296 ? 5.031 5.072 -8.353 1.00 97.75 296 ALA A O 1
ATOM 2141 N N . LEU A 1 297 ? 3.858 5.407 -10.251 1.00 98.00 297 LEU A N 1
ATOM 2142 C CA . LEU A 1 297 ? 4.149 4.104 -10.851 1.00 98.00 297 LEU A CA 1
ATOM 2143 C C . LEU A 1 297 ? 5.636 3.963 -11.176 1.00 98.00 297 LEU A C 1
ATOM 2145 O O . LEU A 1 297 ? 6.259 2.994 -10.749 1.00 98.00 297 LEU A O 1
ATOM 2149 N N . ARG A 1 298 ? 6.233 4.963 -11.841 1.00 97.38 298 ARG A N 1
ATOM 2150 C CA . ARG A 1 298 ? 7.682 4.980 -12.096 1.00 97.38 298 ARG A CA 1
ATOM 2151 C C . ARG A 1 298 ? 8.468 4.899 -10.794 1.00 97.38 298 ARG A C 1
ATOM 2153 O O . ARG A 1 298 ? 9.387 4.102 -10.691 1.00 97.38 298 ARG A O 1
ATOM 2160 N N . ALA A 1 299 ? 8.090 5.689 -9.789 1.00 97.56 299 ALA A N 1
ATOM 2161 C CA . ALA A 1 299 ? 8.775 5.687 -8.504 1.00 97.56 299 ALA A CA 1
ATOM 2162 C C . ALA A 1 299 ? 8.674 4.337 -7.776 1.00 97.56 299 ALA A C 1
ATOM 2164 O O . ALA A 1 299 ? 9.601 3.998 -7.049 1.00 97.56 299 ALA A O 1
ATOM 2165 N N . ALA A 1 300 ? 7.576 3.591 -7.944 1.00 97.81 300 ALA A N 1
ATOM 2166 C CA . ALA A 1 300 ? 7.426 2.240 -7.408 1.00 97.81 300 ALA A CA 1
ATOM 2167 C C . ALA A 1 300 ? 8.290 1.221 -8.167 1.00 97.81 300 ALA A C 1
ATOM 2169 O O . ALA A 1 300 ? 9.033 0.475 -7.537 1.00 97.81 300 ALA A O 1
ATOM 2170 N N . LEU A 1 301 ? 8.245 1.242 -9.502 1.00 97.69 301 LEU A N 1
ATOM 2171 C CA . LEU A 1 301 ? 9.018 0.351 -10.374 1.00 97.69 301 LEU A CA 1
ATOM 2172 C C . LEU A 1 301 ? 10.535 0.581 -10.293 1.00 97.69 301 LEU A C 1
ATOM 2174 O O . LEU A 1 301 ? 11.305 -0.329 -10.552 1.00 97.69 301 LEU A O 1
ATOM 2178 N N . THR A 1 302 ? 10.987 1.772 -9.902 1.00 96.81 302 THR A N 1
ATOM 2179 C CA . THR A 1 302 ? 12.419 2.077 -9.729 1.00 96.81 302 THR A CA 1
ATOM 2180 C C . THR A 1 302 ? 12.803 2.256 -8.259 1.00 96.81 302 THR A C 1
ATOM 2182 O O . THR A 1 302 ? 13.730 3.003 -7.950 1.00 96.81 302 THR A O 1
ATOM 2185 N N . ALA A 1 303 ? 12.049 1.650 -7.335 1.00 95.94 303 ALA A N 1
ATOM 2186 C CA . ALA A 1 303 ? 12.271 1.806 -5.896 1.00 95.94 303 ALA A CA 1
ATOM 2187 C C . ALA A 1 303 ? 13.455 0.992 -5.353 1.00 95.94 303 ALA A C 1
ATOM 2189 O O . ALA A 1 303 ? 13.892 1.287 -4.247 1.00 95.94 303 ALA A O 1
ATOM 2190 N N . ALA A 1 304 ? 13.917 -0.011 -6.103 1.00 94.62 304 ALA A N 1
ATOM 2191 C CA . ALA A 1 304 ? 15.028 -0.900 -5.773 1.00 94.62 304 ALA A CA 1
ATOM 2192 C C . ALA A 1 304 ? 15.708 -1.387 -7.073 1.00 94.62 304 ALA A C 1
ATOM 2194 O O . ALA A 1 304 ? 15.044 -1.394 -8.119 1.00 94.62 304 ALA A O 1
ATOM 2195 N N . PRO A 1 305 ? 16.984 -1.815 -7.043 1.00 94.50 305 PRO A N 1
ATOM 2196 C CA . PRO A 1 305 ? 17.717 -2.255 -8.235 1.00 94.50 305 PRO A CA 1
ATOM 2197 C C . PRO A 1 305 ? 17.052 -3.412 -8.999 1.00 94.50 305 PRO A C 1
ATOM 2199 O O . PRO A 1 305 ? 16.994 -3.395 -10.232 1.00 94.50 305 PRO A O 1
ATOM 2202 N N . GLU A 1 306 ? 16.518 -4.406 -8.295 1.00 94.19 306 GLU A N 1
ATOM 2203 C CA . GLU A 1 306 ? 15.867 -5.571 -8.902 1.00 94.19 306 GLU A CA 1
ATOM 2204 C C . GLU A 1 306 ? 14.572 -5.166 -9.611 1.00 94.19 306 GLU A C 1
ATOM 2206 O O . GLU A 1 306 ? 14.383 -5.512 -10.772 1.00 94.19 306 GLU A O 1
ATOM 2211 N N . LEU A 1 307 ? 13.738 -4.330 -8.978 1.00 95.69 307 LEU A N 1
ATOM 2212 C CA . LEU A 1 307 ? 12.547 -3.763 -9.627 1.00 95.69 307 LEU A CA 1
ATOM 2213 C C . LEU A 1 307 ? 12.915 -2.908 -10.843 1.00 95.69 307 LEU A C 1
ATOM 2215 O O . LEU A 1 307 ? 12.241 -2.967 -11.866 1.00 95.69 307 LEU A O 1
ATOM 2219 N N . ALA A 1 308 ? 14.003 -2.139 -10.752 1.00 95.69 308 ALA A N 1
ATOM 2220 C CA . ALA A 1 308 ? 14.476 -1.325 -11.862 1.00 95.69 308 ALA A CA 1
ATOM 2221 C C . ALA A 1 308 ? 14.931 -2.179 -13.058 1.00 95.69 308 ALA A C 1
ATOM 2223 O O . ALA A 1 308 ? 14.825 -1.716 -14.190 1.00 95.69 308 ALA A O 1
ATOM 2224 N N . SER A 1 309 ? 15.403 -3.410 -12.835 1.00 94.62 309 SER A N 1
ATOM 2225 C CA . SER A 1 309 ? 15.719 -4.340 -13.930 1.00 94.62 309 SER A CA 1
ATOM 2226 C C . SER A 1 309 ? 14.446 -4.756 -14.670 1.00 94.62 309 SER A C 1
ATOM 2228 O O . SER A 1 309 ? 14.358 -4.561 -15.876 1.00 94.62 309 SER A O 1
ATOM 2230 N N . GLU A 1 310 ? 13.419 -5.187 -13.934 1.00 95.88 310 GLU A N 1
ATOM 2231 C CA . GLU A 1 310 ? 12.105 -5.539 -14.500 1.00 95.88 310 GLU A CA 1
ATOM 2232 C C . GLU A 1 310 ? 11.454 -4.346 -15.225 1.00 95.88 310 GLU A C 1
ATOM 2234 O O . GLU A 1 310 ? 10.853 -4.469 -16.291 1.00 95.88 310 GLU A O 1
ATOM 2239 N N . ALA A 1 311 ? 11.601 -3.145 -14.661 1.00 96.44 311 ALA A N 1
ATOM 2240 C CA . ALA A 1 311 ? 11.092 -1.912 -15.244 1.00 96.44 311 ALA A CA 1
ATOM 2241 C C . ALA A 1 311 ? 11.790 -1.535 -16.560 1.00 96.44 311 ALA A C 1
ATOM 2243 O O . ALA A 1 311 ? 11.176 -0.905 -17.425 1.00 96.44 311 ALA A O 1
ATOM 2244 N N . LEU A 1 312 ? 13.073 -1.883 -16.699 1.00 94.56 312 LEU A N 1
ATOM 2245 C CA . LEU A 1 312 ? 13.836 -1.666 -17.922 1.00 94.56 312 LEU A CA 1
ATOM 2246 C C . LEU A 1 312 ? 13.309 -2.559 -19.046 1.00 94.56 312 LEU A C 1
ATOM 2248 O O . LEU A 1 312 ? 13.092 -2.065 -20.152 1.00 94.56 312 LEU A O 1
ATOM 2252 N N . ASP A 1 313 ? 13.038 -3.826 -18.738 1.00 94.31 313 ASP A N 1
ATOM 2253 C CA . ASP A 1 313 ? 12.470 -4.784 -19.686 1.00 94.31 313 ASP A CA 1
ATOM 2254 C C . ASP A 1 313 ? 11.054 -4.368 -20.108 1.00 94.31 313 ASP A C 1
ATOM 2256 O O . ASP A 1 313 ? 10.778 -4.254 -21.303 1.00 94.31 313 ASP A O 1
ATOM 2260 N N . LEU A 1 314 ? 10.200 -3.984 -19.152 1.00 95.50 314 LEU A N 1
ATOM 2261 C CA . LEU A 1 314 ? 8.864 -3.437 -19.429 1.00 95.50 314 LEU A CA 1
ATOM 2262 C C . LEU A 1 314 ? 8.915 -2.201 -20.345 1.00 95.50 314 LEU A C 1
ATOM 2264 O O . LEU A 1 314 ? 8.112 -2.049 -21.271 1.00 95.50 314 LEU A O 1
ATOM 2268 N N . ALA A 1 315 ? 9.863 -1.293 -20.102 1.00 95.06 315 ALA A N 1
ATOM 2269 C CA . ALA A 1 315 ? 10.034 -0.121 -20.947 1.00 95.06 315 ALA A CA 1
ATOM 2270 C C . ALA A 1 315 ? 10.505 -0.505 -22.359 1.00 95.06 315 ALA A C 1
ATOM 2272 O O . ALA A 1 315 ? 10.009 0.055 -23.336 1.00 95.06 315 ALA A O 1
ATOM 2273 N N . LEU A 1 316 ? 11.427 -1.463 -22.485 1.00 93.56 316 LEU A N 1
ATOM 2274 C CA . LEU A 1 316 ? 11.900 -1.965 -23.777 1.00 93.56 316 LEU A CA 1
ATOM 2275 C C . LEU A 1 316 ? 10.788 -2.624 -24.589 1.00 93.56 316 LEU A C 1
ATOM 2277 O O . LEU A 1 316 ? 10.708 -2.386 -25.796 1.00 93.56 316 LEU A O 1
ATOM 2281 N N . GLU A 1 317 ? 9.926 -3.410 -23.949 1.00 94.12 317 GLU A N 1
ATOM 2282 C CA . GLU A 1 317 ? 8.742 -3.993 -24.583 1.00 94.12 317 GLU A CA 1
ATOM 2283 C C . GLU A 1 317 ? 7.838 -2.906 -25.172 1.00 94.12 317 GLU A C 1
ATOM 2285 O O . GLU A 1 317 ? 7.468 -2.981 -26.344 1.00 94.12 317 GLU A O 1
ATOM 2290 N N . CYS A 1 318 ? 7.565 -1.848 -24.404 1.00 93.38 318 CYS A N 1
ATOM 2291 C CA . CYS A 1 318 ? 6.760 -0.719 -24.869 1.00 93.38 318 CYS A CA 1
ATOM 2292 C C . CYS A 1 318 ? 7.428 0.043 -26.029 1.00 93.38 318 CYS A C 1
ATOM 2294 O O . CYS A 1 318 ? 6.774 0.366 -27.016 1.00 93.38 318 CYS A O 1
ATOM 2296 N N . LEU A 1 319 ? 8.746 0.275 -25.974 1.00 91.50 319 LEU A N 1
ATOM 2297 C CA . LEU A 1 319 ? 9.482 0.952 -27.056 1.00 91.50 319 LEU A CA 1
ATOM 2298 C C . LEU A 1 319 ? 9.543 0.139 -28.357 1.00 91.50 319 LEU A C 1
ATOM 2300 O O . LEU A 1 319 ? 9.762 0.710 -29.426 1.00 91.50 319 LEU A O 1
ATOM 2304 N N . ARG A 1 320 ? 9.392 -1.186 -28.277 1.00 91.44 320 ARG A N 1
ATOM 2305 C CA . ARG A 1 320 ? 9.334 -2.083 -29.441 1.00 91.44 320 ARG A CA 1
ATOM 2306 C C . ARG A 1 320 ? 7.948 -2.147 -30.071 1.00 91.44 320 ARG A C 1
ATOM 2308 O O . ARG A 1 320 ? 7.836 -2.609 -31.208 1.00 91.44 320 ARG A O 1
ATOM 2315 N N . ASP A 1 321 ? 6.910 -1.708 -29.364 1.00 90.56 321 ASP A N 1
ATOM 2316 C CA . ASP A 1 321 ? 5.558 -1.698 -29.902 1.00 90.56 321 ASP A CA 1
ATOM 2317 C C . ASP A 1 321 ? 5.411 -0.592 -30.954 1.00 90.56 321 ASP A C 1
ATOM 2319 O O . ASP A 1 321 ? 5.278 0.594 -30.658 1.00 90.56 321 ASP A O 1
ATOM 2323 N N . THR A 1 322 ? 5.391 -1.001 -32.222 1.00 81.88 322 THR A N 1
ATOM 2324 C CA . THR A 1 322 ? 5.178 -0.106 -33.370 1.00 81.88 322 THR A CA 1
ATOM 2325 C C . THR A 1 322 ? 3.818 0.605 -33.359 1.00 81.88 322 THR A C 1
ATOM 2327 O O . THR A 1 322 ? 3.624 1.544 -34.131 1.00 81.88 322 THR A O 1
ATOM 2330 N N . GLY A 1 323 ? 2.872 0.157 -32.525 1.00 86.81 323 GLY A N 1
ATOM 2331 C CA . GLY A 1 323 ? 1.563 0.778 -32.332 1.00 86.81 323 GLY A CA 1
ATOM 2332 C C . GLY A 1 323 ? 1.493 1.784 -31.179 1.00 86.81 323 GLY A C 1
ATOM 2333 O O . GLY A 1 323 ? 0.430 2.379 -30.994 1.00 86.81 323 GLY A O 1
ATOM 2334 N N . ALA A 1 324 ? 2.573 1.981 -30.416 1.00 88.25 324 ALA A N 1
ATOM 2335 C CA . ALA A 1 324 ? 2.588 2.898 -29.282 1.00 88.25 324 ALA A CA 1
ATOM 2336 C C . ALA A 1 324 ? 2.425 4.363 -29.725 1.00 88.25 324 ALA A C 1
ATOM 2338 O O . ALA A 1 324 ? 3.057 4.841 -30.673 1.00 88.25 324 ALA A O 1
ATOM 2339 N N . SER A 1 325 ? 1.582 5.103 -29.012 1.00 90.25 325 SER A N 1
ATOM 2340 C CA . SER A 1 325 ? 1.401 6.540 -29.209 1.00 90.25 325 SER A CA 1
ATOM 2341 C C . SER A 1 325 ? 2.626 7.341 -28.729 1.00 90.25 325 SER A C 1
ATOM 2343 O O . SER A 1 325 ? 3.399 6.862 -27.894 1.00 90.25 325 SER A O 1
ATOM 2345 N N . PRO A 1 326 ? 2.812 8.595 -29.190 1.00 88.81 326 PRO A N 1
ATOM 2346 C CA . PRO A 1 326 ? 3.922 9.445 -28.742 1.00 88.81 326 PRO A CA 1
ATOM 2347 C C . PRO A 1 326 ? 4.006 9.624 -27.219 1.00 88.81 326 PRO A C 1
ATOM 2349 O O . PRO A 1 326 ? 5.102 9.692 -26.662 1.00 88.81 326 PRO A O 1
ATOM 2352 N N . ASP A 1 327 ? 2.859 9.667 -26.536 1.00 88.00 327 ASP A N 1
ATOM 2353 C CA . ASP A 1 327 ? 2.799 9.766 -25.076 1.00 88.00 327 ASP A CA 1
ATOM 2354 C C . ASP A 1 327 ? 3.296 8.480 -24.404 1.00 88.00 327 ASP A C 1
ATOM 2356 O O . ASP A 1 327 ? 4.067 8.548 -23.448 1.00 88.00 327 ASP A O 1
ATOM 2360 N N . GLU A 1 328 ? 2.910 7.311 -24.917 1.00 91.19 328 GLU A N 1
ATOM 2361 C CA . GLU A 1 328 ? 3.343 6.005 -24.398 1.00 91.19 328 GLU A CA 1
ATOM 2362 C C . GLU A 1 328 ? 4.843 5.789 -24.617 1.00 91.19 328 GLU A C 1
ATOM 2364 O O . GLU A 1 328 ? 5.555 5.397 -23.690 1.00 91.19 328 GLU A O 1
ATOM 2369 N N . ILE A 1 329 ? 5.346 6.158 -25.801 1.00 91.12 329 ILE A N 1
ATOM 2370 C CA . ILE A 1 329 ? 6.783 6.202 -26.103 1.00 91.12 329 ILE A CA 1
ATOM 2371 C C . ILE A 1 329 ? 7.503 7.132 -25.117 1.00 91.12 329 ILE A C 1
ATOM 2373 O O . ILE A 1 329 ? 8.547 6.776 -24.565 1.00 91.12 329 ILE A O 1
ATOM 2377 N N . GLY A 1 330 ? 6.956 8.324 -24.865 1.00 90.50 330 GLY A N 1
ATOM 2378 C CA . GLY A 1 330 ? 7.533 9.282 -23.924 1.00 90.50 330 GLY A CA 1
ATOM 2379 C C . GLY A 1 330 ? 7.605 8.751 -22.488 1.00 90.50 330 GLY A C 1
ATOM 2380 O O . GLY A 1 330 ? 8.615 8.940 -21.797 1.00 90.50 330 GLY A O 1
ATOM 2381 N N . GLU A 1 331 ? 6.563 8.048 -22.051 1.00 91.75 331 GLU A N 1
ATOM 2382 C CA . GLU A 1 331 ? 6.507 7.382 -20.750 1.00 91.75 331 GLU A CA 1
ATOM 2383 C C . GLU A 1 331 ? 7.522 6.235 -20.647 1.00 91.75 331 GLU A C 1
ATOM 2385 O O . GLU A 1 331 ? 8.239 6.155 -19.646 1.00 91.75 331 GLU A O 1
ATOM 2390 N N . ALA A 1 332 ? 7.661 5.412 -21.691 1.00 94.44 332 ALA A N 1
ATOM 2391 C CA . ALA A 1 332 ? 8.638 4.323 -21.750 1.00 94.44 332 ALA A CA 1
ATOM 2392 C C . ALA A 1 332 ? 10.082 4.827 -21.737 1.00 94.44 332 ALA A C 1
ATOM 2394 O O . ALA A 1 332 ? 10.897 4.335 -20.958 1.00 94.44 332 ALA A O 1
ATOM 2395 N N . LEU A 1 333 ? 10.395 5.878 -22.499 1.00 92.69 333 LEU A N 1
ATOM 2396 C CA . LEU A 1 333 ? 11.714 6.518 -22.462 1.00 92.69 333 LEU A CA 1
ATOM 2397 C C . LEU A 1 333 ? 12.041 7.084 -21.074 1.00 92.69 333 LEU A C 1
ATOM 2399 O O . LEU A 1 333 ? 13.175 6.973 -20.605 1.00 92.69 333 LEU A O 1
ATOM 2403 N N . THR A 1 334 ? 11.053 7.682 -20.406 1.00 93.00 334 THR A N 1
ATOM 2404 C CA . THR A 1 334 ? 11.224 8.239 -19.056 1.00 93.00 334 THR A CA 1
ATOM 2405 C C . THR A 1 334 ? 11.427 7.137 -18.015 1.00 93.00 334 THR A C 1
ATOM 2407 O O . THR A 1 334 ? 12.291 7.279 -17.146 1.00 93.00 334 THR A O 1
ATOM 2410 N N . LEU A 1 335 ? 10.667 6.039 -18.099 1.00 95.00 335 LEU A N 1
ATOM 2411 C CA . LEU A 1 335 ? 10.837 4.876 -17.228 1.00 95.00 335 LEU A CA 1
ATOM 2412 C C . LEU A 1 335 ? 12.211 4.231 -17.440 1.00 95.00 335 LEU A C 1
ATOM 2414 O O . LEU A 1 335 ? 12.949 4.089 -16.470 1.00 95.00 335 LEU A O 1
ATOM 2418 N N . ALA A 1 336 ? 12.590 3.936 -18.688 1.00 94.25 336 ALA A N 1
ATOM 2419 C CA . ALA A 1 336 ? 13.884 3.342 -19.022 1.00 94.25 336 ALA A CA 1
ATOM 2420 C C . ALA A 1 336 ? 15.059 4.203 -18.535 1.00 94.25 336 ALA A C 1
ATOM 2422 O O . ALA A 1 336 ? 16.014 3.683 -17.961 1.00 94.25 336 ALA A O 1
ATOM 2423 N N . ALA A 1 337 ? 14.979 5.530 -18.704 1.00 91.25 337 ALA A N 1
ATOM 2424 C CA . ALA A 1 337 ? 15.997 6.453 -18.207 1.00 91.25 337 ALA A CA 1
ATOM 2425 C C . ALA A 1 337 ? 16.178 6.362 -16.686 1.00 91.25 337 ALA A C 1
ATOM 2427 O O . ALA A 1 337 ? 17.315 6.299 -16.228 1.00 91.25 337 ALA A O 1
ATOM 2428 N N . ARG A 1 338 ? 15.084 6.318 -15.914 1.00 93.31 338 ARG A N 1
ATOM 2429 C CA . ARG A 1 338 ? 15.138 6.181 -14.448 1.00 93.31 338 ARG A CA 1
ATOM 2430 C C . ARG A 1 338 ? 15.576 4.792 -14.001 1.00 93.31 338 ARG A C 1
ATOM 2432 O O . ARG A 1 338 ? 16.367 4.674 -13.073 1.00 93.31 338 ARG A O 1
ATOM 2439 N N . ALA A 1 339 ? 15.086 3.749 -14.660 1.00 94.38 339 ALA A N 1
ATOM 2440 C CA . ALA A 1 339 ? 15.482 2.375 -14.391 1.00 94.38 339 ALA A CA 1
ATOM 2441 C C . ALA A 1 339 ? 17.001 2.206 -14.555 1.00 94.38 339 ALA A C 1
ATOM 2443 O O . ALA A 1 339 ? 17.666 1.727 -13.641 1.00 94.38 339 ALA A O 1
ATOM 2444 N N . ALA A 1 340 ? 17.573 2.742 -15.639 1.00 91.19 340 ALA A N 1
ATOM 2445 C CA . ALA A 1 340 ? 19.016 2.750 -15.897 1.00 91.19 340 ALA A CA 1
ATOM 2446 C C . ALA A 1 340 ? 19.851 3.588 -14.899 1.00 91.19 340 ALA A C 1
ATOM 2448 O O . ALA A 1 340 ? 21.086 3.592 -14.974 1.00 91.19 340 ALA A O 1
ATOM 2449 N N . GLU A 1 341 ? 19.219 4.348 -13.997 1.00 90.62 341 GLU A N 1
ATOM 2450 C CA . GLU A 1 341 ? 19.900 5.031 -12.890 1.00 90.62 341 GLU A CA 1
ATOM 2451 C C . GLU A 1 341 ? 20.114 4.141 -11.672 1.00 90.62 341 GLU A C 1
ATOM 2453 O O . GLU A 1 341 ? 21.079 4.370 -10.943 1.00 90.62 341 GLU A O 1
ATOM 2458 N N . VAL A 1 342 ? 19.251 3.144 -11.480 1.00 91.31 342 VAL A N 1
ATOM 2459 C CA . VAL A 1 342 ? 19.163 2.359 -10.241 1.00 91.31 342 VAL A CA 1
ATOM 2460 C C . VAL A 1 342 ? 19.452 0.875 -10.473 1.00 91.31 342 VAL A C 1
ATOM 2462 O O . VAL A 1 342 ? 19.919 0.203 -9.558 1.00 91.31 342 VAL A O 1
ATOM 2465 N N . CYS A 1 343 ? 19.189 0.347 -11.673 1.00 90.38 343 CYS A N 1
ATOM 2466 C CA . CYS A 1 343 ? 19.367 -1.073 -11.957 1.00 90.38 343 CYS A CA 1
ATOM 2467 C C . CYS A 1 343 ? 20.840 -1.512 -11.811 1.00 90.38 343 CYS A C 1
ATOM 2469 O O . CYS A 1 343 ? 21.754 -0.715 -12.058 1.00 90.38 343 CYS A O 1
ATOM 2471 N N . PRO A 1 344 ? 21.099 -2.789 -11.473 1.00 89.12 344 PRO A N 1
ATOM 2472 C CA . PRO A 1 344 ? 22.441 -3.347 -11.442 1.00 89.12 344 PRO A CA 1
ATOM 2473 C C . PRO A 1 344 ? 23.160 -3.153 -12.778 1.00 89.12 344 PRO A C 1
ATOM 2475 O O . PRO A 1 344 ? 22.557 -3.242 -13.850 1.00 89.12 344 PRO A O 1
ATOM 2478 N N . GLU A 1 345 ? 24.475 -2.932 -12.717 1.00 86.00 345 GLU A N 1
ATOM 2479 C CA . GLU A 1 345 ? 25.280 -2.688 -13.920 1.00 86.00 345 GLU A CA 1
ATOM 2480 C C . GLU A 1 345 ? 25.190 -3.852 -14.916 1.00 86.00 345 GLU A C 1
ATOM 2482 O O . GLU A 1 345 ? 25.062 -3.616 -16.114 1.00 86.00 345 GLU A O 1
ATOM 2487 N N . ALA A 1 346 ? 25.163 -5.093 -14.422 1.00 87.19 346 ALA A N 1
ATOM 2488 C CA . ALA A 1 346 ? 25.034 -6.292 -15.248 1.00 87.19 346 ALA A CA 1
ATOM 2489 C C . ALA A 1 346 ? 23.721 -6.326 -16.053 1.00 87.19 346 ALA A C 1
ATOM 2491 O O . ALA A 1 346 ? 23.742 -6.658 -17.237 1.00 87.19 346 ALA A O 1
ATOM 2492 N N . SER A 1 347 ? 22.594 -5.935 -15.443 1.00 87.44 347 SER A N 1
ATOM 2493 C CA . SER A 1 347 ? 21.293 -5.871 -16.124 1.00 87.44 347 SER A CA 1
ATOM 2494 C C . SER A 1 347 ? 21.309 -4.833 -17.246 1.00 87.44 347 SER A C 1
ATOM 2496 O O . SER A 1 347 ? 20.849 -5.099 -18.355 1.00 87.44 347 SER A O 1
ATOM 2498 N N . LEU A 1 348 ? 21.893 -3.657 -16.986 1.00 86.25 348 LEU A N 1
ATOM 2499 C CA . LEU A 1 348 ? 22.016 -2.601 -17.993 1.00 86.25 348 LEU A CA 1
ATOM 2500 C C . LEU A 1 348 ? 22.954 -3.002 -19.136 1.00 86.25 348 LEU A C 1
ATOM 2502 O O . LEU A 1 348 ? 22.693 -2.673 -20.289 1.00 86.25 348 LEU A O 1
ATOM 2506 N N . GLU A 1 349 ? 24.054 -3.695 -18.837 1.00 86.62 349 GLU A N 1
ATOM 2507 C CA . GLU A 1 349 ? 24.979 -4.197 -19.857 1.00 86.62 349 GLU A CA 1
ATOM 2508 C C . GLU A 1 349 ? 24.316 -5.225 -20.776 1.00 86.62 349 GLU A C 1
ATOM 2510 O O . GLU A 1 349 ? 24.489 -5.142 -21.995 1.00 86.62 349 GLU A O 1
ATOM 2515 N N . ALA A 1 350 ? 23.524 -6.140 -20.210 1.00 87.69 350 ALA A N 1
ATOM 2516 C CA . ALA A 1 350 ? 22.809 -7.164 -20.965 1.00 87.69 350 ALA A CA 1
ATOM 2517 C C . ALA A 1 350 ? 21.810 -6.563 -21.970 1.00 87.69 350 ALA A C 1
ATOM 2519 O O . ALA A 1 350 ? 21.678 -7.067 -23.085 1.00 87.69 350 ALA A O 1
ATOM 2520 N N . THR A 1 351 ? 21.155 -5.456 -21.613 1.00 86.81 351 THR A N 1
ATOM 2521 C CA . THR A 1 351 ? 20.098 -4.835 -22.431 1.00 86.81 351 THR A CA 1
ATOM 2522 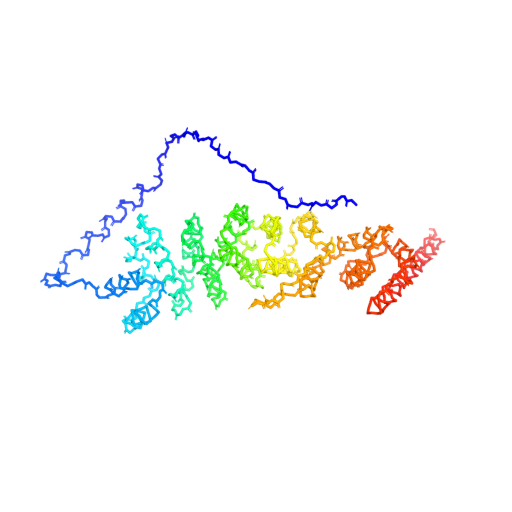C C . THR A 1 351 ? 20.561 -3.613 -23.236 1.00 86.81 351 THR A C 1
ATOM 2524 O O . THR A 1 351 ? 19.826 -3.115 -24.093 1.00 86.81 351 THR A O 1
ATOM 2527 N N . ALA A 1 352 ? 21.799 -3.136 -23.044 1.00 86.19 352 ALA A N 1
ATOM 2528 C CA . ALA A 1 352 ? 22.304 -1.887 -23.629 1.00 86.19 352 ALA A CA 1
ATOM 2529 C C . ALA A 1 352 ? 22.196 -1.816 -25.162 1.00 86.19 352 ALA A C 1
ATOM 2531 O O . ALA A 1 352 ? 21.877 -0.761 -25.715 1.00 86.19 352 ALA A O 1
ATOM 2532 N N . GLU A 1 353 ? 22.488 -2.910 -25.876 1.00 87.81 353 GLU A N 1
ATOM 2533 C CA . GLU A 1 353 ? 22.391 -2.931 -27.341 1.00 87.81 353 GLU A CA 1
ATOM 2534 C C . GLU A 1 353 ? 20.958 -2.734 -27.823 1.00 87.81 353 GLU A C 1
ATOM 2536 O O . GLU A 1 353 ? 20.697 -1.919 -28.711 1.00 87.81 353 GLU A O 1
ATOM 2541 N N . GLU A 1 354 ? 20.043 -3.497 -27.242 1.00 89.25 354 GLU A N 1
ATOM 2542 C CA . GLU A 1 354 ? 18.634 -3.469 -27.599 1.00 89.25 354 GLU A CA 1
ATOM 2543 C C . GLU A 1 354 ? 18.022 -2.111 -27.283 1.00 89.25 354 GLU A C 1
ATOM 2545 O O . GLU A 1 354 ? 17.278 -1.554 -28.090 1.00 89.25 354 GLU A O 1
ATOM 2550 N N . LEU A 1 355 ? 18.423 -1.543 -26.151 1.00 86.94 355 LEU A N 1
ATOM 2551 C CA . LEU A 1 355 ? 17.985 -0.241 -25.706 1.00 86.94 355 LEU A CA 1
ATOM 2552 C C . LEU A 1 355 ? 18.451 0.883 -26.631 1.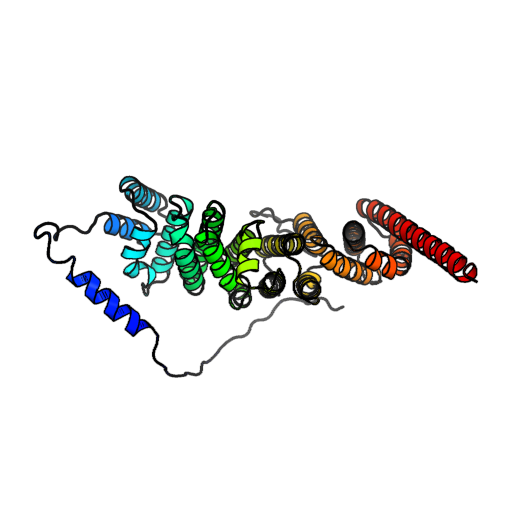00 86.94 355 LEU A C 1
ATOM 2554 O O . LEU A 1 355 ? 17.651 1.739 -27.004 1.00 86.94 355 LEU A O 1
ATOM 2558 N N . MET A 1 356 ? 19.705 0.860 -27.086 1.00 86.12 356 MET A N 1
ATOM 2559 C CA . MET A 1 356 ? 20.178 1.834 -28.077 1.00 86.12 356 MET A CA 1
ATOM 2560 C C . MET A 1 356 ? 19.414 1.728 -29.402 1.00 86.12 356 MET A C 1
ATOM 2562 O O . MET A 1 356 ? 19.064 2.758 -29.980 1.00 86.12 356 MET A O 1
ATOM 2566 N N . LYS A 1 357 ? 19.133 0.506 -29.877 1.00 89.19 357 LYS A N 1
ATOM 2567 C CA . LYS A 1 357 ? 18.350 0.289 -31.107 1.00 89.19 357 LYS A CA 1
ATOM 2568 C C . LYS A 1 357 ? 16.924 0.821 -30.959 1.00 89.19 357 LYS A C 1
ATOM 2570 O O . LYS A 1 357 ? 16.462 1.548 -31.835 1.00 89.19 357 LYS A O 1
ATOM 2575 N N . ALA A 1 358 ? 16.260 0.500 -29.850 1.00 88.88 358 ALA A N 1
ATOM 2576 C CA . ALA A 1 358 ? 14.900 0.947 -29.569 1.00 88.88 358 ALA A CA 1
ATOM 2577 C C . ALA A 1 358 ? 14.824 2.479 -29.467 1.00 88.88 358 ALA A C 1
ATOM 2579 O O . ALA A 1 358 ? 14.012 3.101 -30.146 1.00 88.88 358 ALA A O 1
ATOM 2580 N N . VAL A 1 359 ? 15.731 3.104 -28.707 1.00 87.12 359 VAL A N 1
ATOM 2581 C CA . VAL A 1 359 ? 15.793 4.569 -28.576 1.00 87.12 359 VAL A CA 1
ATOM 2582 C C . VAL A 1 359 ? 16.024 5.238 -29.931 1.00 87.12 359 VAL A C 1
ATOM 2584 O O . VAL A 1 359 ? 15.337 6.205 -30.245 1.00 87.12 359 VAL A O 1
ATOM 2587 N N . ALA A 1 360 ? 16.946 4.729 -30.753 1.00 87.12 360 ALA A N 1
ATOM 2588 C CA . ALA A 1 360 ? 17.203 5.288 -32.080 1.00 87.12 360 ALA A CA 1
ATOM 2589 C C . ALA A 1 360 ? 15.975 5.209 -33.003 1.00 87.12 360 ALA A C 1
ATOM 2591 O O . ALA A 1 360 ? 15.741 6.138 -33.775 1.00 87.12 360 ALA A O 1
ATOM 2592 N N . ALA A 1 361 ? 15.182 4.138 -32.901 1.00 87.19 361 ALA A N 1
ATOM 2593 C CA . ALA A 1 361 ? 13.977 3.952 -33.704 1.00 87.19 361 ALA A CA 1
ATOM 2594 C C . ALA A 1 361 ? 12.856 4.942 -33.343 1.00 87.19 361 ALA A C 1
ATOM 2596 O O . ALA A 1 361 ? 12.126 5.381 -34.228 1.00 87.19 361 ALA A O 1
ATOM 2597 N N . VAL A 1 362 ? 12.735 5.317 -32.065 1.00 86.31 362 VAL A N 1
ATOM 2598 C CA . VAL A 1 362 ? 11.625 6.156 -31.579 1.00 86.31 362 VAL A CA 1
ATOM 2599 C C . VAL A 1 362 ? 12.009 7.610 -31.283 1.00 86.31 362 VAL A C 1
ATOM 2601 O O . VAL A 1 362 ? 11.137 8.431 -30.999 1.00 86.31 362 VAL A O 1
ATOM 2604 N N . ALA A 1 363 ? 13.298 7.967 -31.344 1.00 77.62 363 ALA A N 1
ATOM 2605 C CA . ALA A 1 363 ? 13.800 9.277 -30.915 1.00 77.62 363 ALA A CA 1
ATOM 2606 C C . ALA A 1 363 ? 13.124 10.465 -31.620 1.00 77.62 363 ALA A C 1
ATOM 2608 O O . ALA A 1 363 ? 12.925 11.506 -30.998 1.00 77.62 363 ALA A O 1
ATOM 2609 N N . SER A 1 364 ? 12.744 10.318 -32.893 1.00 80.12 364 SER A N 1
ATOM 2610 C CA . SER A 1 364 ? 12.048 11.363 -33.658 1.00 80.12 364 SER A CA 1
ATOM 2611 C C . SER A 1 364 ? 10.559 11.493 -33.323 1.00 80.12 364 SER A C 1
ATOM 2613 O O . SER A 1 364 ? 9.942 12.487 -33.697 1.00 80.12 364 SER A O 1
ATOM 2615 N N . MET A 1 365 ? 9.975 10.497 -32.653 1.00 81.75 365 MET A N 1
ATOM 2616 C CA . MET A 1 365 ? 8.559 10.457 -32.261 1.00 81.75 365 MET A CA 1
ATOM 2617 C C . MET A 1 365 ? 8.342 10.900 -30.809 1.00 81.75 365 MET A C 1
ATOM 2619 O O . MET A 1 365 ? 7.207 11.132 -30.397 1.00 81.75 365 MET A O 1
ATOM 2623 N N . ALA A 1 366 ? 9.419 11.011 -30.027 1.00 75.25 366 ALA A N 1
ATOM 2624 C CA . ALA A 1 366 ? 9.350 11.335 -28.613 1.00 75.25 366 ALA A CA 1
ATOM 2625 C C . ALA A 1 366 ? 8.969 12.812 -28.379 1.00 75.25 366 ALA A C 1
ATOM 2627 O O . ALA A 1 366 ? 9.553 13.709 -28.996 1.00 75.25 366 ALA A O 1
ATOM 2628 N N . PRO A 1 367 ? 8.054 13.109 -27.438 1.00 77.75 367 PRO A N 1
ATOM 2629 C CA . PRO A 1 367 ? 7.762 14.484 -27.050 1.00 77.75 367 PRO A CA 1
ATOM 2630 C C . PRO A 1 367 ? 8.994 15.149 -26.410 1.00 77.75 367 PRO A C 1
ATOM 2632 O O . PRO A 1 367 ? 9.829 14.489 -25.789 1.00 77.75 367 PRO A O 1
ATOM 2635 N N . ALA A 1 368 ? 9.098 16.479 -26.511 1.00 73.94 368 ALA A N 1
ATOM 2636 C CA . ALA A 1 368 ? 10.266 17.258 -26.073 1.00 73.94 368 ALA A CA 1
ATOM 2637 C C . ALA A 1 368 ? 10.845 16.902 -24.676 1.00 73.94 368 ALA A C 1
ATOM 2639 O O . ALA A 1 368 ? 12.065 16.748 -24.577 1.00 73.94 368 ALA A O 1
ATOM 2640 N N . PRO A 1 369 ? 10.052 16.717 -23.595 1.00 71.06 369 PRO A N 1
ATOM 2641 C CA . PRO A 1 369 ? 10.606 16.320 -22.293 1.00 71.06 369 PRO A CA 1
ATOM 2642 C C . PRO A 1 369 ? 11.204 14.900 -22.283 1.00 71.06 369 PRO A C 1
ATOM 2644 O O . PRO A 1 369 ? 12.160 14.643 -21.548 1.00 71.06 369 PRO A O 1
ATOM 2647 N N . ALA A 1 370 ? 10.694 13.990 -23.119 1.00 76.56 370 ALA A N 1
ATOM 2648 C CA . ALA A 1 370 ? 11.192 12.622 -23.247 1.00 76.56 370 ALA A CA 1
ATOM 2649 C C . ALA A 1 370 ? 12.443 12.526 -24.138 1.00 76.56 370 ALA A C 1
ATOM 2651 O O . ALA A 1 370 ? 13.262 11.629 -23.944 1.00 76.56 370 ALA A O 1
ATOM 2652 N N . ALA A 1 371 ? 12.664 13.480 -25.048 1.00 73.81 371 ALA A N 1
ATOM 2653 C CA . ALA A 1 371 ? 13.876 13.536 -25.870 1.00 73.81 371 ALA A CA 1
ATOM 2654 C C . ALA A 1 371 ? 15.158 13.687 -25.021 1.00 73.81 371 ALA A C 1
ATOM 2656 O O . ALA A 1 371 ? 16.168 13.033 -25.279 1.00 73.81 371 ALA A O 1
ATOM 2657 N N . ALA A 1 372 ? 15.110 14.479 -23.944 1.00 76.75 372 ALA A N 1
ATOM 2658 C CA . ALA A 1 372 ? 16.227 14.601 -23.001 1.00 76.75 372 ALA A CA 1
ATOM 2659 C C . ALA A 1 372 ? 16.445 13.323 -22.166 1.00 76.75 372 ALA A C 1
ATOM 2661 O O . ALA A 1 372 ? 17.570 13.017 -21.762 1.00 76.75 372 ALA A O 1
ATOM 2662 N N . ALA A 1 373 ? 15.378 12.571 -21.871 1.00 76.56 373 ALA A N 1
ATOM 2663 C CA . ALA A 1 373 ? 15.484 11.260 -21.229 1.00 76.56 373 ALA A CA 1
ATOM 2664 C C . ALA A 1 373 ? 16.143 10.244 -22.178 1.00 76.56 373 ALA A C 1
ATOM 2666 O O . ALA A 1 373 ? 17.111 9.596 -21.787 1.00 76.56 373 ALA A O 1
ATOM 2667 N N . ALA A 1 374 ? 15.709 10.205 -23.441 1.00 74.81 374 ALA A N 1
ATOM 2668 C CA . ALA A 1 374 ? 16.295 9.378 -24.494 1.00 74.81 374 ALA A CA 1
ATOM 2669 C C . ALA A 1 374 ? 17.797 9.639 -24.684 1.00 74.81 374 ALA A C 1
ATOM 2671 O O . ALA A 1 374 ? 18.583 8.697 -24.732 1.00 74.81 374 ALA A O 1
ATOM 2672 N N . GLN A 1 375 ? 18.219 10.907 -24.724 1.00 76.25 375 GLN A N 1
ATOM 2673 C CA . GLN A 1 375 ? 19.636 11.271 -24.849 1.00 76.25 375 GLN A CA 1
ATOM 2674 C C . GLN A 1 375 ? 20.475 10.796 -23.656 1.00 76.25 375 GLN A C 1
ATOM 2676 O O . GLN A 1 375 ? 21.540 10.206 -23.845 1.00 76.25 375 GLN A O 1
ATOM 2681 N N . ARG A 1 376 ? 19.998 11.019 -22.423 1.00 78.38 376 ARG A N 1
ATOM 2682 C CA . ARG A 1 376 ? 20.686 10.561 -21.200 1.00 78.38 376 ARG A CA 1
ATOM 2683 C C . ARG A 1 376 ? 20.804 9.044 -21.154 1.00 78.38 376 ARG A C 1
ATOM 2685 O O . ARG A 1 376 ? 21.867 8.515 -20.831 1.00 78.38 376 ARG A O 1
ATOM 2692 N N . LEU A 1 377 ? 19.720 8.364 -21.502 1.00 79.38 377 LEU A N 1
ATOM 2693 C CA . LEU A 1 377 ? 19.652 6.917 -21.544 1.00 79.38 377 LEU A CA 1
ATOM 2694 C C . LEU A 1 377 ? 20.613 6.342 -22.599 1.00 79.38 377 LEU A C 1
ATOM 2696 O O . LEU A 1 377 ? 21.421 5.472 -22.278 1.00 79.38 377 LEU A O 1
ATOM 2700 N N . ALA A 1 378 ? 20.600 6.883 -23.820 1.00 76.38 378 ALA A N 1
ATOM 2701 C CA . ALA A 1 378 ? 21.512 6.480 -24.889 1.00 76.38 378 ALA A CA 1
ATOM 2702 C C . ALA A 1 378 ? 22.985 6.701 -24.507 1.00 76.38 378 ALA A C 1
ATOM 2704 O O . ALA A 1 378 ? 23.815 5.817 -24.718 1.00 76.38 378 ALA A O 1
ATOM 2705 N N . ALA A 1 379 ? 23.315 7.841 -23.887 1.00 77.38 379 ALA A N 1
ATOM 2706 C CA . ALA A 1 379 ? 24.671 8.128 -23.420 1.00 77.38 379 ALA A CA 1
ATOM 2707 C C . ALA A 1 379 ? 25.144 7.125 -22.353 1.00 77.38 379 ALA A C 1
ATOM 2709 O O . ALA A 1 379 ? 26.276 6.640 -22.419 1.00 77.38 379 ALA A O 1
ATOM 2710 N N . ARG A 1 380 ? 24.277 6.773 -21.393 1.00 77.88 380 ARG A N 1
ATOM 2711 C CA . ARG A 1 380 ? 24.575 5.769 -20.359 1.00 77.88 380 ARG A CA 1
ATOM 2712 C C . ARG A 1 380 ? 24.776 4.376 -20.953 1.00 77.88 380 ARG A C 1
ATOM 2714 O O . ARG A 1 380 ? 25.797 3.749 -20.670 1.00 77.88 380 ARG A O 1
ATOM 2721 N N . ALA A 1 381 ? 23.851 3.918 -21.798 1.00 75.81 381 ALA A N 1
ATOM 2722 C CA . ALA A 1 381 ? 23.940 2.614 -22.456 1.00 75.81 381 ALA A CA 1
ATOM 2723 C C . ALA A 1 381 ? 25.216 2.499 -23.310 1.00 75.81 381 ALA A C 1
ATOM 2725 O O . ALA A 1 381 ? 25.945 1.508 -23.226 1.00 75.81 381 ALA A O 1
ATOM 2726 N N . TRP A 1 382 ? 25.548 3.556 -24.061 1.00 74.88 382 TRP A N 1
ATOM 2727 C CA . TRP A 1 382 ? 26.789 3.643 -24.828 1.00 74.88 382 TRP A CA 1
ATOM 2728 C C . TRP A 1 382 ? 28.033 3.551 -23.937 1.00 74.88 382 TRP A C 1
ATOM 2730 O O . TRP A 1 382 ? 28.918 2.730 -24.188 1.00 74.88 382 TRP A O 1
ATOM 2740 N N . HIS A 1 383 ? 28.102 4.361 -22.874 1.00 76.00 383 HIS A N 1
ATOM 2741 C CA . HIS A 1 383 ? 29.255 4.381 -21.974 1.00 76.00 383 HIS A CA 1
ATOM 2742 C C . HIS A 1 383 ? 29.496 3.008 -21.329 1.00 76.00 383 HIS A C 1
ATOM 2744 O O . HIS A 1 383 ? 30.643 2.570 -21.218 1.00 76.00 383 HIS A O 1
ATOM 2750 N N . ARG A 1 384 ? 28.424 2.296 -20.959 1.00 76.75 384 ARG A N 1
ATOM 2751 C CA . ARG A 1 384 ? 28.512 0.941 -20.395 1.00 76.75 384 ARG A CA 1
ATOM 2752 C C . ARG A 1 384 ? 29.001 -0.083 -21.405 1.00 76.75 384 ARG A C 1
ATOM 2754 O O . ARG A 1 384 ? 29.967 -0.789 -21.124 1.00 76.75 384 ARG A O 1
ATOM 2761 N N . ARG A 1 385 ? 28.450 -0.084 -22.620 1.00 72.94 385 ARG A N 1
ATOM 2762 C CA . ARG A 1 385 ? 28.929 -0.959 -23.700 1.00 72.94 385 ARG A CA 1
ATOM 2763 C C . ARG A 1 385 ? 30.422 -0.762 -23.982 1.00 72.94 385 ARG A C 1
ATOM 2765 O O . ARG A 1 385 ? 31.156 -1.737 -24.144 1.00 72.94 385 ARG A O 1
ATOM 2772 N N . VAL A 1 386 ? 30.887 0.489 -24.028 1.00 71.50 386 VAL A N 1
ATOM 2773 C CA . VAL A 1 386 ? 32.305 0.813 -24.264 1.00 71.50 386 VAL A CA 1
ATOM 2774 C C . VAL A 1 386 ? 33.190 0.365 -23.095 1.00 71.50 386 VAL A C 1
ATOM 2776 O O . VAL A 1 386 ? 34.268 -0.186 -23.332 1.00 71.50 386 VAL A O 1
ATOM 2779 N N . ALA A 1 387 ? 32.749 0.561 -21.849 1.00 70.75 387 ALA A N 1
ATOM 2780 C CA . ALA A 1 387 ? 33.474 0.118 -20.659 1.00 70.75 387 ALA A CA 1
ATOM 2781 C C . ALA A 1 387 ? 33.623 -1.413 -20.613 1.00 70.75 387 ALA A C 1
ATOM 2783 O O . ALA A 1 387 ? 34.742 -1.906 -20.456 1.00 70.75 387 ALA A O 1
ATOM 2784 N N . CYS A 1 388 ? 32.538 -2.153 -20.858 1.00 66.00 388 CYS A N 1
ATOM 2785 C CA . CYS A 1 388 ? 32.537 -3.615 -20.913 1.00 66.00 388 CYS A CA 1
ATOM 2786 C C . CYS A 1 388 ? 33.458 -4.140 -22.032 1.00 66.00 388 CYS A C 1
ATOM 2788 O O . CYS A 1 388 ? 34.359 -4.948 -21.789 1.00 66.00 388 CYS A O 1
ATOM 2790 N N . ALA A 1 389 ? 33.355 -3.582 -23.245 1.00 67.81 389 ALA A N 1
ATOM 2791 C CA . ALA A 1 389 ? 34.236 -3.939 -24.360 1.00 67.81 389 ALA A CA 1
ATOM 2792 C C . ALA A 1 389 ? 35.724 -3.661 -24.062 1.00 67.81 389 ALA A C 1
ATOM 2794 O O . ALA A 1 389 ? 36.603 -4.392 -24.527 1.00 67.81 389 ALA A O 1
ATOM 2795 N N . ARG A 1 390 ? 36.031 -2.612 -23.287 1.00 66.44 390 ARG A N 1
ATOM 2796 C CA . ARG A 1 390 ? 37.399 -2.295 -22.854 1.00 66.44 390 ARG A CA 1
ATOM 2797 C C . ARG A 1 390 ? 37.895 -3.264 -21.778 1.00 66.44 390 ARG A C 1
ATOM 2799 O O . ARG A 1 390 ? 39.034 -3.716 -21.885 1.00 66.44 390 ARG A O 1
ATOM 2806 N N . GLY A 1 391 ? 37.057 -3.612 -20.801 1.00 67.69 391 GLY A N 1
ATOM 2807 C CA . GLY A 1 391 ? 37.360 -4.607 -19.766 1.00 67.69 391 GLY A CA 1
ATOM 2808 C C . GLY A 1 391 ? 37.658 -5.985 -20.359 1.00 67.69 391 GLY A C 1
ATOM 2809 O O . GLY A 1 391 ? 38.702 -6.565 -20.065 1.00 67.69 391 GLY A O 1
ATOM 2810 N N . LEU A 1 392 ? 36.824 -6.447 -21.296 1.00 63.59 392 LEU A N 1
ATOM 2811 C CA . LEU A 1 392 ? 37.031 -7.705 -22.024 1.00 63.59 392 LEU A CA 1
ATOM 2812 C C . LEU A 1 392 ? 38.346 -7.719 -22.813 1.00 63.59 392 LEU A C 1
ATOM 2814 O O . LEU A 1 392 ? 39.061 -8.717 -22.800 1.00 63.59 392 LEU A O 1
ATOM 2818 N N . ARG A 1 393 ? 38.725 -6.605 -23.457 1.00 61.09 393 ARG A N 1
ATOM 2819 C CA . ARG A 1 393 ? 40.021 -6.500 -24.156 1.00 61.09 393 ARG A CA 1
ATOM 2820 C C . ARG A 1 393 ? 41.215 -6.549 -23.203 1.00 61.09 393 ARG A C 1
ATOM 2822 O O . ARG A 1 393 ? 42.254 -7.085 -23.580 1.00 61.09 393 ARG A O 1
ATOM 2829 N N . ILE A 1 394 ? 41.098 -5.978 -22.004 1.00 64.19 394 ILE A N 1
ATOM 2830 C CA . ILE A 1 394 ? 42.157 -6.024 -20.984 1.00 64.19 394 ILE A CA 1
ATOM 2831 C C . ILE A 1 394 ? 42.283 -7.446 -20.425 1.00 64.19 394 ILE A C 1
ATOM 2833 O O . ILE A 1 394 ? 43.392 -7.972 -20.377 1.00 64.19 394 ILE A O 1
ATOM 2837 N N . ALA A 1 395 ? 41.163 -8.091 -20.089 1.00 61.62 395 ALA A N 1
ATOM 2838 C CA . ALA A 1 395 ? 41.134 -9.472 -19.609 1.00 61.62 395 ALA A CA 1
ATOM 2839 C C . ALA A 1 395 ? 41.665 -10.462 -20.658 1.00 61.62 395 ALA A C 1
ATOM 2841 O O . ALA A 1 395 ? 42.489 -11.311 -20.335 1.00 61.62 395 ALA A O 1
ATOM 2842 N N . ALA A 1 396 ? 41.278 -10.307 -21.929 1.00 57.41 396 ALA A N 1
ATOM 2843 C CA . ALA A 1 396 ? 41.796 -11.121 -23.026 1.00 57.41 396 ALA A CA 1
ATOM 2844 C C . ALA A 1 396 ? 43.313 -10.946 -23.206 1.00 57.41 396 ALA A C 1
ATOM 2846 O O . ALA A 1 396 ? 44.024 -11.932 -23.365 1.00 57.41 396 ALA A O 1
ATOM 2847 N N . ARG A 1 397 ? 43.827 -9.709 -23.113 1.00 61.66 397 ARG A N 1
ATOM 2848 C CA . ARG A 1 397 ? 45.275 -9.438 -23.163 1.00 61.66 397 ARG A CA 1
ATOM 2849 C C . ARG A 1 397 ? 46.027 -10.045 -21.979 1.00 61.66 397 ARG A C 1
ATOM 2851 O O . ARG A 1 397 ? 47.128 -10.544 -22.175 1.00 61.66 397 ARG A O 1
ATOM 2858 N N . ALA A 1 398 ? 45.441 -10.017 -20.783 1.00 61.12 398 ALA A N 1
ATOM 2859 C CA . ALA A 1 398 ? 46.014 -10.645 -19.595 1.00 61.12 398 ALA A CA 1
ATOM 2860 C C . ALA A 1 398 ? 46.026 -12.180 -19.709 1.00 61.12 398 ALA A C 1
ATOM 2862 O O . ALA A 1 398 ? 47.039 -12.799 -19.406 1.00 61.12 398 ALA A O 1
ATOM 2863 N N . ALA A 1 399 ? 44.954 -12.786 -20.230 1.00 60.06 399 ALA A N 1
ATOM 2864 C CA . ALA A 1 399 ? 44.868 -14.229 -20.458 1.00 60.06 399 ALA A CA 1
ATOM 2865 C C . ALA A 1 399 ? 45.866 -14.728 -21.519 1.00 60.06 399 ALA A C 1
ATOM 2867 O O . ALA A 1 399 ? 46.394 -15.825 -21.392 1.00 60.06 399 ALA A O 1
ATOM 2868 N N . THR A 1 400 ? 46.175 -13.914 -22.534 1.00 65.62 400 THR A N 1
ATOM 2869 C CA . THR A 1 400 ? 47.226 -14.220 -23.523 1.00 65.62 400 THR A CA 1
ATOM 2870 C C . THR A 1 400 ? 48.649 -13.917 -23.038 1.00 65.62 400 THR A C 1
ATOM 2872 O O . THR A 1 400 ? 49.602 -14.225 -23.745 1.00 65.62 400 THR A O 1
ATOM 2875 N N . ALA A 1 401 ? 48.801 -13.270 -21.877 1.00 56.84 401 ALA A N 1
ATOM 2876 C CA . ALA A 1 401 ? 50.088 -12.861 -21.308 1.00 56.84 401 ALA A CA 1
ATOM 2877 C C . ALA A 1 401 ? 50.521 -13.701 -20.089 1.00 56.84 401 ALA A C 1
ATOM 2879 O O . ALA A 1 401 ? 51.602 -13.461 -19.550 1.00 56.84 401 ALA A O 1
ATOM 2880 N N . SER A 1 402 ? 49.714 -14.678 -19.659 1.00 44.41 402 SER A N 1
ATOM 2881 C CA . SER A 1 402 ? 50.133 -15.707 -18.700 1.00 44.41 402 SER A CA 1
ATOM 2882 C C . SER A 1 402 ? 50.832 -16.861 -19.442 1.00 44.41 402 SER A C 1
ATOM 2884 O O . SER A 1 402 ? 50.246 -17.364 -20.401 1.00 44.41 402 SER A O 1
ATOM 2886 N N . PRO A 1 403 ? 52.064 -17.243 -19.048 1.00 49.94 403 PRO A N 1
ATOM 2887 C CA . PRO A 1 403 ? 52.858 -18.288 -19.702 1.00 49.94 403 PRO A CA 1
ATOM 2888 C C . PRO A 1 403 ? 52.340 -19.710 -19.470 1.00 49.94 403 PRO A C 1
ATOM 2890 O O . PRO A 1 403 ? 51.712 -19.953 -18.412 1.00 49.94 403 PRO A O 1
#

Secondary structure (DSSP, 8-state):
-----------------------THHHHHHHHHHHHHHSTTS-SS--SS--HHHHHHHHHHHS-TT-HHHHHHHHHHHHHTT--HHHHHHH-HHHHT-S-HHHHHHHHHHHHHHHHHSPPPHHHHHHHHHHHHHHTTSTTTHHHHHHHHHHHHHHHHHS-SHHHHHHHHHHHHHHHSTTGGGGGGS-HHHHHHHHHHHHHHTSTHHHHHHHHTTS-TTHHHHHHHHHHHTT---HHHHHHHHHHHHHHHHHHHHH--SSTTHHHHHHHHHGGG-S------SS-TT---HHHHHHHHHHHHTSSHHHHHHHHHHHHHHHH-TT--HHHHHHHHHHHHHHHHHS-HHHHHHHHHHHHHHHHHHTTTS-HHHHHHHHHHHHHHHHHHHHHHHHHHHHHHHHTS--

Radius of gyration: 27.09 Å; chains: 1; bounding box: 80×46×82 Å

Sequence (403 aa):
MRAATLWEDTAAHPPAAQAGLPSSSRKLDLKRRCWRMSLRQQGLLGWLLPDPIDVAIAAYVAACEADDEGRAAAWAELRARGATCADYVARSERHLASEVGSTRRNASRLLATFVREAPPPPDDCAALAAFCAARADDAPSAEHALRALADVVEAARRGTGEGGAAAAAAAALCLFGDGAVRAPAFPRAARERFFDAQRAVLDGKAAELAAAASNEGAARFARGVAAAVDGERDPRCLLRALGAARGCGRAADTIGWGDAGAAAGLAAALSPYFPVSFVAPARNPHGVTAVGLREALRAALTAAPELASEALDLALECLRDTGASPDEIGEALTLAARAAEVCPEASLEATAEELMKAVAAVASMAPAPAAAAAQRLAARAWHRRVACARGLRIAARAATASP